Protein AF-0000000084339294 (afdb_homodimer)

InterPro domains:
  IPR000683 Gfo/Idh/MocA-like oxidoreductase, N-terminal [PF01408] (3-115)
  IPR036291 NAD(P)-binding domain superfamily [SSF51735] (3-147)
  IPR050463 Gfo/Idh/MocA family oxidoreductases and glycosidases [PTHR43818] (2-327)
  IPR055170 GFO/IDH/MocA-like oxidoreductase domain [PF22725] (128-257)

Solvent-accessible surface area (backbone atoms only — not comparable to full-atom values): 31960 Å² total; per-residue (Å²): 131,67,45,25,30,26,34,32,35,53,81,64,22,62,82,47,52,49,58,43,38,69,66,39,83,55,36,38,50,49,32,28,15,24,88,39,60,68,61,12,42,56,51,11,64,75,66,64,31,40,56,23,64,28,58,68,57,47,35,65,36,87,74,43,49,32,38,35,41,40,62,58,23,61,52,34,48,67,53,50,44,48,23,32,74,57,71,23,26,40,38,29,38,60,40,52,32,54,41,61,70,51,33,52,52,44,48,60,57,31,70,95,45,58,45,31,28,55,63,31,44,59,51,26,59,27,44,44,51,49,41,52,38,53,75,71,47,50,27,53,57,55,40,40,37,44,35,41,36,26,30,31,51,48,65,34,55,74,45,34,72,78,50,48,66,44,25,39,37,85,34,37,26,26,25,47,44,56,59,34,33,56,53,51,39,50,49,29,73,64,59,38,65,72,43,62,48,10,19,34,78,33,59,78,59,54,55,32,58,92,72,40,69,26,70,18,36,31,33,34,28,35,17,20,36,33,75,78,60,16,42,30,37,42,40,28,24,34,62,23,68,78,35,75,13,27,40,40,38,39,31,16,75,34,11,35,42,38,38,37,17,76,33,61,54,66,47,28,58,42,45,36,32,34,29,44,67,90,45,92,57,73,39,81,48,91,57,86,73,89,56,62,50,49,41,19,47,43,49,49,50,52,33,46,63,71,70,34,73,92,55,48,27,44,67,53,35,43,56,36,40,52,52,51,50,35,41,77,70,55,67,131,66,44,23,31,24,33,32,36,54,80,65,23,62,82,48,52,49,58,43,39,69,67,39,83,55,37,38,50,50,32,29,14,24,89,39,59,68,62,12,42,55,53,10,63,74,66,65,32,41,56,24,62,28,59,66,56,47,35,65,36,87,73,42,48,32,38,37,40,40,61,60,22,63,52,33,47,68,53,52,44,49,23,33,74,57,71,23,26,39,39,31,38,59,40,52,32,56,41,62,69,50,34,52,52,44,48,61,57,31,68,95,44,59,47,31,27,55,63,30,45,58,51,26,60,25,44,44,50,50,41,53,39,52,75,71,46,51,28,53,57,54,41,38,35,42,35,42,36,26,30,31,51,47,63,34,56,71,45,32,73,77,49,48,67,44,26,40,36,84,33,38,26,26,24,46,43,56,58,34,34,58,52,50,40,51,49,29,72,62,58,38,65,73,43,63,47,11,18,32,78,35,60,78,58,53,54,32,56,92,73,40,68,26,70,18,37,32,34,35,25,35,17,20,38,34,74,80,59,17,42,30,39,41,40,29,23,34,61,24,69,79,36,75,13,27,41,40,39,38,31,16,78,33,13,36,42,38,38,37,18,76,32,61,53,67,49,27,58,43,44,34,32,35,29,44,66,88,44,93,57,74,39,81,48,91,56,86,74,87,61,59,50,49,42,20,48,44,49,49,50,51,34,46,62,72,70,36,73,90,56,49,26,44,66,54,35,43,54,36,41,52,52,50,50,35,42,75,68,55,69

Foldseek 3Di:
DAAEEEEEDCLVCVPAPLVLQLPDPSYHDAAYEDCDDVVQVVSCVVRVYHGDHDLLVVLLDPRHAEYEYDDFQQCQLVNLLSNLVSVHAYEYEFLNHLALVSLVVSVVSCVPHHFFYPLLLCQFLQNVVLLVCLVVCQQPQWAAKEKEFEAQQQQDPVNCVSPVCQQECSSSHAQCRRQVLSVQLSCCSRFNAWAWDFKDWAQPPQATPPGRGGDHTFWMKTWTATPSRHTYIYITGNNRNPTQGMWMWIHHPFKIKIWGFRHRSLFTHIWIWMDTPPGDDIDTDDRDDDAGRNNSVSSQVVCVSVPRPPGHGSVSSSSSSVVVVCHVVGD/DAAEEEEEDCLVCVPAPLVLQLPDPSYHDAAYEDCDQVVQVVSCVVRVYHGDHDLLVVLQDPRHAEYEYDDFQQCQLVNLLSNLVSVHAYEYEFLNHLALVSLVVSVVSCVPHHFFYPLLLCQFLQNVVLLVCLVVCQQPQWAAKEKEFEAQQQQDPVNCVSPVCQQECSSSHAQCRRQVLSVQLSCCSRFNAWAWDFKDWADPDQATPPGRGGDHTFWMKTWTATPSRHTYIYITGNNRNPTQGMWMWIHHPFKIKIWGFRHRSLFTHIWIWMDTPPGDDIDTDDRDDDAGRNRSVSSQVVCVSVPRPPGHGSVSSSSSSVVVVCHVVGD

Radius of gyration: 28.44 Å; Cα contacts (8 Å, |Δi|>4): 1675; chains: 2; bounding box: 51×89×61 Å

Structure (mmCIF, N/CA/C/O backbone):
data_AF-0000000084339294-model_v1
#
loop_
_entity.id
_entity.type
_entity.pdbx_description
1 polymer 'Predicted dehydrogenase'
#
loop_
_atom_site.group_PDB
_atom_site.id
_atom_site.type_symbol
_atom_site.label_atom_id
_atom_site.label_alt_id
_atom_site.label_comp_id
_atom_site.label_asym_id
_atom_site.label_entity_id
_atom_site.label_seq_id
_atom_site.pdbx_PDB_ins_code
_atom_site.Cartn_x
_atom_site.Cartn_y
_atom_site.Cartn_z
_atom_site.occupancy
_atom_site.B_iso_or_equiv
_atom_site.auth_seq_id
_atom_site.auth_comp_id
_atom_site.auth_asym_id
_atom_site.auth_atom_id
_atom_site.pdbx_PDB_model_num
ATOM 1 N N . MET A 1 1 ? 15.57 -34.438 -27.75 1 71.81 1 MET A N 1
ATOM 2 C CA . MET A 1 1 ? 14.445 -35.281 -27.359 1 71.81 1 MET A CA 1
ATOM 3 C C . MET A 1 1 ? 13.258 -34.438 -26.891 1 71.81 1 MET A C 1
ATOM 5 O O . MET A 1 1 ? 13.438 -33.406 -26.281 1 71.81 1 MET A O 1
ATOM 9 N N . THR A 1 2 ? 12.062 -34.781 -27.391 1 92.38 2 THR A N 1
ATOM 10 C CA . THR A 1 2 ? 10.828 -34.094 -27.062 1 92.38 2 THR A CA 1
ATOM 11 C C . THR A 1 2 ? 10.328 -34.469 -25.672 1 92.38 2 THR A C 1
ATOM 13 O O . THR A 1 2 ? 10.273 -35.656 -25.344 1 92.38 2 THR A O 1
ATOM 16 N N . LEU A 1 3 ? 10.148 -33.594 -24.766 1 97.56 3 LEU A N 1
ATOM 17 C CA . LEU A 1 3 ? 9.633 -33.844 -23.422 1 97.56 3 LEU A CA 1
ATOM 18 C C . LEU A 1 3 ? 8.156 -34.219 -23.469 1 97.56 3 LEU A C 1
ATOM 20 O O . LEU A 1 3 ? 7.328 -33.5 -24 1 97.56 3 LEU A O 1
ATOM 24 N N . ARG A 1 4 ? 7.848 -35.438 -23.062 1 98.44 4 ARG A N 1
ATOM 25 C CA . ARG A 1 4 ? 6.477 -35.938 -23.078 1 98.44 4 ARG A CA 1
ATOM 26 C C . ARG A 1 4 ? 5.758 -35.594 -21.781 1 98.44 4 ARG A C 1
ATOM 28 O O . ARG A 1 4 ? 6.18 -36.031 -20.703 1 98.44 4 ARG A O 1
ATOM 35 N N . ILE A 1 5 ? 4.617 -34.906 -21.922 1 98.62 5 ILE A N 1
ATOM 36 C CA . ILE A 1 5 ? 3.959 -34.312 -20.766 1 98.62 5 ILE A CA 1
ATOM 37 C C . ILE A 1 5 ? 2.609 -34.969 -20.531 1 98.62 5 ILE A C 1
ATOM 39 O O . ILE A 1 5 ? 1.858 -35.219 -21.469 1 98.62 5 ILE A O 1
ATOM 43 N N . GLY A 1 6 ? 2.359 -35.375 -19.312 1 98.81 6 GLY A N 1
ATOM 44 C CA . GLY A 1 6 ? 1.026 -35.688 -18.828 1 98.81 6 GLY A CA 1
ATOM 45 C C . GLY A 1 6 ? 0.448 -34.656 -17.906 1 98.81 6 GLY A C 1
ATOM 46 O O . GLY A 1 6 ? 1.153 -34.125 -17.031 1 98.81 6 GLY A O 1
ATOM 47 N N . VAL A 1 7 ? -0.86 -34.312 -18.016 1 98.88 7 VAL A N 1
ATOM 48 C CA . VAL A 1 7 ? -1.479 -33.25 -17.219 1 98.88 7 VAL A CA 1
ATOM 49 C C . VAL A 1 7 ? -2.576 -33.844 -16.344 1 98.88 7 VAL A C 1
ATOM 51 O O . VAL A 1 7 ? -3.439 -34.594 -16.828 1 98.88 7 VAL A O 1
ATOM 54 N N . ILE A 1 8 ? -2.412 -33.562 -15.031 1 98.75 8 ILE A N 1
ATOM 55 C CA . ILE A 1 8 ? -3.473 -33.938 -14.094 1 98.75 8 ILE A CA 1
ATOM 56 C C . ILE A 1 8 ? -4.344 -32.719 -13.812 1 98.75 8 ILE A C 1
ATOM 58 O O . ILE A 1 8 ? -3.857 -31.703 -13.289 1 98.75 8 ILE A O 1
ATOM 62 N N . GLY A 1 9 ? -5.656 -32.844 -14.055 1 96.94 9 GLY A N 1
ATOM 63 C CA . GLY A 1 9 ? -6.57 -31.734 -13.906 1 96.94 9 GLY A CA 1
ATOM 64 C C . GLY A 1 9 ? -6.84 -31 -15.211 1 96.94 9 GLY A C 1
ATOM 65 O O . GLY A 1 9 ? -5.906 -30.672 -15.945 1 96.94 9 GLY A O 1
ATOM 66 N N . ALA A 1 10 ? -8.141 -30.688 -15.484 1 93.31 10 ALA A N 1
ATOM 67 C CA . ALA A 1 10 ? -8.469 -30.141 -16.797 1 93.31 10 ALA A CA 1
ATOM 68 C C . ALA A 1 10 ? -9.125 -28.766 -16.672 1 93.31 10 ALA A C 1
ATOM 70 O O . ALA A 1 10 ? -9.047 -27.953 -17.578 1 93.31 10 ALA A O 1
ATOM 71 N N . ASN A 1 11 ? -9.75 -28.453 -15.555 1 90.5 11 ASN A N 1
ATOM 72 C CA . ASN A 1 11 ? -10.547 -27.234 -15.453 1 90.5 11 ASN A CA 1
ATOM 73 C C . ASN A 1 11 ? -9.711 -25.984 -15.742 1 90.5 11 ASN A C 1
ATOM 75 O O . ASN A 1 11 ? -9.938 -25.297 -16.734 1 90.5 11 ASN A O 1
ATOM 79 N N . TYR A 1 12 ? -8.734 -25.75 -14.969 1 91.56 12 TYR A N 1
ATOM 80 C CA . TYR A 1 12 ? -7.852 -24.594 -15.148 1 91.56 12 TYR A CA 1
ATOM 81 C C . TYR A 1 12 ? -6.934 -24.797 -16.344 1 91.56 12 TYR A C 1
ATOM 83 O O . TYR A 1 12 ? -6.707 -23.875 -17.125 1 91.56 12 TYR A O 1
ATOM 91 N N . ALA A 1 13 ? -6.523 -25.969 -16.641 1 95.38 13 ALA A N 1
ATOM 92 C CA . ALA A 1 13 ? -5.469 -26.297 -17.594 1 95.38 13 ALA A CA 1
ATOM 93 C C . ALA A 1 13 ? -5.953 -26.125 -19.031 1 95.38 13 ALA A C 1
ATOM 95 O O . ALA A 1 13 ? -5.176 -25.766 -19.922 1 95.38 13 ALA A O 1
ATOM 96 N N . VAL A 1 14 ? -7.203 -26.312 -19.25 1 95.12 14 VAL A N 1
ATOM 97 C CA . VAL A 1 14 ? -7.754 -26.281 -20.609 1 95.12 14 VAL A CA 1
ATOM 98 C C . VAL A 1 14 ? -7.566 -24.875 -21.203 1 95.12 14 VAL A C 1
ATOM 100 O O . VAL A 1 14 ? -7.332 -24.734 -22.406 1 95.12 14 VAL A O 1
ATOM 103 N N . GLY A 1 15 ? -7.59 -23.875 -20.344 1 92.75 15 GLY A N 1
ATOM 104 C CA . GLY A 1 15 ? -7.461 -22.516 -20.828 1 92.75 15 GLY A CA 1
ATOM 105 C C . GLY A 1 15 ? -6.066 -21.953 -20.656 1 92.75 15 GLY A C 1
ATOM 106 O O . GLY A 1 15 ? -5.777 -20.844 -21.109 1 92.75 15 GLY A O 1
ATOM 107 N N . THR A 1 16 ? -5.168 -22.734 -20 1 95 16 THR A N 1
ATOM 108 C CA . THR A 1 16 ? -3.875 -22.156 -19.625 1 95 16 THR A CA 1
ATOM 109 C C . THR A 1 16 ? -2.738 -23.078 -20.078 1 95 16 THR A C 1
ATOM 111 O O . THR A 1 16 ? -2.129 -22.844 -21.125 1 95 16 THR A O 1
ATOM 114 N N . HIS A 1 17 ? -2.648 -24.281 -19.609 1 97.94 17 HIS A N 1
ATOM 115 C CA . HIS A 1 17 ? -1.505 -25.156 -19.812 1 97.94 17 HIS A CA 1
ATOM 116 C C . HIS A 1 17 ? -1.61 -25.891 -21.141 1 97.94 17 HIS A C 1
ATOM 118 O O . HIS A 1 17 ? -0.653 -25.922 -21.922 1 97.94 17 HIS A O 1
ATOM 124 N N . LEU A 1 18 ? -2.766 -26.422 -21.469 1 97.88 18 LEU A N 1
ATOM 125 C CA . LEU A 1 18 ? -2.922 -27.359 -22.578 1 97.88 18 LEU A CA 1
ATOM 126 C C . LEU A 1 18 ? -2.693 -26.656 -23.922 1 97.88 18 LEU A C 1
ATOM 128 O O . LEU A 1 18 ? -2.029 -27.203 -24.797 1 97.88 18 LEU A O 1
ATOM 132 N N . PRO A 1 19 ? -3.162 -25.422 -24.078 1 96.56 19 PRO A N 1
ATOM 133 C CA . PRO A 1 19 ? -2.842 -24.719 -25.328 1 96.56 19 PRO A CA 1
ATOM 134 C C . PRO A 1 19 ? -1.339 -24.547 -25.531 1 96.56 19 PRO A C 1
ATOM 136 O O . PRO A 1 19 ? -0.863 -24.609 -26.672 1 96.56 19 PRO A O 1
ATOM 139 N N . VAL A 1 20 ? -0.651 -24.312 -24.5 1 97.12 20 VAL A N 1
ATOM 140 C CA . VAL A 1 20 ? 0.794 -24.125 -24.578 1 97.12 20 VAL A CA 1
ATOM 141 C C . VAL A 1 20 ? 1.463 -25.453 -24.984 1 97.12 20 VAL A C 1
ATOM 143 O O . VAL A 1 20 ? 2.307 -25.469 -25.891 1 97.12 20 VAL A O 1
ATOM 146 N N . TYR A 1 21 ? 1.079 -26.562 -24.375 1 97.62 21 TYR A N 1
ATOM 147 C CA . TYR A 1 21 ? 1.65 -27.859 -24.703 1 97.62 21 TYR A CA 1
ATOM 148 C C . TYR A 1 21 ? 1.35 -28.25 -26.141 1 97.62 21 TYR A C 1
ATOM 150 O O . TYR A 1 21 ? 2.168 -28.906 -26.797 1 97.62 21 TYR A O 1
ATOM 158 N N . ALA A 1 22 ? 0.235 -27.812 -26.594 1 95.19 22 ALA A N 1
ATOM 159 C CA . ALA A 1 22 ? -0.17 -28.125 -27.969 1 95.19 22 ALA A CA 1
ATOM 160 C C . ALA A 1 22 ? 0.637 -27.312 -28.969 1 95.19 22 ALA A C 1
ATOM 162 O O . ALA A 1 22 ? 0.845 -27.734 -30.109 1 95.19 22 ALA A O 1
ATOM 163 N N . ALA A 1 23 ? 1.138 -26.219 -28.562 1 94.25 23 ALA A N 1
ATOM 164 C CA . ALA A 1 23 ? 1.734 -25.266 -29.5 1 94.25 23 ALA A CA 1
ATOM 165 C C . ALA A 1 23 ? 3.254 -25.406 -29.531 1 94.25 23 ALA A C 1
ATOM 167 O O . ALA A 1 23 ? 3.891 -25.109 -30.547 1 94.25 23 ALA A O 1
ATOM 168 N N . LEU A 1 24 ? 3.85 -25.859 -28.516 1 96 24 LEU A N 1
ATOM 169 C CA . LEU A 1 24 ? 5.305 -25.859 -28.391 1 96 24 LEU A CA 1
ATOM 170 C C . LEU A 1 24 ? 5.895 -27.109 -29.047 1 96 24 LEU A C 1
ATOM 172 O O . LEU A 1 24 ? 5.492 -28.234 -28.719 1 96 24 LEU A O 1
ATOM 176 N N . PRO A 1 25 ? 6.867 -26.953 -29.875 1 94.5 25 PRO A N 1
ATOM 177 C CA . PRO A 1 25 ? 7.438 -28.094 -30.594 1 94.5 25 PRO A CA 1
ATOM 178 C C . PRO A 1 25 ? 8.359 -28.938 -29.719 1 94.5 25 PRO A C 1
ATOM 180 O O . PRO A 1 25 ? 8.617 -30.109 -30.031 1 94.5 25 PRO A O 1
ATOM 183 N N . ASP A 1 26 ? 8.836 -28.344 -28.625 1 94.12 26 ASP A N 1
ATOM 184 C CA . ASP A 1 26 ? 9.836 -29.031 -27.812 1 94.12 26 ASP A CA 1
ATOM 185 C C . ASP A 1 26 ? 9.18 -29.906 -26.75 1 94.12 26 ASP A C 1
ATOM 187 O O . ASP A 1 26 ? 9.875 -30.562 -25.969 1 94.12 26 ASP A O 1
ATOM 191 N N . VAL A 1 27 ? 7.848 -29.906 -26.781 1 97.62 27 VAL A N 1
ATOM 192 C CA . VAL A 1 27 ? 7.117 -30.75 -25.844 1 97.62 27 VAL A CA 1
ATOM 193 C C . VAL A 1 27 ? 5.988 -31.484 -26.578 1 97.62 27 VAL A C 1
ATOM 195 O O . VAL A 1 27 ? 5.617 -31.094 -27.688 1 97.62 27 VAL A O 1
ATOM 198 N N . GLU A 1 28 ? 5.543 -32.531 -26 1 97.75 28 GLU A N 1
ATOM 199 C CA . GLU A 1 28 ? 4.41 -33.281 -26.516 1 97.75 28 GLU A CA 1
ATOM 200 C C . GLU A 1 28 ? 3.42 -33.625 -25.391 1 97.75 28 GLU A C 1
ATOM 202 O O . GLU A 1 28 ? 3.787 -34.25 -24.406 1 97.75 28 GLU A O 1
ATOM 207 N N . LEU A 1 29 ? 2.221 -33.156 -25.531 1 98 29 LEU A N 1
ATOM 208 C CA . LEU A 1 29 ? 1.157 -33.594 -24.625 1 98 29 LEU A CA 1
ATOM 209 C C . LEU A 1 29 ? 0.744 -35.031 -24.922 1 98 29 LEU A C 1
ATOM 211 O O . LEU A 1 29 ? 0.176 -35.312 -25.984 1 98 29 LEU A O 1
ATOM 215 N N . VAL A 1 30 ? 0.922 -35.938 -24.031 1 97.69 30 VAL A N 1
ATOM 216 C CA . VAL A 1 30 ? 0.689 -37.344 -24.375 1 97.69 30 VAL A CA 1
ATOM 217 C C . VAL A 1 30 ? -0.537 -37.875 -23.625 1 97.69 30 VAL A C 1
ATOM 219 O O . VAL A 1 30 ? -1.194 -38.812 -24.078 1 97.69 30 VAL A O 1
ATOM 222 N N . ALA A 1 31 ? -0.803 -37.219 -22.453 1 98.44 31 ALA A N 1
ATOM 223 C CA . ALA A 1 31 ? -1.891 -37.781 -21.656 1 98.44 31 ALA A CA 1
ATOM 224 C C . ALA A 1 31 ? -2.543 -36.688 -20.797 1 98.44 31 ALA A C 1
ATOM 226 O O . ALA A 1 31 ? -1.9 -35.688 -20.438 1 98.44 31 ALA A O 1
ATOM 227 N N . VAL A 1 32 ? -3.807 -36.875 -20.484 1 98.56 32 VAL A N 1
ATOM 228 C CA . VAL A 1 32 ? -4.555 -36.062 -19.547 1 98.56 32 VAL A CA 1
ATOM 229 C C . VAL A 1 32 ? -5.355 -36.938 -18.594 1 98.56 32 VAL A C 1
ATOM 231 O O . VAL A 1 32 ? -5.918 -37.969 -19 1 98.56 32 VAL A O 1
ATOM 234 N N . ALA A 1 33 ? -5.332 -36.594 -17.344 1 98.62 33 ALA A N 1
ATOM 235 C CA . ALA A 1 33 ? -6.102 -37.344 -16.344 1 98.62 33 ALA A CA 1
ATOM 236 C C . ALA A 1 33 ? -7.094 -36.438 -15.625 1 98.62 33 ALA A C 1
ATOM 238 O O . ALA A 1 33 ? -6.754 -35.312 -15.234 1 98.62 33 ALA A O 1
ATOM 239 N N . THR A 1 34 ? -8.336 -36.844 -15.469 1 97.56 34 THR A N 1
ATOM 240 C CA . THR A 1 34 ? -9.352 -36.281 -14.586 1 97.56 34 THR A CA 1
ATOM 241 C C . THR A 1 34 ? -10.023 -37.375 -13.773 1 97.56 34 THR A C 1
ATOM 243 O O . THR A 1 34 ? -9.711 -38.562 -13.93 1 97.56 34 THR A O 1
ATOM 246 N N . ALA A 1 35 ? -10.859 -36.938 -12.852 1 95.56 35 ALA A N 1
ATOM 247 C CA . ALA A 1 35 ? -11.555 -37.906 -12 1 95.56 35 ALA A CA 1
ATOM 248 C C . ALA A 1 35 ? -12.664 -38.625 -12.773 1 95.56 35 ALA A C 1
ATOM 250 O O . ALA A 1 35 ? -13.133 -39.656 -12.359 1 95.56 35 ALA A O 1
ATOM 251 N N . HIS A 1 36 ? -13.062 -38.031 -13.93 1 95.88 36 HIS A N 1
ATOM 252 C CA . HIS A 1 36 ? -14.211 -38.562 -14.656 1 95.88 36 HIS A CA 1
ATOM 253 C C . HIS A 1 36 ? -13.844 -38.906 -16.094 1 95.88 36 HIS A C 1
ATOM 255 O O . HIS A 1 36 ? -13.203 -38.094 -16.781 1 95.88 36 HIS A O 1
ATOM 261 N N . GLU A 1 37 ? -14.344 -40 -16.5 1 96.38 37 GLU A N 1
ATOM 262 C CA . GLU A 1 37 ? -14.023 -40.5 -17.828 1 96.38 37 GLU A CA 1
ATOM 263 C C . GLU A 1 37 ? -14.469 -39.531 -18.906 1 96.38 37 GLU A C 1
ATOM 265 O O . GLU A 1 37 ? -13.711 -39.219 -19.844 1 96.38 37 GLU A O 1
ATOM 270 N N . ASP A 1 38 ? -15.664 -39.062 -18.797 1 97.06 38 ASP A N 1
ATOM 271 C CA . ASP A 1 38 ? -16.219 -38.188 -19.828 1 97.06 38 ASP A CA 1
ATOM 272 C C . ASP A 1 38 ? -15.375 -36.938 -20 1 97.06 38 ASP A C 1
ATOM 274 O O . ASP A 1 38 ? -15.078 -36.531 -21.125 1 97.06 38 ASP A O 1
ATOM 278 N N . THR A 1 39 ? -15.016 -36.344 -18.859 1 96.12 39 THR A N 1
ATOM 279 C CA . THR A 1 39 ? -14.211 -35.125 -18.922 1 96.12 39 THR A CA 1
ATOM 280 C C . THR A 1 39 ? -12.82 -35.438 -19.469 1 96.12 39 THR A C 1
ATOM 282 O O . THR A 1 39 ? -12.312 -34.656 -20.297 1 96.12 39 THR A O 1
ATOM 285 N N . ALA A 1 40 ? -12.203 -36.531 -19.047 1 97.38 40 ALA A N 1
ATOM 286 C CA . ALA A 1 40 ? -10.875 -36.906 -19.531 1 97.38 40 ALA A CA 1
ATOM 287 C C . ALA A 1 40 ? -10.891 -37.125 -21.047 1 97.38 40 ALA A C 1
ATOM 289 O O . ALA A 1 40 ? -10.016 -36.625 -21.766 1 97.38 40 ALA A O 1
ATOM 290 N N . ARG A 1 41 ? -11.898 -37.781 -21.531 1 97.94 41 ARG A N 1
ATOM 291 C CA . ARG A 1 41 ? -12.023 -38.094 -22.953 1 97.94 41 ARG A CA 1
ATOM 292 C C . ARG A 1 41 ? -12.227 -36.812 -23.766 1 97.94 41 ARG A C 1
ATOM 294 O O . ARG A 1 41 ? -11.602 -36.656 -24.812 1 97.94 41 ARG A O 1
ATOM 301 N N . ALA A 1 42 ? -13.117 -36.031 -23.312 1 97.88 42 ALA A N 1
ATOM 302 C CA . ALA A 1 42 ? -13.422 -34.781 -24.031 1 97.88 42 ALA A CA 1
ATOM 303 C C . ALA A 1 42 ? -12.172 -33.938 -24.172 1 97.88 42 ALA A C 1
ATOM 305 O O . ALA A 1 42 ? -11.891 -33.406 -25.266 1 97.88 42 ALA A O 1
ATOM 306 N N . VAL A 1 43 ? -11.438 -33.781 -23.094 1 97.81 43 VAL A N 1
ATOM 307 C CA . VAL A 1 43 ? -10.242 -32.938 -23.094 1 97.81 43 VAL A CA 1
ATOM 308 C C . VAL A 1 43 ? -9.156 -33.594 -23.953 1 97.81 43 VAL A C 1
ATOM 310 O O . VAL A 1 43 ? -8.5 -32.938 -24.75 1 97.81 43 VAL A O 1
ATOM 313 N N . ALA A 1 44 ? -8.984 -34.875 -23.828 1 97.75 44 ALA A N 1
ATOM 314 C CA . ALA A 1 44 ? -7.988 -35.625 -24.594 1 97.75 44 ALA A CA 1
ATOM 315 C C . ALA A 1 44 ? -8.25 -35.5 -26.094 1 97.75 44 ALA A C 1
ATOM 317 O O . ALA A 1 44 ? -7.32 -35.344 -26.891 1 97.75 44 ALA A O 1
ATOM 318 N N . GLU A 1 45 ? -9.492 -35.625 -26.453 1 97.75 45 GLU A N 1
ATOM 319 C CA . GLU A 1 45 ? -9.867 -35.531 -27.859 1 97.75 45 GLU A CA 1
ATOM 320 C C . GLU A 1 45 ? -9.547 -34.125 -28.406 1 97.75 45 GLU A C 1
ATOM 322 O O . GLU A 1 45 ? -9.016 -34 -29.5 1 97.75 45 GLU A O 1
ATOM 327 N N . ARG A 1 46 ? -9.836 -33.188 -27.641 1 97.62 46 ARG A N 1
ATOM 328 C CA . ARG A 1 46 ? -9.648 -31.812 -28.062 1 97.62 46 ARG A CA 1
ATOM 329 C C . ARG A 1 46 ? -8.172 -31.5 -28.281 1 97.62 46 ARG A C 1
ATOM 331 O O . ARG A 1 46 ? -7.824 -30.734 -29.188 1 97.62 46 ARG A O 1
ATOM 338 N N . PHE A 1 47 ? -7.273 -32.125 -27.531 1 97.75 47 PHE A N 1
ATOM 339 C CA . PHE A 1 47 ? -5.879 -31.703 -27.562 1 97.75 47 PHE A CA 1
ATOM 340 C C . PHE A 1 47 ? -4.988 -32.812 -28.094 1 97.75 47 PHE A C 1
ATOM 342 O O . PHE A 1 47 ? -3.764 -32.688 -28.125 1 97.75 47 PHE A O 1
ATOM 349 N N . GLY A 1 48 ? -5.57 -33.938 -28.516 1 96.25 48 GLY A N 1
ATOM 350 C CA . GLY A 1 48 ? -4.82 -35.031 -29.109 1 96.25 48 GLY A CA 1
ATOM 351 C C . GLY A 1 48 ? -3.963 -35.781 -28.109 1 96.25 48 GLY A C 1
ATOM 352 O O . GLY A 1 48 ? -2.771 -36 -28.344 1 96.25 48 GLY A O 1
ATOM 353 N N . ALA A 1 49 ? -4.473 -36.156 -26.969 1 97.81 49 ALA A N 1
ATOM 354 C CA . ALA A 1 49 ? -3.762 -36.875 -25.922 1 97.81 49 ALA A CA 1
ATOM 355 C C . ALA A 1 49 ? -4.516 -38.156 -25.5 1 97.81 49 ALA A C 1
ATOM 357 O O . ALA A 1 49 ? -5.613 -38.406 -26 1 97.81 49 ALA A O 1
ATOM 358 N N . ARG A 1 50 ? -3.945 -38.906 -24.75 1 98.12 50 ARG A N 1
ATOM 359 C CA . ARG A 1 50 ? -4.586 -40.094 -24.188 1 98.12 50 ARG A CA 1
ATOM 360 C C . ARG A 1 50 ? -5.316 -39.781 -22.891 1 98.12 50 ARG A C 1
ATOM 362 O O . ARG A 1 50 ? -4.742 -39.156 -21.984 1 98.12 50 ARG A O 1
ATOM 369 N N . PRO A 1 51 ? -6.598 -40.219 -22.812 1 98.25 51 PRO A N 1
ATOM 370 C CA . PRO A 1 51 ? -7.332 -39.969 -21.562 1 98.25 51 PRO A CA 1
ATOM 371 C C . PRO A 1 51 ? -7.008 -41.031 -20.5 1 98.25 51 PRO A C 1
ATOM 373 O O . PRO A 1 51 ? -6.832 -42.219 -20.812 1 98.25 51 PRO A O 1
ATOM 376 N N . HIS A 1 52 ? -6.797 -40.625 -19.297 1 98.38 52 HIS A N 1
ATOM 377 C CA . HIS A 1 52 ? -6.715 -41.469 -18.125 1 98.38 52 HIS A CA 1
ATOM 378 C C . HIS A 1 52 ? -7.777 -41.094 -17.094 1 98.38 52 HIS A C 1
ATOM 380 O O . HIS A 1 52 ? -8.102 -39.906 -16.938 1 98.38 52 HIS A O 1
ATOM 386 N N . VAL A 1 53 ? -8.328 -42.062 -16.469 1 97.88 53 VAL A N 1
ATOM 387 C CA . VAL A 1 53 ? -9.203 -41.844 -15.328 1 97.88 53 VAL A CA 1
ATOM 388 C C . VAL A 1 53 ? -8.422 -42 -14.031 1 97.88 53 VAL A C 1
ATOM 390 O O . VAL A 1 53 ? -8 -43.125 -13.703 1 97.88 53 VAL A O 1
ATOM 393 N N . GLY A 1 54 ? -8.305 -40.906 -13.367 1 97.5 54 GLY A N 1
ATOM 394 C CA . GLY A 1 54 ? -7.488 -40.938 -12.164 1 97.5 54 GLY A CA 1
ATOM 395 C C . GLY A 1 54 ? -6.023 -40.625 -12.43 1 97.5 54 GLY A C 1
ATOM 396 O O . GLY A 1 54 ? -5.48 -41.031 -13.461 1 97.5 54 GLY A O 1
ATOM 397 N N . PHE A 1 55 ? -5.418 -40 -11.477 1 98.44 55 PHE A N 1
ATOM 398 C CA . PHE A 1 55 ? -4.055 -39.5 -11.672 1 98.44 55 PHE A CA 1
ATOM 399 C C . PHE A 1 55 ? -3.059 -40.656 -11.586 1 98.44 55 PHE A C 1
ATOM 401 O O . PHE A 1 55 ? -1.991 -40.625 -12.203 1 98.44 55 PHE A O 1
ATOM 408 N N . GLU A 1 56 ? -3.354 -41.75 -10.859 1 98.38 56 GLU A N 1
ATOM 409 C CA . GLU A 1 56 ? -2.441 -42.906 -10.703 1 98.38 56 GLU A CA 1
ATOM 410 C C . GLU A 1 56 ? -2.139 -43.562 -12.047 1 98.38 56 GLU A C 1
ATOM 412 O O . GLU A 1 56 ? -0.995 -43.906 -12.32 1 98.38 56 GLU A O 1
ATOM 417 N N . ALA A 1 57 ? -3.217 -43.688 -12.812 1 98.19 57 ALA A N 1
ATOM 418 C CA . ALA A 1 57 ? -3.059 -44.312 -14.133 1 98.19 57 ALA A CA 1
ATOM 419 C C . ALA A 1 57 ? -2.123 -43.5 -15.008 1 98.19 57 ALA A C 1
ATOM 421 O O . ALA A 1 57 ? -1.294 -44.031 -15.734 1 98.19 57 ALA A O 1
ATOM 422 N N . LEU A 1 58 ? -2.287 -42.188 -14.969 1 98.62 58 LEU A N 1
ATOM 423 C CA . LEU A 1 58 ? -1.417 -41.312 -15.742 1 98.62 58 LEU A CA 1
ATOM 424 C C . LEU A 1 58 ? 0.021 -41.406 -15.242 1 98.62 58 LEU A C 1
ATOM 426 O O . LEU A 1 58 ? 0.96 -41.438 -16.047 1 98.62 58 LEU A O 1
ATOM 430 N N . CYS A 1 59 ? 0.237 -41.469 -13.922 1 98.62 59 CYS A N 1
ATOM 431 C CA . CYS A 1 59 ? 1.571 -41.531 -13.336 1 98.62 59 CYS A CA 1
ATOM 432 C C . CYS A 1 59 ? 2.283 -42.812 -13.766 1 98.62 59 CYS A C 1
ATOM 434 O O . CYS A 1 59 ? 3.508 -42.812 -13.898 1 98.62 59 CYS A O 1
ATOM 436 N N . ALA A 1 60 ? 1.546 -43.844 -14.039 1 98.12 60 ALA A N 1
ATOM 437 C CA . ALA A 1 60 ? 2.109 -45.156 -14.398 1 98.12 60 ALA A CA 1
ATOM 438 C C . ALA A 1 60 ? 2.371 -45.219 -15.898 1 98.12 60 ALA A C 1
ATOM 440 O O . ALA A 1 60 ? 2.977 -46.188 -16.375 1 98.12 60 ALA A O 1
ATOM 441 N N . ASP A 1 61 ? 1.91 -44.312 -16.656 1 98.38 61 ASP A N 1
ATOM 442 C CA . ASP A 1 61 ? 2.057 -44.312 -18.109 1 98.38 61 ASP A CA 1
ATOM 443 C C . ASP A 1 61 ? 3.525 -44.188 -18.516 1 98.38 61 ASP A C 1
ATOM 445 O O . ASP A 1 61 ? 4.168 -43.188 -18.25 1 98.38 61 ASP A O 1
ATOM 449 N N . PRO A 1 62 ? 4.055 -45.188 -19.203 1 97.81 62 PRO A N 1
ATOM 450 C CA . PRO A 1 62 ? 5.484 -45.188 -19.516 1 97.81 62 PRO A CA 1
ATOM 451 C C . PRO A 1 62 ? 5.855 -44.125 -20.531 1 97.81 62 PRO A C 1
ATOM 453 O O . PRO A 1 62 ? 7.035 -43.812 -20.719 1 97.81 62 PRO A O 1
ATOM 456 N N . ASP A 1 63 ? 4.867 -43.531 -21.188 1 97.94 63 ASP A N 1
ATOM 457 C CA . ASP A 1 63 ? 5.145 -42.531 -22.234 1 97.94 63 ASP A CA 1
ATOM 458 C C . ASP A 1 63 ? 5.188 -41.125 -21.641 1 97.94 63 ASP A C 1
ATOM 460 O O . ASP A 1 63 ? 5.383 -40.125 -22.359 1 97.94 63 ASP A O 1
ATOM 464 N N . VAL A 1 64 ? 5.023 -41 -20.359 1 98.5 64 VAL A N 1
ATOM 465 C CA . VAL A 1 64 ? 5.039 -39.688 -19.703 1 98.5 64 VAL A CA 1
ATOM 466 C C . VAL A 1 64 ? 6.391 -39.469 -19.016 1 98.5 64 VAL A C 1
ATOM 468 O O . VAL A 1 64 ? 6.828 -40.312 -18.219 1 98.5 64 VAL A O 1
ATOM 471 N N . ASP A 1 65 ? 7.016 -38.375 -19.344 1 98.31 65 ASP A N 1
ATOM 472 C CA . ASP A 1 65 ? 8.273 -38 -18.719 1 98.31 65 ASP A CA 1
ATOM 473 C C . ASP A 1 65 ? 8.047 -37.031 -17.547 1 98.31 65 ASP A C 1
ATOM 475 O O . ASP A 1 65 ? 8.727 -37.125 -16.531 1 98.31 65 ASP A O 1
ATOM 479 N N . LEU A 1 66 ? 7.156 -36.094 -17.688 1 98.69 66 LEU A N 1
ATOM 480 C CA . LEU A 1 66 ? 6.84 -35.031 -16.734 1 98.69 66 LEU A CA 1
ATOM 481 C C . LEU A 1 66 ? 5.336 -34.969 -16.469 1 98.69 66 LEU A C 1
ATOM 483 O O . LEU A 1 66 ? 4.543 -35 -17.422 1 98.69 66 LEU A O 1
ATOM 487 N N . VAL A 1 67 ? 4.977 -34.938 -15.227 1 98.88 67 VAL A N 1
ATOM 488 C CA . VAL A 1 67 ? 3.576 -34.781 -14.852 1 98.88 67 VAL A CA 1
ATOM 489 C C . VAL A 1 67 ? 3.314 -33.344 -14.414 1 98.88 67 VAL A C 1
ATOM 491 O O . VAL A 1 67 ? 3.977 -32.844 -13.5 1 98.88 67 VAL A O 1
ATOM 494 N N . ASP A 1 68 ? 2.416 -32.656 -15.078 1 98.88 68 ASP A N 1
ATOM 495 C CA . ASP A 1 68 ? 1.901 -31.344 -14.703 1 98.88 68 ASP A CA 1
ATOM 496 C C . ASP A 1 68 ? 0.649 -31.469 -13.844 1 98.88 68 ASP A C 1
ATOM 498 O O . ASP A 1 68 ? -0.406 -31.891 -14.328 1 98.88 68 ASP A O 1
ATOM 502 N N . VAL A 1 69 ? 0.822 -31.109 -12.57 1 98.81 69 VAL A N 1
ATOM 503 C CA . VAL A 1 69 ? -0.293 -31.156 -11.633 1 98.81 69 VAL A CA 1
ATOM 504 C C . VAL A 1 69 ? -0.995 -29.797 -11.594 1 98.81 69 VAL A C 1
ATOM 506 O O . VAL A 1 69 ? -0.519 -28.859 -10.945 1 98.81 69 VAL A O 1
ATOM 509 N N . ALA A 1 70 ? -2.176 -29.688 -12.219 1 97.62 70 ALA A N 1
ATOM 510 C CA . ALA A 1 70 ? -2.922 -28.453 -12.359 1 97.62 70 ALA A CA 1
ATOM 511 C C . ALA A 1 70 ? -4.289 -28.547 -11.688 1 97.62 70 ALA A C 1
ATOM 513 O O . ALA A 1 70 ? -5.316 -28.281 -12.32 1 97.62 70 ALA A O 1
ATOM 514 N N . THR A 1 71 ? -4.324 -28.906 -10.414 1 96.75 71 THR A N 1
ATOM 515 C CA . THR A 1 71 ? -5.523 -29.047 -9.594 1 96.75 71 THR A CA 1
ATOM 516 C C . THR A 1 71 ? -5.477 -28.094 -8.398 1 96.75 71 THR A C 1
ATOM 518 O O . THR A 1 71 ? -4.617 -27.219 -8.336 1 96.75 71 THR A O 1
ATOM 521 N N . ARG A 1 72 ? -6.445 -28.156 -7.508 1 96.44 72 ARG A N 1
ATOM 522 C CA . ARG A 1 72 ? -6.438 -27.328 -6.305 1 96.44 72 ARG A CA 1
ATOM 523 C C . ARG A 1 72 ? -5.34 -27.781 -5.344 1 96.44 72 ARG A C 1
ATOM 525 O O . ARG A 1 72 ? -5.012 -28.969 -5.273 1 96.44 72 ARG A O 1
ATOM 532 N N . PRO A 1 73 ? -4.891 -26.891 -4.52 1 98 73 PRO A N 1
ATOM 533 C CA . PRO A 1 73 ? -3.729 -27.172 -3.674 1 98 73 PRO A CA 1
ATOM 534 C C . PRO A 1 73 ? -3.949 -28.344 -2.732 1 98 73 PRO A C 1
ATOM 536 O O . PRO A 1 73 ? -3.025 -29.125 -2.486 1 98 73 PRO A O 1
ATOM 539 N N . SER A 1 74 ? -5.094 -28.547 -2.25 1 97.88 74 SER A N 1
ATOM 540 C CA . SER A 1 74 ? -5.367 -29.609 -1.291 1 97.88 74 SER A CA 1
ATOM 541 C C . SER A 1 74 ? -5.094 -30.984 -1.898 1 97.88 74 SER A C 1
ATOM 543 O O . SER A 1 74 ? -4.973 -31.969 -1.176 1 97.88 74 SER A O 1
ATOM 545 N N . ARG A 1 75 ? -4.945 -31.031 -3.24 1 97.75 75 ARG A N 1
ATOM 546 C CA . ARG A 1 75 ? -4.758 -32.312 -3.928 1 97.75 75 ARG A CA 1
ATOM 547 C C . ARG A 1 75 ? -3.318 -32.469 -4.406 1 97.75 75 ARG A C 1
ATOM 549 O O . ARG A 1 75 ? -2.926 -33.531 -4.863 1 97.75 75 ARG A O 1
ATOM 556 N N . HIS A 1 76 ? -2.541 -31.469 -4.309 1 98.75 76 HIS A N 1
ATOM 557 C CA . HIS A 1 76 ? -1.226 -31.438 -4.938 1 98.75 76 HIS A CA 1
ATOM 558 C C . HIS A 1 76 ? -0.315 -32.531 -4.379 1 98.75 76 HIS A C 1
ATOM 560 O O . HIS A 1 76 ? 0.344 -33.25 -5.137 1 98.75 76 HIS A O 1
ATOM 566 N N . ARG A 1 77 ? -0.318 -32.656 -3.064 1 98.75 77 ARG A N 1
ATOM 567 C CA . ARG A 1 77 ? 0.673 -33.531 -2.459 1 98.75 77 ARG A CA 1
ATOM 568 C C . ARG A 1 77 ? 0.498 -34.969 -2.945 1 98.75 77 ARG A C 1
ATOM 570 O O . ARG A 1 77 ? 1.442 -35.594 -3.451 1 98.75 77 ARG A O 1
ATOM 577 N N . GLU A 1 78 ? -0.714 -35.469 -2.816 1 98.56 78 GLU A N 1
ATOM 578 C CA . GLU A 1 78 ? -0.987 -36.844 -3.219 1 98.56 78 GLU A CA 1
ATOM 579 C C . GLU A 1 78 ? -0.6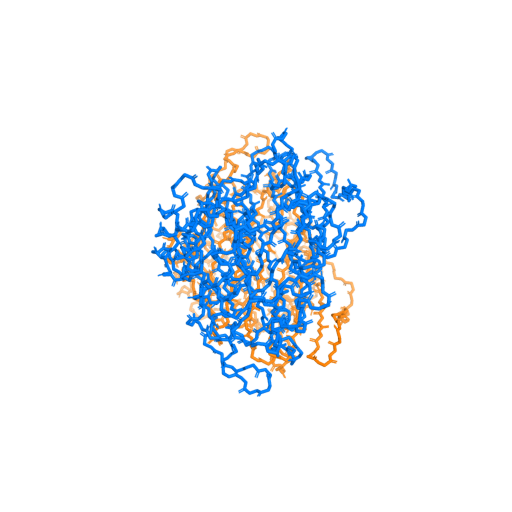07 -37.062 -4.676 1 98.56 78 GLU A C 1
ATOM 581 O O . GLU A 1 78 ? 0.032 -38.062 -5.004 1 98.56 78 GLU A O 1
ATOM 586 N N . MET A 1 79 ? -0.878 -36.156 -5.527 1 98.81 79 MET A N 1
ATOM 587 C CA . MET A 1 79 ? -0.665 -36.312 -6.969 1 98.81 79 MET A CA 1
ATOM 588 C C . MET A 1 79 ? 0.814 -36.156 -7.312 1 98.81 79 MET A C 1
ATOM 590 O O . MET A 1 79 ? 1.344 -36.938 -8.109 1 98.81 79 MET A O 1
ATOM 594 N N . ALA A 1 80 ? 1.424 -35.188 -6.723 1 98.81 80 ALA A N 1
ATOM 595 C CA . ALA A 1 80 ? 2.85 -34.969 -6.965 1 98.81 80 ALA A CA 1
ATOM 596 C C . ALA A 1 80 ? 3.67 -36.156 -6.465 1 98.81 80 ALA A C 1
ATOM 598 O O . ALA A 1 80 ? 4.562 -36.656 -7.16 1 98.81 80 ALA A O 1
ATOM 599 N N . GLU A 1 81 ? 3.375 -36.656 -5.277 1 98.69 81 GLU A N 1
ATOM 600 C CA . GLU A 1 81 ? 4.117 -37.781 -4.707 1 98.69 81 GLU A CA 1
ATOM 601 C C . GLU A 1 81 ? 3.918 -39.031 -5.531 1 98.69 81 GLU A C 1
ATOM 603 O O . GLU A 1 81 ? 4.852 -39.812 -5.699 1 98.69 81 GLU A O 1
ATOM 608 N N . ALA A 1 82 ? 2.727 -39.25 -6.008 1 98.62 82 ALA A N 1
ATOM 609 C CA . ALA A 1 82 ? 2.467 -40.406 -6.875 1 98.62 82 ALA A CA 1
ATOM 610 C C . ALA A 1 82 ? 3.32 -40.344 -8.141 1 98.62 82 ALA A C 1
ATOM 612 O O . ALA A 1 82 ? 3.908 -41.344 -8.547 1 98.62 82 ALA A O 1
ATOM 613 N N . ALA A 1 83 ? 3.377 -39.188 -8.758 1 98.75 83 ALA A N 1
ATOM 614 C CA . ALA A 1 83 ? 4.184 -39 -9.961 1 98.75 83 ALA A CA 1
ATOM 615 C C . ALA A 1 83 ? 5.664 -39.219 -9.68 1 98.75 83 ALA A C 1
ATOM 617 O O . ALA A 1 83 ? 6.336 -39.938 -10.422 1 98.75 83 ALA A O 1
ATOM 618 N N . LEU A 1 84 ? 6.129 -38.719 -8.602 1 98.56 84 LEU A N 1
ATOM 619 C CA . LEU A 1 84 ? 7.531 -38.844 -8.211 1 98.56 84 LEU A CA 1
ATOM 620 C C . LEU A 1 84 ? 7.875 -40.281 -7.914 1 98.56 84 LEU A C 1
ATOM 622 O O . LEU A 1 84 ? 8.93 -40.781 -8.328 1 98.56 84 LEU A O 1
ATOM 626 N N . ALA A 1 85 ? 7.016 -40.938 -7.227 1 97.81 85 ALA A N 1
ATOM 627 C CA . ALA A 1 85 ? 7.219 -42.344 -6.902 1 97.81 85 ALA A CA 1
ATOM 628 C C . ALA A 1 85 ? 7.301 -43.188 -8.164 1 97.81 85 ALA A C 1
ATOM 630 O O . ALA A 1 85 ? 7.988 -44.219 -8.195 1 97.81 85 ALA A O 1
ATOM 631 N N . ALA A 1 86 ? 6.621 -42.781 -9.219 1 98.12 86 ALA A N 1
ATOM 632 C CA . ALA A 1 86 ? 6.613 -43.469 -10.492 1 98.12 86 ALA A CA 1
ATOM 633 C C . ALA A 1 86 ? 7.82 -43.094 -11.344 1 98.12 86 ALA A C 1
ATOM 635 O O . ALA A 1 86 ? 7.938 -43.5 -12.5 1 98.12 86 ALA A O 1
ATOM 636 N N . GLY A 1 87 ? 8.688 -42.281 -10.781 1 97.75 87 GLY A N 1
ATOM 637 C CA . GLY A 1 87 ? 9.922 -41.906 -11.453 1 97.75 87 GLY A CA 1
ATOM 638 C C . GLY A 1 87 ? 9.75 -40.781 -12.438 1 97.75 87 GLY A C 1
ATOM 639 O O . GLY A 1 87 ? 10.555 -40.625 -13.359 1 97.75 87 GLY A O 1
ATOM 640 N N . LYS A 1 88 ? 8.68 -40 -12.312 1 98.44 88 LYS A N 1
ATOM 641 C CA . LYS A 1 88 ? 8.414 -38.906 -13.219 1 98.44 88 LYS A CA 1
ATOM 642 C C . LYS A 1 88 ? 8.914 -37.594 -12.633 1 98.44 88 LYS A C 1
ATOM 644 O O . LYS A 1 88 ? 8.938 -37.406 -11.414 1 98.44 88 LYS A O 1
ATOM 649 N N . ASP A 1 89 ? 9.398 -36.625 -13.477 1 98.62 89 ASP A N 1
ATOM 650 C CA . ASP A 1 89 ? 9.516 -35.219 -13.07 1 98.62 89 ASP A CA 1
ATOM 651 C C . ASP A 1 89 ? 8.133 -34.594 -12.859 1 98.62 89 ASP A C 1
ATOM 653 O O . ASP A 1 89 ? 7.129 -35.125 -13.344 1 98.62 89 ASP A O 1
ATOM 657 N N . VAL A 1 90 ? 8.102 -33.5 -12.102 1 98.88 90 VAL A N 1
ATOM 658 C CA . VAL A 1 90 ? 6.785 -32.938 -11.805 1 98.88 90 VAL A CA 1
ATOM 659 C C . VAL A 1 90 ? 6.836 -31.422 -11.914 1 98.88 90 VAL A C 1
ATOM 661 O O . VAL A 1 90 ? 7.84 -30.797 -11.555 1 98.88 90 VAL A O 1
ATOM 664 N N . LEU A 1 91 ? 5.82 -30.766 -12.469 1 98.88 91 LEU A N 1
ATOM 665 C CA . LEU A 1 91 ? 5.445 -29.359 -12.391 1 98.88 91 LEU A CA 1
ATOM 666 C C . LEU A 1 91 ? 4.117 -29.188 -11.664 1 98.88 91 LEU A C 1
ATOM 668 O O . LEU A 1 91 ? 3.107 -29.781 -12.07 1 98.88 91 LEU A O 1
ATOM 672 N N . VAL A 1 92 ? 4.125 -28.422 -10.602 1 98.88 92 VAL A N 1
ATOM 673 C CA . VAL A 1 92 ? 2.916 -28.266 -9.797 1 98.88 92 VAL A CA 1
ATOM 674 C C . VAL A 1 92 ? 2.447 -26.812 -9.852 1 98.88 92 VAL A C 1
ATOM 676 O O . VAL A 1 92 ? 3.254 -25.891 -9.719 1 98.88 92 VAL A O 1
ATOM 679 N N . GLU A 1 93 ? 1.232 -26.656 -10.062 1 97.94 93 GLU A N 1
ATOM 680 C CA . GLU A 1 93 ? 0.636 -25.312 -10.031 1 97.94 93 GLU A CA 1
ATOM 681 C C . GLU A 1 93 ? 0.862 -24.656 -8.68 1 97.94 93 GLU A C 1
ATOM 683 O O . GLU A 1 93 ? 0.915 -25.328 -7.645 1 97.94 93 GLU A O 1
ATOM 688 N N . ALA A 1 94 ? 0.988 -23.312 -8.688 1 97.56 94 ALA A N 1
ATOM 689 C CA . ALA A 1 94 ? 1.063 -22.547 -7.453 1 97.56 94 ALA A CA 1
ATOM 690 C C . ALA A 1 94 ? -0.329 -22.281 -6.883 1 97.56 94 ALA A C 1
ATOM 692 O O . ALA A 1 94 ? -1.281 -22.062 -7.637 1 97.56 94 ALA A O 1
ATOM 693 N N . PRO A 1 95 ? -0.515 -22.281 -5.578 1 97.94 95 PRO A N 1
ATOM 694 C CA . PRO A 1 95 ? 0.509 -22.531 -4.562 1 97.94 95 PRO A CA 1
ATOM 695 C C . PRO A 1 95 ? 0.886 -24 -4.457 1 97.94 95 PRO A C 1
ATOM 697 O O . PRO A 1 95 ? 0.075 -24.875 -4.777 1 97.94 95 PRO A O 1
ATOM 700 N N . LEU A 1 96 ? 2.07 -24.25 -3.975 1 98.62 96 LEU A N 1
ATOM 701 C CA . LEU A 1 96 ? 2.654 -25.594 -4.016 1 98.62 96 LEU A CA 1
ATOM 702 C C . LEU A 1 96 ? 1.801 -26.578 -3.232 1 98.62 96 LEU A C 1
ATOM 704 O O . LEU A 1 96 ? 1.6 -27.719 -3.67 1 98.62 96 LEU A O 1
ATOM 708 N N . ALA A 1 97 ? 1.344 -26.203 -2.09 1 98.56 97 ALA A N 1
ATOM 709 C CA . ALA A 1 97 ? 0.573 -27.047 -1.177 1 98.56 97 ALA A CA 1
ATOM 710 C C . ALA A 1 97 ? -0.283 -26.188 -0.242 1 98.56 97 ALA A C 1
ATOM 712 O O . ALA A 1 97 ? -0.125 -24.969 -0.184 1 98.56 97 ALA A O 1
ATOM 713 N N . PRO A 1 98 ? -1.229 -26.797 0.399 1 97.44 98 PRO A N 1
ATOM 714 C CA . PRO A 1 98 ? -2.062 -26.016 1.315 1 97.44 98 PRO A CA 1
ATOM 715 C C . PRO A 1 98 ? -1.342 -25.672 2.613 1 97.44 98 PRO A C 1
ATOM 717 O O . PRO A 1 98 ? -1.764 -24.75 3.332 1 97.44 98 PRO A O 1
ATOM 720 N N . SER A 1 99 ? -0.29 -26.406 2.939 1 97 99 SER A N 1
ATOM 721 C CA . SER A 1 99 ? 0.455 -26.156 4.172 1 97 99 SER A CA 1
ATOM 722 C C . SER A 1 99 ? 1.956 -26.312 3.947 1 97 99 SER A C 1
ATOM 724 O O . SER A 1 99 ? 2.383 -26.938 2.98 1 97 99 SER A O 1
ATOM 726 N N . LEU A 1 100 ? 2.666 -25.688 4.863 1 97.19 100 LEU A N 1
ATOM 727 C CA . LEU A 1 100 ? 4.121 -25.812 4.816 1 97.19 100 LEU A CA 1
ATOM 728 C C . LEU A 1 100 ? 4.551 -27.266 5 1 97.19 100 LEU A C 1
ATOM 730 O O . LEU A 1 100 ? 5.453 -27.734 4.309 1 97.19 100 LEU A O 1
ATOM 734 N N . GLY A 1 101 ? 3.904 -27.922 5.922 1 98 101 GLY A N 1
ATOM 735 C CA . GLY A 1 101 ? 4.207 -29.328 6.137 1 98 101 GLY A CA 1
ATOM 736 C C . GLY A 1 101 ? 4.043 -30.172 4.887 1 98 101 GLY A C 1
ATOM 737 O O . GLY A 1 101 ? 4.91 -31 4.566 1 98 101 GLY A O 1
ATOM 738 N N . ASP A 1 102 ? 2.945 -29.969 4.188 1 98.5 102 ASP A N 1
ATOM 739 C CA . ASP A 1 102 ? 2.711 -30.688 2.936 1 98.5 102 ASP A CA 1
ATOM 740 C C . ASP A 1 102 ? 3.789 -30.359 1.905 1 98.5 102 ASP A C 1
ATOM 742 O O . ASP A 1 102 ? 4.293 -31.25 1.224 1 98.5 102 ASP A O 1
ATOM 746 N N . ALA A 1 103 ? 4.113 -29.141 1.81 1 98.69 103 ALA A N 1
ATOM 747 C CA . ALA A 1 103 ? 5.113 -28.703 0.834 1 98.69 103 ALA A CA 1
ATOM 748 C C . ALA A 1 103 ? 6.469 -29.344 1.117 1 98.69 103 ALA A C 1
ATOM 750 O O . ALA A 1 103 ? 7.156 -29.797 0.197 1 98.69 103 ALA A O 1
ATOM 751 N N . GLU A 1 104 ? 6.84 -29.344 2.346 1 98.44 104 GLU A N 1
ATOM 752 C CA . GLU A 1 104 ? 8.117 -29.938 2.742 1 98.44 104 GLU A CA 1
ATOM 753 C C . GLU A 1 104 ? 8.141 -31.438 2.471 1 98.44 104 GLU A C 1
ATOM 755 O O . GLU A 1 104 ? 9.156 -31.984 2.031 1 98.44 104 GLU A O 1
ATOM 760 N N . ALA A 1 105 ? 7.066 -32.094 2.748 1 98.44 105 ALA A N 1
ATOM 761 C CA . ALA A 1 105 ? 6.953 -33.531 2.434 1 98.44 105 ALA A CA 1
ATOM 762 C C . ALA A 1 105 ? 7.113 -33.75 0.936 1 98.44 105 ALA A C 1
ATOM 764 O O . ALA A 1 105 ? 7.801 -34.688 0.523 1 98.44 105 ALA A O 1
ATOM 765 N N . MET A 1 106 ? 6.496 -32.969 0.142 1 98.69 106 MET A N 1
ATOM 766 C CA . MET A 1 106 ? 6.602 -33.062 -1.312 1 98.69 106 MET A CA 1
ATOM 767 C C . MET A 1 106 ? 8.047 -32.906 -1.765 1 98.69 106 MET A C 1
ATOM 769 O O . MET A 1 106 ? 8.523 -33.625 -2.619 1 98.69 106 MET A O 1
ATOM 773 N N . ALA A 1 107 ? 8.688 -31.875 -1.2 1 98.5 107 ALA A N 1
ATOM 774 C CA . ALA A 1 107 ? 10.078 -31.625 -1.556 1 98.5 107 ALA A CA 1
ATOM 775 C C . ALA A 1 107 ? 10.953 -32.812 -1.209 1 98.5 107 ALA A C 1
ATOM 777 O O . ALA A 1 107 ? 11.844 -33.188 -1.977 1 98.5 107 ALA A O 1
ATOM 778 N N . LYS A 1 108 ? 10.727 -33.438 -0.079 1 97.81 108 LYS A N 1
ATOM 779 C CA . LYS A 1 108 ? 11.461 -34.625 0.332 1 97.81 108 LYS A CA 1
ATOM 780 C C . LYS A 1 108 ? 11.242 -35.781 -0.645 1 97.81 108 LYS A C 1
ATOM 782 O O . LYS A 1 108 ? 12.18 -36.5 -0.983 1 97.81 108 LYS A O 1
ATOM 787 N N . ALA A 1 109 ? 10.07 -35.875 -1.094 1 98 109 ALA A N 1
ATOM 788 C CA . ALA A 1 109 ? 9.719 -36.969 -2.023 1 98 109 ALA A CA 1
ATOM 789 C C . ALA A 1 109 ? 10.406 -36.75 -3.373 1 98 109 ALA A C 1
ATOM 791 O O . ALA A 1 109 ? 10.57 -37.719 -4.141 1 98 109 ALA A O 1
ATOM 792 N N . ALA A 1 110 ? 10.719 -35.531 -3.74 1 97 110 ALA A N 1
ATOM 793 C CA . ALA A 1 110 ? 11.266 -35.188 -5.051 1 97 110 ALA A CA 1
ATOM 794 C C . ALA A 1 110 ? 12.75 -35.562 -5.133 1 97 110 ALA A C 1
ATOM 796 O O . ALA A 1 110 ? 13.391 -35.344 -6.16 1 97 110 ALA A O 1
ATOM 797 N N . ALA A 1 111 ? 13.328 -36.188 -4.102 1 88.44 111 ALA A N 1
ATOM 798 C CA . ALA A 1 111 ? 14.75 -36.531 -4.094 1 88.44 111 ALA A CA 1
ATOM 799 C C . ALA A 1 111 ? 15.133 -37.312 -5.352 1 88.44 111 ALA A C 1
ATOM 801 O O . ALA A 1 111 ? 14.57 -38.375 -5.629 1 88.44 111 ALA A O 1
ATOM 802 N N . GLY A 1 112 ? 15.992 -36.75 -6.207 1 92.25 112 GLY A N 1
ATOM 803 C CA . GLY A 1 112 ? 16.531 -37.375 -7.402 1 92.25 112 GLY A CA 1
ATOM 804 C C . GLY A 1 112 ? 15.719 -37.062 -8.648 1 92.25 112 GLY A C 1
ATOM 805 O O . GLY A 1 112 ? 16.016 -37.594 -9.727 1 92.25 112 GLY A O 1
ATOM 806 N N . ARG A 1 113 ? 14.625 -36.344 -8.555 1 96.5 113 ARG A N 1
ATOM 807 C CA . ARG A 1 113 ? 13.812 -35.938 -9.695 1 96.5 113 ARG A CA 1
ATOM 808 C C . ARG A 1 113 ? 13.719 -34.406 -9.789 1 96.5 113 ARG A C 1
ATOM 810 O O . ARG A 1 113 ? 13.969 -33.719 -8.812 1 96.5 113 ARG A O 1
ATOM 817 N N . ASN A 1 114 ? 13.406 -33.938 -11.008 1 98.06 114 ASN A N 1
ATOM 818 C CA . ASN A 1 114 ? 13.078 -32.531 -11.148 1 98.06 114 ASN A CA 1
ATOM 819 C C . ASN A 1 114 ? 11.68 -32.219 -10.617 1 98.06 114 ASN A C 1
ATOM 821 O O . ASN A 1 114 ? 10.727 -32.969 -10.914 1 98.06 114 ASN A O 1
ATOM 825 N N . ALA A 1 115 ? 11.625 -31.266 -9.781 1 98.69 115 ALA A N 1
ATOM 826 C CA . ALA A 1 115 ? 10.367 -30.844 -9.164 1 98.69 115 ALA A CA 1
ATOM 827 C C . ALA A 1 115 ? 10.234 -29.312 -9.172 1 98.69 115 ALA A C 1
ATOM 829 O O . ALA A 1 115 ? 10.969 -28.625 -8.469 1 98.69 115 ALA A O 1
ATOM 830 N N . TRP A 1 116 ? 9.25 -28.828 -9.969 1 98.81 116 TRP A N 1
ATOM 831 C CA . TRP A 1 116 ? 9.102 -27.391 -10.203 1 98.81 116 TRP A CA 1
ATOM 832 C C . TRP A 1 116 ? 7.715 -26.922 -9.766 1 98.81 116 TRP A C 1
ATOM 834 O O . TRP A 1 116 ? 6.785 -27.719 -9.648 1 98.81 116 TRP A O 1
ATOM 844 N N . VAL A 1 117 ? 7.617 -25.688 -9.375 1 98.81 117 VAL A N 1
ATOM 845 C CA . VAL A 1 117 ? 6.344 -25.031 -9.094 1 98.81 117 VAL A CA 1
ATOM 846 C C . VAL A 1 117 ? 6.082 -23.938 -10.133 1 98.81 117 VAL A C 1
ATOM 848 O O . VAL A 1 117 ? 7 -23.219 -10.523 1 98.81 117 VAL A O 1
ATOM 851 N N . ASP A 1 118 ? 4.859 -23.844 -10.609 1 98.44 118 ASP A N 1
ATOM 852 C CA . ASP A 1 118 ? 4.484 -22.922 -11.68 1 98.44 118 ASP A CA 1
ATOM 853 C C . ASP A 1 118 ? 4.352 -21.5 -11.148 1 98.44 118 ASP A C 1
ATOM 855 O O . ASP A 1 118 ? 3.24 -21.016 -10.922 1 98.44 118 ASP A O 1
ATOM 859 N N . MET A 1 119 ? 5.406 -20.812 -11.016 1 98.06 119 MET A N 1
ATOM 860 C CA . MET A 1 119 ? 5.492 -19.375 -10.758 1 98.06 119 MET A CA 1
ATOM 861 C C . MET A 1 119 ? 5.805 -18.609 -12.039 1 98.06 119 MET A C 1
ATOM 863 O O . MET A 1 119 ? 6.816 -17.906 -12.109 1 98.06 119 MET A O 1
ATOM 867 N N . GLN A 1 120 ? 4.883 -18.688 -12.938 1 97.38 120 GLN A N 1
ATOM 868 C CA . GLN A 1 120 ? 5.082 -18.25 -14.312 1 97.38 120 GLN A CA 1
ATOM 869 C C . GLN A 1 120 ? 5.234 -16.734 -14.391 1 97.38 120 GLN A C 1
ATOM 871 O O . GLN A 1 120 ? 5.75 -16.203 -15.375 1 97.38 120 GLN A O 1
ATOM 876 N N . SER A 1 121 ? 4.855 -16.016 -13.32 1 97.75 121 SER A N 1
ATOM 877 C CA . SER A 1 121 ? 4.883 -14.555 -13.32 1 97.75 121 SER A CA 1
ATOM 878 C C . SER A 1 121 ? 6.297 -14.031 -13.539 1 97.75 121 SER A C 1
ATOM 880 O O . SER A 1 121 ? 6.48 -12.922 -14.047 1 97.75 121 SER A O 1
ATOM 882 N N . ARG A 1 122 ? 7.32 -14.82 -13.172 1 97.75 122 ARG A N 1
ATOM 883 C CA . ARG A 1 122 ? 8.719 -14.414 -13.312 1 97.75 122 ARG A CA 1
ATOM 884 C C . ARG A 1 122 ? 9.078 -14.227 -14.781 1 97.75 122 ARG A C 1
ATOM 886 O O . ARG A 1 122 ? 10.047 -13.531 -15.102 1 97.75 122 ARG A O 1
ATOM 893 N N . PHE A 1 123 ? 8.289 -14.805 -15.648 1 96.44 123 PHE A N 1
ATOM 894 C CA . PHE A 1 123 ? 8.82 -15.023 -16.984 1 96.44 123 PHE A CA 1
ATOM 895 C C . PHE A 1 123 ? 8.266 -14 -17.969 1 96.44 123 PHE A C 1
ATOM 897 O O . PHE A 1 123 ? 8.609 -14.023 -19.156 1 96.44 123 PHE A O 1
ATOM 904 N N . TRP A 1 124 ? 7.34 -13.133 -17.516 1 96.12 124 TRP A N 1
ATOM 905 C CA . TRP A 1 124 ? 6.977 -12.016 -18.375 1 96.12 124 TRP A CA 1
ATOM 906 C C . TRP A 1 124 ? 8.203 -11.18 -18.734 1 96.12 124 TRP A C 1
ATOM 908 O O . TRP A 1 124 ? 9.055 -10.922 -17.891 1 96.12 124 TRP A O 1
ATOM 918 N N . PRO A 1 125 ? 8.281 -10.703 -20 1 95.38 125 PRO A N 1
ATOM 919 C CA . PRO A 1 125 ? 9.43 -9.875 -20.391 1 95.38 125 PRO A CA 1
ATOM 920 C C . PRO A 1 125 ? 9.625 -8.672 -19.469 1 95.38 125 PRO A C 1
ATOM 922 O O . PRO A 1 125 ? 10.758 -8.328 -19.141 1 95.38 125 PRO A O 1
ATOM 925 N N . GLY A 1 126 ? 8.555 -8.062 -19.078 1 96 126 GLY A N 1
ATOM 926 C CA . GLY A 1 126 ? 8.641 -6.926 -18.172 1 96 126 GLY A CA 1
ATOM 927 C C . GLY A 1 126 ? 9.297 -7.266 -16.859 1 96 126 GLY A C 1
ATOM 928 O O . GLY A 1 126 ? 10.094 -6.484 -16.328 1 96 126 GLY A O 1
ATOM 929 N N . MET A 1 127 ? 9.039 -8.43 -16.297 1 97.06 127 MET A N 1
ATOM 930 C CA . MET A 1 127 ? 9.617 -8.836 -15.031 1 97.06 127 MET A CA 1
ATOM 931 C C . MET A 1 127 ? 11.078 -9.258 -15.203 1 97.06 127 MET A C 1
ATOM 933 O O . MET A 1 127 ? 11.906 -9.023 -14.32 1 97.06 127 MET A O 1
ATOM 937 N N . GLN A 1 128 ? 11.336 -9.953 -16.328 1 95.81 128 GLN A N 1
ATOM 938 C CA . GLN A 1 128 ? 12.719 -10.305 -16.641 1 95.81 128 GLN A CA 1
ATOM 939 C C . GLN A 1 128 ? 13.586 -9.055 -16.75 1 95.81 128 GLN A C 1
ATOM 941 O O . GLN A 1 128 ? 14.695 -9.016 -16.219 1 95.81 128 GLN A O 1
ATOM 946 N N . GLU A 1 129 ? 13.055 -8.062 -17.469 1 96.38 129 GLU A N 1
ATOM 947 C CA . GLU A 1 129 ? 13.781 -6.801 -17.562 1 96.38 129 GLU A CA 1
ATOM 948 C C . GLU A 1 129 ? 13.93 -6.141 -16.203 1 96.38 129 GLU A C 1
ATOM 950 O O . GLU A 1 129 ? 15 -5.613 -15.867 1 96.38 129 GLU A O 1
ATOM 955 N N . PHE A 1 130 ? 12.891 -6.121 -15.438 1 98.19 130 PHE A N 1
ATOM 956 C CA . PHE A 1 130 ? 12.945 -5.605 -14.07 1 98.19 130 PHE A CA 1
ATOM 957 C C . PHE A 1 130 ? 14.102 -6.238 -13.305 1 98.19 130 PHE A C 1
ATOM 959 O O . PHE A 1 130 ? 14.922 -5.531 -12.711 1 98.19 130 PHE A O 1
ATOM 966 N N . ARG A 1 131 ? 14.211 -7.508 -13.273 1 98.06 131 ARG A N 1
ATOM 967 C CA . ARG A 1 131 ? 15.258 -8.227 -12.562 1 98.06 131 ARG A CA 1
ATOM 968 C C . ARG A 1 131 ? 16.641 -7.848 -13.094 1 98.06 131 ARG A C 1
ATOM 970 O O . ARG A 1 131 ? 17.578 -7.641 -12.312 1 98.06 131 ARG A O 1
ATOM 977 N N . ALA A 1 132 ? 16.766 -7.824 -14.422 1 97.62 132 ALA A N 1
ATOM 978 C CA . ALA A 1 132 ? 18.031 -7.445 -15.016 1 97.62 132 ALA A CA 1
ATOM 979 C C . ALA A 1 132 ? 18.484 -6.074 -14.523 1 97.62 132 ALA A C 1
ATOM 981 O O . ALA A 1 132 ? 19.672 -5.875 -14.227 1 97.62 132 ALA A O 1
ATOM 982 N N . LEU A 1 133 ? 17.594 -5.16 -14.445 1 97.94 133 LEU A N 1
ATOM 983 C CA . LEU A 1 133 ? 17.906 -3.809 -13.984 1 97.94 133 LEU A CA 1
ATOM 984 C C . LEU A 1 133 ? 18.297 -3.807 -12.516 1 97.94 133 LEU A C 1
ATOM 986 O O . LEU A 1 133 ? 19.234 -3.111 -12.117 1 97.94 133 LEU A O 1
ATOM 990 N N . VAL A 1 134 ? 17.609 -4.547 -11.68 1 98.44 134 VAL A N 1
ATOM 991 C CA . VAL A 1 134 ? 17.953 -4.676 -10.266 1 98.44 134 VAL A CA 1
ATOM 992 C C . VAL A 1 134 ? 19.375 -5.238 -10.133 1 98.44 134 VAL A C 1
ATOM 994 O O . VAL A 1 134 ? 20.188 -4.703 -9.383 1 98.44 134 VAL A O 1
ATOM 997 N N . GLU A 1 135 ? 19.656 -6.273 -10.883 1 97.94 135 GLU A N 1
ATOM 998 C CA . GLU A 1 135 ? 20.953 -6.953 -10.805 1 97.94 135 GLU A CA 1
ATOM 999 C C . GLU A 1 135 ? 22.078 -6.051 -11.305 1 97.94 135 GLU A C 1
ATOM 1001 O O . GLU A 1 135 ? 23.219 -6.164 -10.852 1 97.94 135 GLU A O 1
ATOM 1006 N N . SER A 1 136 ? 21.75 -5.145 -12.211 1 97.44 136 SER A N 1
ATOM 1007 C CA . SER A 1 136 ? 22.75 -4.242 -12.766 1 97.44 136 SER A CA 1
ATOM 1008 C C . SER A 1 136 ? 23.016 -3.064 -11.836 1 97.44 136 SER A C 1
ATOM 1010 O O . SER A 1 136 ? 23.859 -2.221 -12.117 1 97.44 136 SER A O 1
ATOM 1012 N N . GLY A 1 137 ? 22.25 -2.967 -10.766 1 97.19 137 GLY A N 1
ATOM 1013 C CA . GLY A 1 137 ? 22.438 -1.888 -9.812 1 97.19 137 GLY A CA 1
ATOM 1014 C C . GLY A 1 137 ? 21.641 -0.643 -10.148 1 97.19 137 GLY A C 1
ATOM 1015 O O . GLY A 1 137 ? 21.922 0.443 -9.641 1 97.19 137 GLY A O 1
ATOM 1016 N N . TRP A 1 138 ? 20.672 -0.771 -11.031 1 95.75 138 TRP A N 1
ATOM 1017 C CA . TRP A 1 138 ? 19.859 0.338 -11.508 1 95.75 138 TRP A CA 1
ATOM 1018 C C . TRP A 1 138 ? 19.203 1.073 -10.344 1 95.75 138 TRP A C 1
ATOM 1020 O O . TRP A 1 138 ? 19.047 2.297 -10.383 1 95.75 138 TRP A O 1
ATOM 1030 N N . LEU A 1 139 ? 18.875 0.439 -9.266 1 97.75 139 LEU A N 1
ATOM 1031 C CA . LEU A 1 139 ? 18.125 1.01 -8.148 1 97.75 139 LEU A CA 1
ATOM 1032 C C . LEU A 1 139 ? 19.062 1.502 -7.055 1 97.75 139 LEU A C 1
ATOM 1034 O O . LEU A 1 139 ? 18.656 2.246 -6.164 1 97.75 139 LEU A O 1
ATOM 1038 N N . GLY A 1 140 ? 20.359 1.171 -7.125 1 97.31 140 GLY A N 1
ATOM 1039 C CA . GLY A 1 140 ? 21.188 1.396 -5.953 1 97.31 140 GLY A CA 1
ATOM 1040 C C . GLY A 1 140 ? 20.719 0.627 -4.734 1 97.31 140 GLY A C 1
ATOM 1041 O O . GLY A 1 140 ? 20.422 -0.565 -4.82 1 97.31 140 GLY A O 1
ATOM 1042 N N . THR A 1 141 ? 20.781 1.301 -3.602 1 96.81 141 THR A N 1
ATOM 1043 C CA . THR A 1 141 ? 20.234 0.685 -2.395 1 96.81 141 THR 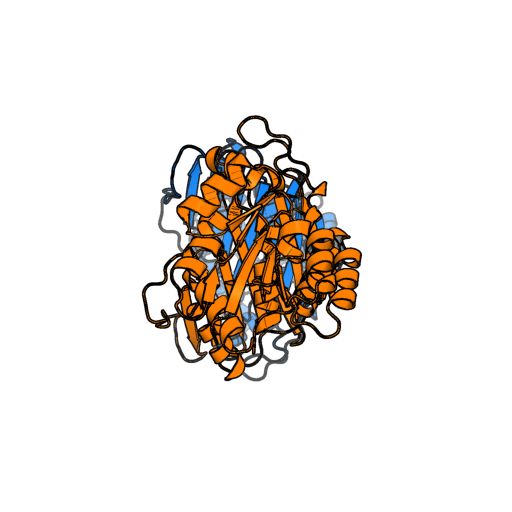A CA 1
ATOM 1044 C C . THR A 1 141 ? 18.719 0.722 -2.406 1 96.81 141 THR A C 1
ATOM 1046 O O . THR A 1 141 ? 18.109 1.798 -2.43 1 96.81 141 THR A O 1
ATOM 1049 N N . VAL A 1 142 ? 18.094 -0.452 -2.367 1 98.25 142 VAL A N 1
ATOM 1050 C CA . VAL A 1 142 ? 16.641 -0.524 -2.344 1 98.25 142 VAL A CA 1
ATOM 1051 C C . VAL A 1 142 ? 16.109 -0.028 -0.997 1 98.25 142 VAL A C 1
ATOM 1053 O O . VAL A 1 142 ? 16.578 -0.468 0.056 1 98.25 142 VAL A O 1
ATOM 1056 N N . GLU A 1 143 ? 15.125 0.852 -1.049 1 98.44 143 GLU A N 1
ATOM 1057 C CA . GLU A 1 143 ? 14.695 1.523 0.172 1 98.44 143 GLU A CA 1
ATOM 1058 C C . GLU A 1 143 ? 13.234 1.201 0.489 1 98.44 143 GLU A C 1
ATOM 1060 O O . GLU A 1 143 ? 12.891 0.902 1.636 1 98.44 143 GLU A O 1
ATOM 1065 N N . ASN A 1 144 ? 12.375 1.285 -0.466 1 98.81 144 ASN A N 1
ATOM 1066 C CA . ASN A 1 144 ? 10.953 1.002 -0.314 1 98.81 144 ASN A CA 1
ATOM 1067 C C . ASN A 1 144 ? 10.438 0.107 -1.438 1 98.81 144 ASN A C 1
ATOM 1069 O O . ASN A 1 144 ? 10.773 0.31 -2.605 1 98.81 144 ASN A O 1
ATOM 1073 N N . VAL A 1 145 ? 9.664 -0.893 -1.095 1 98.94 145 VAL A N 1
ATOM 1074 C CA . VAL A 1 145 ? 8.977 -1.759 -2.047 1 98.94 145 VAL A CA 1
ATOM 1075 C C . VAL A 1 145 ? 7.5 -1.874 -1.668 1 98.94 145 VAL A C 1
ATOM 1077 O O . VAL A 1 145 ? 7.168 -2.254 -0.542 1 98.94 145 VAL A O 1
ATOM 1080 N N . VAL A 1 146 ? 6.59 -1.505 -2.537 1 98.75 146 VAL A N 1
ATOM 1081 C CA . VAL A 1 146 ? 5.156 -1.581 -2.285 1 98.75 146 VAL A CA 1
ATOM 1082 C C . VAL A 1 146 ? 4.469 -2.328 -3.428 1 98.75 146 VAL A C 1
ATOM 1084 O O . VAL A 1 146 ? 4.789 -2.113 -4.598 1 98.75 146 VAL A O 1
ATOM 1087 N N . ALA A 1 147 ? 3.629 -3.246 -3.08 1 98.88 147 ALA A N 1
ATOM 1088 C CA . ALA A 1 147 ? 2.867 -3.973 -4.094 1 98.88 147 ALA A CA 1
ATOM 1089 C C . ALA A 1 147 ? 1.388 -4.039 -3.723 1 98.88 147 ALA A C 1
ATOM 1091 O O . ALA A 1 147 ? 1.042 -4.223 -2.553 1 98.88 147 ALA A O 1
ATOM 1092 N N . THR A 1 148 ? 0.526 -3.838 -4.676 1 98.81 148 THR A N 1
ATOM 1093 C CA . THR A 1 148 ? -0.912 -4.047 -4.543 1 98.81 148 THR A CA 1
ATOM 1094 C C . THR A 1 148 ? -1.426 -4.977 -5.637 1 98.81 148 THR A C 1
ATOM 1096 O O . THR A 1 148 ? -0.923 -4.953 -6.766 1 98.81 148 THR A O 1
ATOM 1099 N N . ALA A 1 149 ? -2.309 -5.809 -5.312 1 98.75 149 ALA A N 1
ATOM 1100 C CA . ALA A 1 149 ? -3.012 -6.703 -6.227 1 98.75 149 ALA A CA 1
ATOM 1101 C C . ALA A 1 149 ? -4.504 -6.754 -5.91 1 98.75 149 ALA A C 1
ATOM 1103 O O . ALA A 1 149 ? -4.934 -7.508 -5.035 1 98.75 149 ALA A O 1
ATOM 1104 N N . PHE A 1 150 ? -5.273 -5.965 -6.594 1 98.44 150 PHE A N 1
ATOM 1105 C CA . PHE A 1 150 ? -6.711 -5.863 -6.367 1 98.44 150 PHE A CA 1
ATOM 1106 C C . PHE A 1 150 ? -7.484 -6.328 -7.598 1 98.44 150 PHE A C 1
ATOM 1108 O O . PHE A 1 150 ? -7.328 -5.766 -8.68 1 98.44 150 PHE A O 1
ATOM 1115 N N . TYR A 1 151 ? -8.266 -7.371 -7.418 1 97.06 151 TYR A N 1
ATOM 1116 C CA . TYR A 1 151 ? -9.008 -7.977 -8.516 1 97.06 151 TYR A CA 1
ATOM 1117 C C . TYR A 1 151 ? -10.492 -8.07 -8.188 1 97.06 151 TYR A C 1
ATOM 1119 O O . TYR A 1 151 ? -10.867 -8.305 -7.031 1 97.06 151 TYR A O 1
ATOM 1127 N N . PRO A 1 152 ? -11.344 -7.922 -9.172 1 95.38 152 PRO A N 1
ATOM 1128 C CA . PRO A 1 152 ? -12.789 -8.078 -8.961 1 95.38 152 PRO A CA 1
ATOM 1129 C C . PRO A 1 152 ? -13.258 -9.516 -9.156 1 95.38 152 PRO A C 1
ATOM 1131 O O . PRO A 1 152 ? -14.453 -9.758 -9.375 1 95.38 152 PRO A O 1
ATOM 1134 N N . THR A 1 153 ? -12.352 -10.438 -9.125 1 94.06 153 THR A N 1
ATOM 1135 C CA . THR A 1 153 ? -12.562 -11.805 -9.578 1 94.06 153 THR A CA 1
ATOM 1136 C C . THR A 1 153 ? -13.844 -12.383 -8.984 1 94.06 153 THR A C 1
ATOM 1138 O O . THR A 1 153 ? -14.75 -12.781 -9.719 1 94.06 153 THR A O 1
ATOM 1141 N N . PHE A 1 154 ? -14.008 -12.328 -7.672 1 95.5 154 PHE A N 1
ATOM 1142 C CA . PHE A 1 154 ? -15.109 -13.062 -7.055 1 95.5 154 PHE A CA 1
ATOM 1143 C C . PHE A 1 154 ? -16.25 -12.117 -6.68 1 95.5 154 PHE A C 1
ATOM 1145 O O . PHE A 1 154 ? -17.016 -12.398 -5.766 1 95.5 154 PHE A O 1
ATOM 1152 N N . THR A 1 155 ? -16.25 -10.945 -7.348 1 92.94 155 THR A N 1
ATOM 1153 C CA . THR A 1 155 ? -17.406 -10.047 -7.312 1 92.94 155 THR A CA 1
ATOM 1154 C C . THR A 1 155 ? -18.312 -10.281 -8.531 1 92.94 155 THR A C 1
ATOM 1156 O O . THR A 1 155 ? -19.406 -9.719 -8.609 1 92.94 155 THR A O 1
ATOM 1159 N N . ARG A 1 156 ? -17.797 -11.164 -9.414 1 88.75 156 ARG A N 1
ATOM 1160 C CA . ARG A 1 156 ? -18.5 -11.461 -10.656 1 88.75 156 ARG A CA 1
ATOM 1161 C C . ARG A 1 156 ? -18.953 -12.914 -10.695 1 88.75 156 ARG A C 1
ATOM 1163 O O . ARG A 1 156 ? -18.141 -13.828 -10.508 1 88.75 156 ARG A O 1
ATOM 1170 N N . PRO A 1 157 ? -20.141 -13.148 -11.109 1 88.69 157 PRO A N 1
ATOM 1171 C CA . PRO A 1 157 ? -20.672 -14.516 -11.094 1 88.69 157 PRO A CA 1
ATOM 1172 C C . PRO A 1 157 ? -19.891 -15.453 -12.008 1 88.69 157 PRO A C 1
ATOM 1174 O O . PRO A 1 157 ? -19.688 -16.625 -11.664 1 88.69 157 PRO A O 1
ATOM 1177 N N . GLU A 1 158 ? -19.422 -14.984 -13.125 1 86.56 158 GLU A N 1
ATOM 1178 C CA . GLU A 1 158 ? -18.75 -15.828 -14.102 1 86.56 158 GLU A CA 1
ATOM 1179 C C . GLU A 1 158 ? -17.453 -16.406 -13.523 1 86.56 158 GLU A C 1
ATOM 1181 O O . GLU A 1 158 ? -17.109 -17.562 -13.805 1 86.56 158 GLU A O 1
ATOM 1186 N N . ALA A 1 159 ? -16.797 -15.672 -12.75 1 85.25 159 ALA A N 1
ATOM 1187 C CA . ALA A 1 159 ? -15.531 -16.125 -12.18 1 85.25 159 ALA A CA 1
ATOM 1188 C C . ALA A 1 159 ? -15.766 -17.109 -11.039 1 85.25 159 ALA A C 1
ATOM 1190 O O . ALA A 1 159 ? -14.977 -18.031 -10.836 1 85.25 159 ALA A O 1
ATOM 1191 N N . VAL A 1 160 ? -16.828 -17 -10.328 1 88.19 160 VAL A N 1
ATOM 1192 C CA . VAL A 1 160 ? -17.156 -17.906 -9.234 1 88.19 160 VAL A CA 1
ATOM 1193 C C . VAL A 1 160 ? -17.391 -19.312 -9.789 1 88.19 160 VAL A C 1
ATOM 1195 O O . VAL A 1 160 ? -16.875 -20.297 -9.242 1 88.19 160 VAL A O 1
ATOM 1198 N N . ALA A 1 161 ? -17.969 -19.438 -10.906 1 82.69 161 ALA A N 1
ATOM 1199 C CA . ALA A 1 161 ? -18.266 -20.719 -11.531 1 82.69 161 ALA A CA 1
ATOM 1200 C C . ALA A 1 161 ? -16.984 -21.438 -11.938 1 82.69 161 ALA A C 1
ATOM 1202 O O . ALA A 1 161 ? -16.859 -22.656 -11.75 1 82.69 161 ALA A O 1
ATOM 1203 N N . GLY A 1 162 ? -16 -20.781 -12.383 1 82.88 162 GLY A N 1
ATOM 1204 C CA . GLY A 1 162 ? -14.781 -21.375 -12.914 1 82.88 162 GLY A CA 1
ATOM 1205 C C . GLY A 1 162 ? -13.719 -21.594 -11.852 1 82.88 162 GLY A C 1
ATOM 1206 O O . GLY A 1 162 ? -12.828 -22.422 -12.016 1 82.88 162 GLY A O 1
ATOM 1207 N N . SER A 1 163 ? -13.883 -20.875 -10.742 1 90.25 163 SER A N 1
ATOM 1208 C CA . SER A 1 163 ? -12.859 -20.906 -9.703 1 90.25 163 SER A CA 1
ATOM 1209 C C . SER A 1 163 ? -13.477 -21.047 -8.312 1 90.25 163 SER A C 1
ATOM 1211 O O . SER A 1 163 ? -12.969 -20.484 -7.344 1 90.25 163 SER A O 1
ATOM 1213 N N . GLY A 1 164 ? -14.555 -21.781 -8.281 1 90.88 164 GLY A N 1
ATOM 1214 C CA . GLY A 1 164 ? -15.328 -21.922 -7.055 1 90.88 164 GLY A CA 1
ATOM 1215 C C . GLY A 1 164 ? -14.555 -22.609 -5.941 1 90.88 164 GLY A C 1
ATOM 1216 O O . GLY A 1 164 ? -14.844 -22.391 -4.762 1 90.88 164 GLY A O 1
ATOM 1217 N N . TRP A 1 165 ? -13.555 -23.422 -6.305 1 93.31 165 TRP A N 1
ATOM 1218 C CA . TRP A 1 165 ? -12.75 -24.109 -5.301 1 93.31 165 TRP A CA 1
ATOM 1219 C C . TRP A 1 165 ? -12.055 -23.109 -4.383 1 93.31 165 TRP A C 1
ATOM 1221 O O . TRP A 1 165 ? -11.695 -23.438 -3.25 1 93.31 165 TRP A O 1
ATOM 1231 N N . CYS A 1 166 ? -11.891 -21.891 -4.762 1 96.75 166 CYS A N 1
ATOM 1232 C CA . CYS A 1 166 ? -11.211 -20.859 -3.99 1 96.75 166 CYS A CA 1
ATOM 1233 C C . CYS A 1 166 ? -12.055 -20.422 -2.795 1 96.75 166 CYS A C 1
ATOM 1235 O O . CYS A 1 166 ? -11.539 -19.812 -1.862 1 96.75 166 CYS A O 1
ATOM 1237 N N . ALA A 1 167 ? -13.352 -20.703 -2.844 1 97.25 167 ALA A N 1
ATOM 1238 C CA . ALA A 1 167 ? -14.25 -20.234 -1.791 1 97.25 167 ALA A CA 1
ATOM 1239 C C . ALA A 1 167 ? -13.984 -20.969 -0.478 1 97.25 167 ALA A C 1
ATOM 1241 O O . ALA A 1 167 ? -14.195 -20.406 0.603 1 97.25 167 ALA A O 1
ATOM 1242 N N . ASP A 1 168 ? -13.531 -22.156 -0.58 1 97.38 168 ASP A N 1
ATOM 1243 C CA . ASP A 1 168 ? -13.32 -23.016 0.588 1 97.38 168 ASP A CA 1
ATOM 1244 C C . ASP A 1 168 ? -11.859 -22.984 1.033 1 97.38 168 ASP A C 1
ATOM 1246 O O . ASP A 1 168 ? -10.984 -23.516 0.352 1 97.38 168 ASP A O 1
ATOM 1250 N N . ALA A 1 169 ? -11.617 -22.484 2.213 1 97.31 169 ALA A N 1
ATOM 1251 C CA . ALA A 1 169 ? -10.266 -22.375 2.76 1 97.31 169 ALA A CA 1
ATOM 1252 C C . ALA A 1 169 ? -9.602 -23.734 2.857 1 97.31 169 ALA A C 1
ATOM 1254 O O . ALA A 1 169 ? -8.375 -23.844 2.752 1 97.31 169 ALA A O 1
ATOM 1255 N N . ALA A 1 170 ? -10.336 -24.766 3.002 1 96.75 170 ALA A N 1
ATOM 1256 C CA . ALA A 1 170 ? -9.812 -26.109 3.15 1 96.75 170 ALA A CA 1
ATOM 1257 C C . ALA A 1 170 ? -9.102 -26.578 1.88 1 96.75 170 ALA A C 1
ATOM 1259 O O . ALA A 1 170 ? -8.328 -27.531 1.903 1 96.75 170 ALA A O 1
ATOM 1260 N N . ASN A 1 171 ? -9.312 -25.875 0.81 1 97.12 171 ASN A N 1
ATOM 1261 C CA . ASN A 1 171 ? -8.648 -26.188 -0.453 1 97.12 171 ASN A CA 1
ATOM 1262 C C . ASN A 1 171 ? -7.27 -25.531 -0.53 1 97.12 171 ASN A C 1
ATOM 1264 O O . ASN A 1 171 ? -6.555 -25.688 -1.52 1 97.12 171 ASN A O 1
ATOM 1268 N N . GLY A 1 172 ? -6.84 -24.828 0.494 1 96.94 172 GLY A N 1
ATOM 1269 C CA . GLY A 1 172 ? -5.57 -24.109 0.496 1 96.94 172 GLY A CA 1
ATOM 1270 C C . GLY A 1 172 ? -5.625 -22.781 -0.242 1 96.94 172 GLY A C 1
ATOM 1271 O O . GLY A 1 172 ? -4.617 -22.328 -0.789 1 96.94 172 GLY A O 1
ATOM 1272 N N . ALA A 1 173 ? -6.859 -22.25 -0.224 1 96.88 173 ALA A N 1
ATOM 1273 C CA . ALA A 1 173 ? -7.059 -21.047 -1.029 1 96.88 173 ALA A CA 1
ATOM 1274 C C . ALA A 1 173 ? -7.207 -19.812 -0.144 1 96.88 173 ALA A C 1
ATOM 1276 O O . ALA A 1 173 ? -7.801 -19.875 0.935 1 96.88 173 ALA A O 1
ATOM 1277 N N . SER A 1 174 ? -6.758 -18.734 -0.507 1 97.69 174 SER A N 1
ATOM 1278 C CA . SER A 1 174 ? -6.965 -17.375 -0.045 1 97.69 174 SER A CA 1
ATOM 1279 C C . SER A 1 174 ? -6.43 -16.359 -1.056 1 97.69 174 SER A C 1
ATOM 1281 O O . SER A 1 174 ? -5.715 -16.734 -1.99 1 97.69 174 SER A O 1
ATOM 1283 N N . SER A 1 175 ? -6.816 -15.109 -0.875 1 97.69 175 SER A N 1
ATOM 1284 C CA . SER A 1 175 ? -6.289 -14.078 -1.763 1 97.69 175 SER A CA 1
ATOM 1285 C C . SER A 1 175 ? -4.766 -14.031 -1.718 1 97.69 175 SER A C 1
ATOM 1287 O O . SER A 1 175 ? -4.117 -13.758 -2.729 1 97.69 175 SER A O 1
ATOM 1289 N N . LEU A 1 176 ? -4.211 -14.297 -0.586 1 98.25 176 LEU A N 1
ATOM 1290 C CA . LEU A 1 176 ? -2.758 -14.336 -0.443 1 98.25 176 LEU A CA 1
ATOM 1291 C C . LEU A 1 176 ? -2.184 -15.586 -1.11 1 98.25 176 LEU A C 1
ATOM 1293 O O . LEU A 1 176 ? -1.235 -15.492 -1.895 1 98.25 176 LEU A O 1
ATOM 1297 N N . ARG A 1 177 ? -2.717 -16.719 -0.937 1 97.88 177 ARG A N 1
ATOM 1298 C CA . ARG A 1 177 ? -2.127 -17.984 -1.353 1 97.88 177 ARG A CA 1
ATOM 1299 C C . ARG A 1 177 ? -2.223 -18.172 -2.863 1 97.88 177 ARG A C 1
ATOM 1301 O O . ARG A 1 177 ? -1.321 -18.734 -3.484 1 97.88 177 ARG A O 1
ATOM 1308 N N . VAL A 1 178 ? -3.291 -17.656 -3.439 1 96.5 178 VAL A N 1
ATOM 1309 C CA . VAL A 1 178 ? -3.516 -17.906 -4.859 1 96.5 178 VAL A CA 1
ATOM 1310 C C . VAL A 1 178 ? -2.885 -16.781 -5.688 1 96.5 178 VAL A C 1
ATOM 1312 O O . VAL A 1 178 ? -2.039 -17.047 -6.547 1 96.5 178 VAL A O 1
ATOM 1315 N N . HIS A 1 179 ? -3.219 -15.57 -5.406 1 95.88 179 HIS A N 1
ATOM 1316 C CA . HIS A 1 179 ? -2.693 -14.445 -6.18 1 95.88 179 HIS A CA 1
ATOM 1317 C C . HIS A 1 179 ? -1.503 -13.805 -5.477 1 95.88 179 HIS A C 1
ATOM 1319 O O . HIS A 1 179 ? -0.49 -13.5 -6.109 1 95.88 179 HIS A O 1
ATOM 1325 N N . GLY A 1 180 ? -1.612 -13.68 -4.207 1 97.75 180 GLY A N 1
ATOM 1326 C CA . GLY A 1 180 ? -0.637 -12.93 -3.432 1 97.75 180 GLY A CA 1
ATOM 1327 C C . GLY A 1 180 ? 0.716 -13.609 -3.354 1 97.75 180 GLY A C 1
ATOM 1328 O O . GLY A 1 180 ? 1.746 -12.945 -3.227 1 97.75 180 GLY A O 1
ATOM 1329 N N . LEU A 1 181 ? 0.77 -14.914 -3.402 1 98.06 181 LEU A N 1
ATOM 1330 C CA . LEU A 1 181 ? 2.049 -15.609 -3.309 1 98.06 181 LEU A CA 1
ATOM 1331 C C . LEU A 1 181 ? 2.881 -15.391 -4.566 1 98.06 181 LEU A C 1
ATOM 1333 O O . LEU A 1 181 ? 4.113 -15.461 -4.52 1 98.06 181 LEU A O 1
ATOM 1337 N N . HIS A 1 182 ? 2.184 -15.18 -5.742 1 98.56 182 HIS A N 1
ATOM 1338 C CA . HIS A 1 182 ? 2.938 -14.758 -6.914 1 98.56 182 HIS A CA 1
ATOM 1339 C C . HIS A 1 182 ? 3.621 -13.414 -6.676 1 98.56 182 HIS A C 1
ATOM 1341 O O . HIS A 1 182 ? 4.762 -13.211 -7.094 1 98.56 182 HIS A O 1
ATOM 1347 N N . THR A 1 183 ? 2.938 -12.531 -5.969 1 98.75 183 THR A N 1
ATOM 1348 C CA . THR A 1 183 ? 3.512 -11.234 -5.625 1 98.75 183 THR A CA 1
ATOM 1349 C C . THR A 1 183 ? 4.691 -11.406 -4.668 1 98.75 183 THR A C 1
ATOM 1351 O O . THR A 1 183 ? 5.766 -10.844 -4.895 1 98.75 183 THR A O 1
ATOM 1354 N N . ALA A 1 184 ? 4.48 -12.188 -3.643 1 98.62 184 ALA A N 1
ATOM 1355 C CA . ALA A 1 184 ? 5.555 -12.453 -2.689 1 98.62 184 ALA A CA 1
ATOM 1356 C C . ALA A 1 184 ? 6.758 -13.094 -3.379 1 98.62 184 ALA A C 1
ATOM 1358 O O . ALA A 1 184 ? 7.902 -12.75 -3.078 1 98.62 184 ALA A O 1
ATOM 1359 N N . ASP A 1 185 ? 6.496 -14 -4.262 1 98.81 185 ASP A N 1
ATOM 1360 C CA . ASP A 1 185 ? 7.559 -14.672 -5.004 1 98.81 185 ASP A CA 1
ATOM 1361 C C . ASP A 1 185 ? 8.352 -13.672 -5.848 1 98.81 185 ASP A C 1
ATOM 1363 O O . ASP A 1 185 ? 9.578 -13.719 -5.879 1 98.81 185 ASP A O 1
ATOM 1367 N N . LEU A 1 186 ? 7.629 -12.797 -6.586 1 98.94 186 LEU A N 1
ATOM 1368 C CA . LEU A 1 186 ? 8.297 -11.789 -7.398 1 98.94 186 LEU A CA 1
ATOM 1369 C C . LEU A 1 186 ? 9.188 -10.898 -6.539 1 98.94 186 LEU A C 1
ATOM 1371 O O . LEU A 1 186 ? 10.328 -10.617 -6.906 1 98.94 186 LEU A O 1
ATOM 1375 N N . ILE A 1 187 ? 8.711 -10.484 -5.383 1 98.94 187 ILE A N 1
ATOM 1376 C CA . ILE A 1 187 ? 9.484 -9.617 -4.5 1 98.94 187 ILE A CA 1
ATOM 1377 C C . ILE A 1 187 ? 10.719 -10.367 -3.994 1 98.94 187 ILE A C 1
ATOM 1379 O O . ILE A 1 187 ? 11.828 -9.82 -3.996 1 98.94 187 ILE A O 1
ATOM 1383 N N . ARG A 1 188 ? 10.539 -11.617 -3.586 1 98.69 188 ARG A N 1
ATOM 1384 C CA . ARG A 1 188 ? 11.648 -12.445 -3.129 1 98.69 188 ARG A CA 1
ATOM 1385 C C . ARG A 1 188 ? 12.68 -12.641 -4.234 1 98.69 188 ARG A C 1
ATOM 1387 O O . ARG A 1 188 ? 13.883 -12.57 -3.99 1 98.69 188 ARG A O 1
ATOM 1394 N N . TRP A 1 189 ? 12.156 -12.922 -5.414 1 98.69 189 TRP A N 1
ATOM 1395 C CA . TRP A 1 189 ? 12.992 -13.188 -6.582 1 98.69 189 TRP A CA 1
ATOM 1396 C C . TRP A 1 189 ? 13.805 -11.953 -6.957 1 98.69 189 TRP A C 1
ATOM 1398 O O . TRP A 1 189 ? 14.953 -12.07 -7.398 1 98.69 189 TRP A O 1
ATOM 1408 N N . LEU A 1 190 ? 13.281 -10.805 -6.754 1 98.81 190 LEU A N 1
ATOM 1409 C CA . LEU A 1 190 ? 13.922 -9.547 -7.129 1 98.81 190 LEU A CA 1
ATOM 1410 C C . LEU A 1 190 ? 14.867 -9.07 -6.031 1 98.81 190 LEU A C 1
ATOM 1412 O O . LEU A 1 190 ? 15.93 -8.516 -6.32 1 98.81 190 LEU A O 1
ATOM 1416 N N . PHE A 1 191 ? 14.445 -9.273 -4.738 1 98.69 191 PHE A N 1
ATOM 1417 C CA . PHE A 1 191 ? 15.102 -8.484 -3.703 1 98.69 191 PHE A CA 1
ATOM 1418 C C . PHE A 1 191 ? 15.555 -9.375 -2.549 1 98.69 191 PHE A C 1
ATOM 1420 O O . PHE A 1 191 ? 16.188 -8.898 -1.604 1 98.69 191 PHE A O 1
ATOM 1427 N N . GLY A 1 192 ? 15.234 -10.656 -2.539 1 98.12 192 GLY A N 1
ATOM 1428 C CA . GLY A 1 192 ? 15.602 -11.578 -1.472 1 98.12 192 GLY A CA 1
ATOM 1429 C C . GLY A 1 192 ? 14.445 -11.898 -0.541 1 98.12 192 GLY A C 1
ATOM 1430 O O . GLY A 1 192 ? 13.328 -11.422 -0.741 1 98.12 192 GLY A O 1
ATOM 1431 N N . ASP A 1 193 ? 14.703 -12.703 0.466 1 97.69 193 ASP A N 1
ATOM 1432 C CA . ASP A 1 193 ? 13.672 -13.25 1.339 1 97.69 193 ASP A CA 1
ATOM 1433 C C . ASP A 1 193 ? 13.016 -12.156 2.178 1 97.69 193 ASP A C 1
ATOM 1435 O O . ASP A 1 193 ? 13.703 -11.25 2.67 1 97.69 193 ASP A O 1
ATOM 1439 N N . LEU A 1 194 ? 11.734 -12.273 2.34 1 96.06 194 LEU A N 1
ATOM 1440 C CA . LEU A 1 194 ? 10.93 -11.352 3.133 1 96.06 194 LEU A CA 1
ATOM 1441 C C . LEU A 1 194 ? 10.898 -11.773 4.598 1 96.06 194 LEU A C 1
ATOM 1443 O O . LEU A 1 194 ? 10.758 -12.961 4.902 1 96.06 194 LEU A O 1
ATOM 1447 N N . GLU A 1 195 ? 11.086 -10.844 5.477 1 97.38 195 GLU A N 1
ATOM 1448 C CA . GLU A 1 195 ? 10.789 -11.039 6.895 1 97.38 195 GLU A CA 1
ATOM 1449 C C . GLU A 1 195 ? 9.508 -10.312 7.293 1 97.38 195 GLU A C 1
ATOM 1451 O O . GLU A 1 195 ? 9.508 -9.094 7.492 1 97.38 195 GLU A O 1
ATOM 1456 N N . VAL A 1 196 ? 8.43 -11.07 7.473 1 98 196 VAL A N 1
ATOM 1457 C CA . VAL A 1 196 ? 7.125 -10.484 7.781 1 98 196 VAL A CA 1
ATOM 1458 C C . VAL A 1 196 ? 7.152 -9.867 9.18 1 98 196 VAL A C 1
ATOM 1460 O O . VAL A 1 196 ? 7.617 -10.5 10.133 1 98 196 VAL A O 1
ATOM 1463 N N . THR A 1 197 ? 6.641 -8.641 9.273 1 96.75 197 THR A N 1
ATOM 1464 C CA . THR A 1 197 ? 6.684 -7.922 10.539 1 96.75 197 THR A CA 1
ATOM 1465 C C . THR A 1 197 ? 5.273 -7.68 11.07 1 96.75 197 THR A C 1
ATOM 1467 O O . THR A 1 197 ? 5.102 -7.258 12.219 1 96.75 197 THR A O 1
ATOM 1470 N N . GLY A 1 198 ? 4.25 -7.941 10.328 1 96 198 GLY A N 1
ATOM 1471 C CA . GLY A 1 198 ? 2.855 -7.797 10.711 1 96 198 GLY A CA 1
ATOM 1472 C C . GLY A 1 198 ? 1.893 -8.008 9.555 1 96 198 GLY A C 1
ATOM 1473 O O . GLY A 1 198 ? 2.287 -7.93 8.391 1 96 198 GLY A O 1
ATOM 1474 N N . ALA A 1 199 ? 0.598 -8.234 9.93 1 97.75 199 ALA A N 1
ATOM 1475 C CA . ALA A 1 199 ? -0.365 -8.531 8.867 1 97.75 199 ALA A CA 1
ATOM 1476 C C . ALA A 1 199 ? -1.797 -8.336 9.367 1 97.75 199 ALA A C 1
ATOM 1478 O O . ALA A 1 199 ? -2.043 -8.281 10.57 1 97.75 199 ALA A O 1
ATOM 1479 N N . THR A 1 200 ? -2.662 -8.109 8.445 1 97.81 200 THR A N 1
ATOM 1480 C CA . THR A 1 200 ? -4.109 -8.18 8.617 1 97.81 200 THR A CA 1
ATOM 1481 C C . THR A 1 200 ? -4.738 -9.102 7.586 1 97.81 200 THR A C 1
ATOM 1483 O O . THR A 1 200 ? -4.484 -8.969 6.387 1 97.81 200 THR A O 1
ATOM 1486 N N . VAL A 1 201 ? -5.457 -10.094 8.039 1 98.12 201 VAL A N 1
ATOM 1487 C CA . VAL A 1 201 ? -6.137 -11.07 7.199 1 98.12 201 VAL A CA 1
ATOM 1488 C C . VAL A 1 201 ? -7.637 -11.039 7.48 1 98.12 201 VAL A C 1
ATOM 1490 O O . VAL A 1 201 ? -8.055 -10.984 8.641 1 98.12 201 VAL A O 1
ATOM 1493 N N . ALA A 1 202 ? -8.461 -11.039 6.391 1 98.12 202 ALA A N 1
ATOM 1494 C CA . ALA A 1 202 ? -9.898 -10.961 6.637 1 98.12 202 ALA A CA 1
ATOM 1495 C C . ALA A 1 202 ? -10.688 -11.68 5.543 1 98.12 202 ALA A C 1
ATOM 1497 O O . ALA A 1 202 ? -10.195 -11.836 4.418 1 98.12 202 ALA A O 1
ATOM 1498 N N . THR A 1 203 ? -11.836 -12.227 5.887 1 98.19 203 THR A N 1
ATOM 1499 C CA . THR A 1 203 ? -12.898 -12.609 4.965 1 98.19 203 THR A CA 1
ATOM 1500 C C . THR A 1 203 ? -14 -11.555 4.941 1 98.19 203 THR A C 1
ATOM 1502 O O . THR A 1 203 ? -14.859 -11.523 5.828 1 98.19 203 THR A O 1
ATOM 1505 N N . ARG A 1 204 ? -13.977 -10.727 3.928 1 97.94 204 ARG A N 1
ATOM 1506 C CA . ARG A 1 204 ? -14.875 -9.578 3.873 1 97.94 204 ARG A CA 1
ATOM 1507 C C . ARG A 1 204 ? -16.203 -9.961 3.229 1 97.94 204 ARG A C 1
ATOM 1509 O O . ARG A 1 204 ? -17.25 -9.367 3.535 1 97.94 204 ARG A O 1
ATOM 1516 N N . ARG A 1 205 ? -16.125 -10.922 2.33 1 97.06 205 ARG A N 1
ATOM 1517 C CA . ARG A 1 205 ? -17.328 -11.43 1.672 1 97.06 205 ARG A CA 1
ATOM 1518 C C . ARG A 1 205 ? -17.531 -12.914 1.968 1 97.06 205 ARG A C 1
ATOM 1520 O O . ARG A 1 205 ? -17.094 -13.766 1.192 1 97.06 205 ARG A O 1
ATOM 1527 N N . PRO A 1 206 ? -18.266 -13.188 2.965 1 96.62 206 PRO A N 1
ATOM 1528 C CA . PRO A 1 206 ? -18.453 -14.594 3.348 1 96.62 206 PRO A CA 1
ATOM 1529 C C . PRO A 1 206 ? -19.422 -15.32 2.422 1 96.62 206 PRO A C 1
ATOM 1531 O O . PRO A 1 206 ? -19.672 -16.516 2.596 1 96.62 206 PRO A O 1
ATOM 1534 N N . GLU A 1 207 ? -19.969 -14.594 1.484 1 96.62 207 GLU A N 1
ATOM 1535 C CA . GLU A 1 207 ? -20.812 -15.156 0.436 1 96.62 207 GLU A CA 1
ATOM 1536 C C . GLU A 1 207 ? -20.531 -14.508 -0.914 1 96.62 207 GLU A C 1
ATOM 1538 O O . GLU A 1 207 ? -20.516 -13.281 -1.027 1 96.62 207 GLU A O 1
ATOM 1543 N N . TRP A 1 208 ? -20.297 -15.352 -1.908 1 96.31 208 TRP A N 1
ATOM 1544 C CA . TRP A 1 208 ? -20 -14.859 -3.252 1 96.31 208 TRP A CA 1
ATOM 1545 C C . TRP A 1 208 ? -21.266 -14.867 -4.113 1 96.31 208 TRP A C 1
ATOM 1547 O O . TRP A 1 208 ? -22.297 -15.406 -3.705 1 96.31 208 TRP A O 1
ATOM 1557 N N . PRO A 1 209 ? -21.188 -14.109 -5.23 1 92.94 209 PRO A N 1
ATOM 1558 C CA . PRO A 1 209 ? -22.344 -14.141 -6.129 1 92.94 209 PRO A CA 1
ATOM 1559 C C . PRO A 1 209 ? -22.844 -15.562 -6.402 1 92.94 209 PRO A C 1
ATOM 1561 O O . PRO A 1 209 ? -22.031 -16.484 -6.543 1 92.94 209 PRO A O 1
ATOM 1564 N N . GLY A 1 210 ? -24.188 -15.688 -6.445 1 92.44 210 GLY A N 1
ATOM 1565 C CA . GLY A 1 210 ? -24.797 -17 -6.641 1 92.44 210 GLY A CA 1
ATOM 1566 C C . GLY A 1 210 ? -25.016 -17.75 -5.34 1 92.44 210 GLY A C 1
ATOM 1567 O O . GLY A 1 210 ? -25.469 -18.891 -5.352 1 92.44 210 GLY A O 1
ATOM 1568 N N . GLY A 1 211 ? -24.672 -17.078 -4.285 1 93.44 211 GLY A N 1
ATOM 1569 C CA . GLY A 1 211 ? -24.938 -17.672 -2.98 1 93.44 211 GLY A CA 1
ATOM 1570 C C . GLY A 1 211 ? -23.906 -18.703 -2.568 1 93.44 211 GLY A C 1
ATOM 1571 O O . GLY A 1 211 ? -24.234 -19.641 -1.834 1 93.44 211 GLY A O 1
ATOM 1572 N N . VAL A 1 212 ? -22.734 -18.594 -3.027 1 95.38 212 VAL A N 1
ATOM 1573 C CA . VAL A 1 212 ? -21.672 -19.547 -2.711 1 95.38 212 VAL A CA 1
ATOM 1574 C C . VAL A 1 212 ? -20.984 -19.141 -1.404 1 95.38 212 VAL A C 1
ATOM 1576 O O . VAL A 1 212 ? -20.344 -18.094 -1.334 1 95.38 212 VAL A O 1
ATOM 1579 N N . PRO A 1 213 ? -21.172 -19.969 -0.413 1 96.75 213 PRO A N 1
ATOM 1580 C CA . PRO A 1 213 ? -20.469 -19.656 0.828 1 96.75 213 PRO A CA 1
ATOM 1581 C C . PRO A 1 213 ? -18.953 -19.609 0.649 1 96.75 213 PRO A C 1
ATOM 1583 O O . PRO A 1 213 ? -18.391 -20.438 -0.084 1 96.75 213 PRO A O 1
ATOM 1586 N N . ALA A 1 214 ? -18.312 -18.641 1.248 1 97.94 214 ALA A N 1
ATOM 1587 C CA . ALA A 1 214 ? -16.875 -18.469 1.116 1 97.94 214 ALA A CA 1
ATOM 1588 C C . ALA A 1 214 ? -16.203 -18.375 2.484 1 97.94 214 ALA A C 1
ATOM 1590 O O . ALA A 1 214 ? -16.516 -17.469 3.27 1 97.94 214 ALA A O 1
ATOM 1591 N N . THR A 1 215 ? -15.273 -19.297 2.766 1 98.06 215 THR A N 1
ATOM 1592 C CA . THR A 1 215 ? -14.555 -19.312 4.035 1 98.06 215 THR A CA 1
ATOM 1593 C C . THR A 1 215 ? -13.117 -18.828 3.85 1 98.06 215 THR A C 1
ATOM 1595 O O . THR A 1 215 ? -12.43 -18.531 4.828 1 98.06 215 THR A O 1
ATOM 1598 N N . SER A 1 216 ? -12.617 -18.781 2.621 1 97.88 216 SER A N 1
ATOM 1599 C CA . SER A 1 216 ? -11.25 -18.344 2.34 1 97.88 216 SER A CA 1
ATOM 1600 C C . SER A 1 216 ? -11.07 -16.859 2.6 1 97.88 216 SER A C 1
ATOM 1602 O O . SER A 1 216 ? -11.969 -16.062 2.312 1 97.88 216 SER A O 1
ATOM 1604 N N . ALA A 1 217 ? -9.922 -16.516 3.164 1 98.19 217 ALA A N 1
ATOM 1605 C CA . ALA A 1 217 ? -9.617 -15.094 3.307 1 98.19 217 ALA A CA 1
ATOM 1606 C C . ALA A 1 217 ? -9.531 -14.414 1.944 1 98.19 217 ALA A C 1
ATOM 1608 O O . ALA A 1 217 ? -8.82 -14.891 1.052 1 98.19 217 ALA A O 1
ATOM 1609 N N . ASP A 1 218 ? -10.234 -13.312 1.807 1 98.44 218 ASP A N 1
ATOM 1610 C CA . ASP A 1 218 ? -10.312 -12.688 0.489 1 98.44 218 ASP A CA 1
ATOM 1611 C C . ASP A 1 218 ? -9.531 -11.375 0.458 1 98.44 218 ASP A C 1
ATOM 1613 O O . ASP A 1 218 ? -9.367 -10.773 -0.604 1 98.44 218 ASP A O 1
ATOM 1617 N N . SER A 1 219 ? -9.055 -10.906 1.6 1 98.56 219 SER A N 1
ATOM 1618 C CA . SER A 1 219 ? -8.312 -9.664 1.724 1 98.56 219 SER A CA 1
ATOM 1619 C C . SER A 1 219 ? -7.18 -9.789 2.736 1 98.56 219 SER A C 1
ATOM 1621 O O . SER A 1 219 ? -7.398 -10.219 3.871 1 98.56 219 SER A O 1
ATOM 1623 N N . VAL A 1 220 ? -5.977 -9.398 2.305 1 98.69 220 VAL A N 1
ATOM 1624 C CA . VAL A 1 220 ? -4.797 -9.562 3.148 1 98.69 220 VAL A CA 1
ATOM 1625 C C . VAL A 1 220 ? -3.84 -8.391 2.926 1 98.69 220 VAL A C 1
ATOM 1627 O O . VAL A 1 220 ? -3.621 -7.965 1.788 1 98.69 220 VAL A O 1
ATOM 1630 N N . ALA A 1 221 ? -3.357 -7.836 3.988 1 98.69 221 ALA A N 1
ATOM 1631 C CA . ALA A 1 221 ? -2.25 -6.883 3.943 1 98.69 221 ALA A CA 1
ATOM 1632 C C . ALA A 1 221 ? -1.144 -7.285 4.914 1 98.69 221 ALA A C 1
ATOM 1634 O O . ALA A 1 221 ? -1.419 -7.742 6.023 1 98.69 221 ALA A O 1
ATOM 1635 N N . PHE A 1 222 ? 0.108 -7.082 4.477 1 98.69 222 PHE A N 1
ATOM 1636 C CA . PHE A 1 222 ? 1.195 -7.344 5.41 1 98.69 222 PHE A CA 1
ATOM 1637 C C . PHE A 1 222 ? 2.375 -6.418 5.145 1 98.69 222 PHE A C 1
ATOM 1639 O O . PHE A 1 222 ? 2.484 -5.84 4.062 1 98.69 222 PHE A O 1
ATOM 1646 N N . THR A 1 223 ? 3.213 -6.211 6.148 1 98.12 223 THR A N 1
ATOM 1647 C CA . THR A 1 223 ? 4.492 -5.516 6.047 1 98.12 223 THR A CA 1
ATOM 1648 C C . THR A 1 223 ? 5.648 -6.488 6.27 1 98.12 223 THR A C 1
ATOM 1650 O O . THR A 1 223 ? 5.477 -7.539 6.891 1 98.12 223 THR A O 1
ATOM 1653 N N . ALA A 1 224 ? 6.742 -6.098 5.703 1 98.44 224 ALA A N 1
ATOM 1654 C CA . ALA A 1 224 ? 7.926 -6.945 5.824 1 98.44 224 ALA A CA 1
ATOM 1655 C C . ALA A 1 224 ? 9.203 -6.121 5.695 1 98.44 224 ALA A C 1
ATOM 1657 O O . ALA A 1 224 ? 9.164 -4.953 5.301 1 98.44 224 ALA A O 1
ATOM 1658 N N . ARG A 1 225 ? 10.273 -6.711 6.098 1 98.31 225 ARG A N 1
ATOM 1659 C CA . ARG A 1 225 ? 11.617 -6.203 5.852 1 98.31 225 ARG A CA 1
ATOM 1660 C C . ARG A 1 225 ? 12.352 -7.066 4.828 1 98.31 225 ARG A C 1
ATOM 1662 O O . ARG A 1 225 ? 12.227 -8.297 4.848 1 98.31 225 ARG A O 1
ATOM 1669 N N . LEU A 1 226 ? 13.031 -6.422 3.967 1 98.38 226 LEU A N 1
ATOM 1670 C CA . LEU A 1 226 ? 13.875 -7.117 3.002 1 98.38 226 LEU A CA 1
ATOM 1671 C C . LEU A 1 226 ? 15.32 -7.176 3.49 1 98.38 226 LEU A C 1
ATOM 1673 O O . LEU A 1 226 ? 15.695 -6.461 4.422 1 98.38 226 LEU A O 1
ATOM 1677 N N . PRO A 1 227 ? 16.141 -8.047 2.898 1 97.56 227 PRO A N 1
ATOM 1678 C CA . PRO A 1 227 ? 17.531 -8.164 3.357 1 97.56 227 PRO A CA 1
ATOM 1679 C C . PRO A 1 227 ? 18.297 -6.848 3.285 1 97.56 227 PRO A C 1
ATOM 1681 O O . PRO A 1 227 ? 19.156 -6.578 4.125 1 97.56 227 PRO A O 1
ATOM 1684 N N . SER A 1 228 ? 18.016 -5.996 2.35 1 96.38 228 SER A N 1
ATOM 1685 C CA . SER A 1 228 ? 18.656 -4.695 2.199 1 96.38 228 SER A CA 1
ATOM 1686 C C . SER A 1 228 ? 18.281 -3.756 3.342 1 96.38 228 SER A C 1
ATOM 1688 O O . SER A 1 228 ? 18.906 -2.711 3.523 1 96.38 228 SER A O 1
ATOM 1690 N N . GLY A 1 229 ? 17.281 -4.086 4.094 1 97.38 229 GLY A N 1
ATOM 1691 C CA . GLY A 1 229 ? 16.719 -3.197 5.09 1 97.38 229 GLY A CA 1
ATOM 1692 C C . GLY A 1 229 ? 15.5 -2.432 4.586 1 97.38 229 GLY A C 1
ATOM 1693 O O . GLY A 1 229 ? 14.859 -1.705 5.348 1 97.38 229 GLY A O 1
ATOM 1694 N N . ALA A 1 230 ? 15.156 -2.635 3.367 1 98.44 230 ALA A N 1
ATOM 1695 C CA . ALA A 1 230 ? 14.047 -1.917 2.742 1 98.44 230 ALA A CA 1
ATOM 1696 C C . ALA A 1 230 ? 12.727 -2.236 3.436 1 98.44 230 ALA A C 1
ATOM 1698 O O . ALA A 1 230 ? 12.523 -3.355 3.91 1 98.44 230 ALA A O 1
ATOM 1699 N N . VAL A 1 231 ? 11.875 -1.225 3.539 1 98.69 231 VAL A N 1
ATOM 1700 C CA . VAL A 1 231 ? 10.5 -1.4 4.008 1 98.69 231 VAL A CA 1
ATOM 1701 C C . VAL A 1 231 ? 9.633 -1.92 2.865 1 98.69 231 VAL A C 1
ATOM 1703 O O . VAL A 1 231 ? 9.656 -1.374 1.76 1 98.69 231 VAL A O 1
ATOM 1706 N N . CYS A 1 232 ? 8.914 -2.98 3.148 1 98.81 232 CYS A N 1
ATOM 1707 C CA . CYS A 1 232 ? 8.07 -3.609 2.139 1 98.81 232 CYS A CA 1
ATOM 1708 C C . CYS A 1 232 ? 6.629 -3.717 2.625 1 98.81 232 CYS A C 1
ATOM 1710 O O . CYS A 1 232 ? 6.383 -4.02 3.795 1 98.81 232 CYS A O 1
ATOM 1712 N N . SER A 1 233 ? 5.656 -3.414 1.766 1 98.81 233 SER A N 1
ATOM 1713 C CA . SER A 1 233 ? 4.246 -3.652 2.066 1 98.81 233 SER A CA 1
ATOM 1714 C C . SER A 1 233 ? 3.529 -4.289 0.881 1 98.81 233 SER A C 1
ATOM 1716 O O . SER A 1 233 ? 3.822 -3.973 -0.273 1 98.81 233 SER A O 1
ATOM 1718 N N . VAL A 1 234 ? 2.637 -5.195 1.183 1 98.88 234 VAL A N 1
ATOM 1719 C CA . VAL A 1 234 ? 1.817 -5.879 0.188 1 98.88 234 VAL A CA 1
ATOM 1720 C C . VAL A 1 234 ? 0.353 -5.859 0.622 1 98.88 234 VAL A C 1
ATOM 1722 O O . VAL A 1 234 ? 0.044 -6.086 1.795 1 98.88 234 VAL A O 1
ATOM 1725 N N . HIS A 1 235 ? -0.571 -5.527 -0.292 1 98.88 235 HIS A N 1
ATOM 1726 C CA . HIS A 1 235 ? -2.012 -5.559 -0.06 1 98.88 235 HIS A CA 1
ATOM 1727 C C . HIS A 1 235 ? -2.742 -6.23 -1.217 1 98.88 235 HIS A C 1
ATOM 1729 O O . HIS A 1 235 ? -2.666 -5.77 -2.357 1 98.88 235 HIS A O 1
ATOM 1735 N N . THR A 1 236 ? -3.426 -7.32 -0.925 1 98.75 236 THR A N 1
ATOM 1736 C CA . THR A 1 236 ? -4.102 -8.078 -1.971 1 98.75 236 THR A CA 1
ATOM 1737 C C . THR A 1 236 ? -5.574 -8.289 -1.62 1 98.75 236 THR A C 1
ATOM 1739 O O . THR A 1 236 ? -5.926 -8.43 -0.447 1 98.75 236 THR A O 1
ATOM 1742 N N . SER A 1 237 ? -6.414 -8.312 -2.637 1 98.75 237 SER A N 1
ATOM 1743 C CA . SER A 1 237 ? -7.812 -8.711 -2.514 1 98.75 237 SER A CA 1
ATOM 1744 C C . SER A 1 237 ? -8.352 -9.25 -3.836 1 98.75 237 SER A C 1
ATOM 1746 O O . SER A 1 237 ? -7.973 -8.766 -4.906 1 98.75 237 SER A O 1
ATOM 1748 N N . TRP A 1 238 ? -9.203 -10.273 -3.744 1 98.06 238 TRP A N 1
ATOM 1749 C CA . TRP A 1 238 ? -9.836 -10.742 -4.969 1 98.06 238 TRP A CA 1
ATOM 1750 C C . TRP A 1 238 ? -11.328 -10.406 -4.973 1 98.06 238 TRP A C 1
ATOM 1752 O O . TRP A 1 238 ? -12.078 -10.898 -5.816 1 98.06 238 TRP A O 1
ATOM 1762 N N . VAL A 1 239 ? -11.758 -9.523 -3.982 1 97.12 239 VAL A N 1
ATOM 1763 C CA . VAL A 1 239 ? -13.141 -9.055 -3.943 1 97.12 239 VAL A CA 1
ATOM 1764 C C . VAL A 1 239 ? -13.172 -7.535 -4.105 1 97.12 239 VAL A C 1
ATOM 1766 O O . VAL A 1 239 ? -14.086 -6.871 -3.605 1 97.12 239 VAL A O 1
ATOM 1769 N N . ALA A 1 240 ? -12.25 -6.957 -4.805 1 96.69 240 ALA A N 1
ATOM 1770 C CA . ALA A 1 240 ? -12.195 -5.527 -5.082 1 96.69 240 ALA A CA 1
ATOM 1771 C C . ALA A 1 240 ? -12.922 -5.188 -6.379 1 96.69 240 ALA A C 1
ATOM 1773 O O . ALA A 1 240 ? -12.375 -5.348 -7.469 1 96.69 240 ALA A O 1
ATOM 1774 N N . ARG A 1 241 ? -14.195 -4.727 -6.418 1 89.5 241 ARG A N 1
ATOM 1775 C CA . ARG A 1 241 ? -15.102 -4.559 -7.543 1 89.5 241 ARG A CA 1
ATOM 1776 C C . ARG A 1 241 ? -14.445 -3.771 -8.672 1 89.5 241 ARG A C 1
ATOM 1778 O O . ARG A 1 241 ? -14.562 -4.137 -9.844 1 89.5 241 ARG A O 1
ATOM 1785 N N . HIS A 1 242 ? -13.656 -2.742 -8.508 1 94.62 242 HIS A N 1
ATOM 1786 C CA . HIS A 1 242 ? -12.953 -1.926 -9.492 1 94.62 242 HIS A CA 1
ATOM 1787 C C . HIS A 1 242 ? -11.445 -2.016 -9.312 1 94.62 242 HIS A C 1
ATOM 1789 O O . HIS A 1 242 ? -10.734 -1.028 -9.5 1 94.62 242 HIS A O 1
ATOM 1795 N N . GLY A 1 243 ? -11.078 -3.271 -8.93 1 95.44 243 GLY A N 1
ATOM 1796 C CA . GLY A 1 243 ? -9.641 -3.447 -8.789 1 95.44 243 GLY A CA 1
ATOM 1797 C C . GLY A 1 243 ? -8.883 -3.162 -10.078 1 95.44 243 GLY A C 1
ATOM 1798 O O . GLY A 1 243 ? -9.32 -3.537 -11.164 1 95.44 243 GLY A O 1
ATOM 1799 N N . ASP A 1 244 ? -7.742 -2.5 -9.977 1 93.31 244 ASP A N 1
ATOM 1800 C CA . ASP A 1 244 ? -7.023 -2.006 -11.148 1 93.31 244 ASP A CA 1
ATOM 1801 C C . ASP A 1 244 ? -5.84 -2.91 -11.484 1 93.31 244 ASP A C 1
ATOM 1803 O O . ASP A 1 244 ? -4.883 -2.475 -12.133 1 93.31 244 ASP A O 1
ATOM 1807 N N . GLY A 1 245 ? -5.883 -4.117 -11.031 1 97.69 245 GLY A N 1
ATOM 1808 C CA . GLY A 1 245 ? -4.84 -5.066 -11.391 1 97.69 245 GLY A CA 1
ATOM 1809 C C . GLY A 1 245 ? -3.705 -5.121 -10.383 1 97.69 245 GLY A C 1
ATOM 1810 O O . GLY A 1 245 ? -3.939 -5.129 -9.18 1 97.69 245 GLY A O 1
ATOM 1811 N N . TRP A 1 246 ? -2.504 -5.316 -10.938 1 98.56 246 TRP A N 1
ATOM 1812 C CA . TRP A 1 246 ? -1.296 -5.543 -10.148 1 98.56 246 TRP A CA 1
ATOM 1813 C C . TRP A 1 246 ? -0.291 -4.414 -10.352 1 98.56 246 TRP A C 1
ATOM 1815 O O . TRP A 1 246 ? -0.114 -3.93 -11.477 1 98.56 246 TRP A O 1
ATOM 1825 N N . ARG A 1 247 ? 0.33 -3.98 -9.242 1 98.69 247 ARG A N 1
ATOM 1826 C CA . ARG A 1 247 ? 1.33 -2.92 -9.289 1 98.69 247 ARG A CA 1
ATOM 1827 C C . ARG A 1 247 ? 2.439 -3.172 -8.273 1 98.69 247 ARG A C 1
ATOM 1829 O O . ARG A 1 247 ? 2.17 -3.557 -7.133 1 98.69 247 ARG A O 1
ATOM 1836 N N . LEU A 1 248 ? 3.678 -3.084 -8.68 1 98.81 248 LEU A N 1
ATOM 1837 C CA . LEU A 1 248 ? 4.863 -3.156 -7.828 1 98.81 248 LEU A CA 1
ATOM 1838 C C . LEU A 1 248 ? 5.773 -1.956 -8.07 1 98.81 248 LEU A C 1
ATOM 1840 O O . LEU A 1 248 ? 6.168 -1.686 -9.203 1 98.81 248 LEU A O 1
ATOM 1844 N N . VAL A 1 249 ? 6.09 -1.213 -7.035 1 98.81 249 VAL A N 1
ATOM 1845 C CA . VAL A 1 249 ? 6.988 -0.065 -7.102 1 98.81 249 VAL A CA 1
ATOM 1846 C C . VAL A 1 249 ? 8.203 -0.306 -6.211 1 98.81 249 VAL A C 1
ATOM 1848 O O . VAL A 1 249 ? 8.062 -0.703 -5.051 1 98.81 249 VAL A O 1
ATOM 1851 N N . ALA A 1 250 ? 9.336 -0.118 -6.727 1 98.81 250 ALA A N 1
ATOM 1852 C CA . ALA A 1 250 ? 10.586 -0.165 -5.965 1 98.81 250 ALA A CA 1
ATOM 1853 C C . ALA A 1 250 ? 11.328 1.163 -6.051 1 98.81 250 ALA A C 1
ATOM 1855 O O . ALA A 1 250 ? 11.688 1.612 -7.145 1 98.81 250 ALA A O 1
ATOM 1856 N N . HIS A 1 251 ? 11.5 1.809 -4.938 1 98.38 251 HIS A N 1
ATOM 1857 C CA . HIS A 1 251 ? 12.32 3.006 -4.828 1 98.38 251 HIS A CA 1
ATOM 1858 C C . HIS A 1 251 ? 13.703 2.674 -4.277 1 98.38 251 HIS A C 1
ATOM 1860 O O . HIS A 1 251 ? 13.828 2.01 -3.246 1 98.38 251 HIS A O 1
ATOM 1866 N N . GLY A 1 252 ? 14.688 3.129 -4.926 1 97.75 252 GLY A N 1
ATOM 1867 C CA . GLY A 1 252 ? 16.062 3.008 -4.465 1 97.75 252 GLY A CA 1
ATOM 1868 C C . GLY A 1 252 ? 16.812 4.328 -4.457 1 97.75 252 GLY A C 1
ATOM 1869 O O . GLY A 1 252 ? 16.281 5.348 -4.902 1 97.75 252 GLY A O 1
ATOM 1870 N N . SER A 1 253 ? 18.031 4.344 -3.914 1 96 253 SER A N 1
ATOM 1871 C CA . SER A 1 253 ? 18.859 5.543 -3.801 1 96 253 SER A CA 1
ATOM 1872 C C . SER A 1 253 ? 19.188 6.121 -5.176 1 96 253 SER A C 1
ATOM 1874 O O . SER A 1 253 ? 19.375 7.328 -5.312 1 96 253 SER A O 1
ATOM 1876 N N . ASP A 1 254 ? 19.172 5.219 -6.238 1 96.5 254 ASP A N 1
ATOM 1877 C CA . ASP A 1 254 ? 19.703 5.668 -7.523 1 96.5 254 ASP A CA 1
ATOM 1878 C C . ASP A 1 254 ? 18.641 5.609 -8.609 1 96.5 254 ASP A C 1
ATOM 1880 O O . ASP A 1 254 ? 18.891 5.973 -9.758 1 96.5 254 ASP A O 1
ATOM 1884 N N . GLY A 1 255 ? 17.469 5.16 -8.25 1 97.06 255 GLY A N 1
ATOM 1885 C CA . GLY A 1 255 ? 16.438 5.074 -9.266 1 97.06 255 GLY A CA 1
ATOM 1886 C C . GLY A 1 255 ? 15.141 4.473 -8.75 1 97.06 255 GLY A C 1
ATOM 1887 O O . GLY A 1 255 ? 15.039 4.121 -7.57 1 97.06 255 GLY A O 1
ATOM 1888 N N . THR A 1 256 ? 14.133 4.48 -9.617 1 98.44 256 THR A N 1
ATOM 1889 C CA . THR A 1 256 ? 12.82 3.918 -9.344 1 98.44 256 THR A CA 1
ATOM 1890 C C . THR A 1 256 ? 12.359 3.029 -10.492 1 98.44 256 THR A C 1
ATOM 1892 O O . THR A 1 256 ? 12.594 3.35 -11.664 1 98.44 256 THR A O 1
ATOM 1895 N N . LEU A 1 257 ? 11.766 1.889 -10.141 1 98.62 257 LEU A N 1
ATOM 1896 C CA . LEU A 1 257 ? 11.125 1.008 -11.109 1 98.62 257 LEU A CA 1
ATOM 1897 C C . LEU A 1 257 ? 9.672 0.741 -10.727 1 98.62 257 LEU A C 1
ATOM 1899 O O . LEU A 1 257 ? 9.359 0.548 -9.547 1 98.62 257 LEU A O 1
ATOM 1903 N N . VAL A 1 258 ? 8.758 0.797 -11.703 1 98.56 258 VAL A N 1
ATOM 1904 C CA . VAL A 1 258 ? 7.336 0.519 -11.523 1 98.56 258 VAL A CA 1
ATOM 1905 C C . VAL A 1 258 ? 6.891 -0.544 -12.523 1 98.56 258 VAL A C 1
ATOM 1907 O O . VAL A 1 258 ? 7.02 -0.359 -13.734 1 98.56 258 VAL A O 1
ATOM 1910 N N . ALA A 1 259 ? 6.406 -1.632 -12.031 1 98.38 259 ALA A N 1
ATOM 1911 C CA . ALA A 1 259 ? 5.801 -2.678 -12.852 1 98.38 259 ALA A CA 1
ATOM 1912 C C . ALA A 1 259 ? 4.2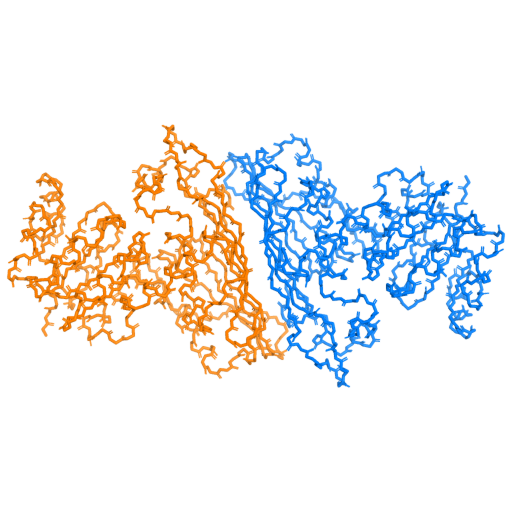89 -2.729 -12.648 1 98.38 259 ALA A C 1
ATOM 1914 O O . ALA A 1 259 ? 3.805 -2.648 -11.516 1 98.38 259 ALA A O 1
ATOM 1915 N N . THR A 1 260 ? 3.543 -2.828 -13.742 1 97.62 260 THR A N 1
ATOM 1916 C CA . THR A 1 260 ? 2.088 -2.895 -13.648 1 97.62 260 THR A CA 1
ATOM 1917 C C . THR A 1 260 ? 1.532 -3.961 -14.586 1 97.62 260 THR A C 1
ATOM 1919 O O . THR A 1 260 ? 2.148 -4.281 -15.602 1 97.62 260 THR A O 1
ATOM 1922 N N . ALA A 1 261 ? 0.445 -4.547 -14.211 1 96.94 261 ALA A N 1
ATOM 1923 C CA . ALA A 1 261 ? -0.354 -5.449 -15.039 1 96.94 261 ALA A CA 1
ATOM 1924 C C . ALA A 1 261 ? -1.846 -5.188 -14.852 1 96.94 261 ALA A C 1
ATOM 1926 O O . ALA A 1 261 ? -2.295 -4.883 -13.742 1 96.94 261 ALA A O 1
ATOM 1927 N N . ALA A 1 262 ? -2.637 -5.34 -15.914 1 95.25 262 ALA A N 1
ATOM 1928 C CA . ALA A 1 262 ? -4.066 -5.055 -15.883 1 95.25 262 ALA A CA 1
ATOM 1929 C C . ALA A 1 262 ? -4.816 -6.078 -15.039 1 95.25 262 ALA A C 1
ATOM 1931 O O . ALA A 1 262 ? -5.949 -5.836 -14.617 1 95.25 262 ALA A O 1
ATOM 1932 N N . GLY A 1 263 ? -4.285 -7.168 -14.805 1 95.69 263 GLY A N 1
ATOM 1933 C CA . GLY A 1 263 ? -4.789 -8.273 -14 1 95.69 263 GLY A CA 1
ATOM 1934 C C . GLY A 1 263 ? -3.688 -9.094 -13.359 1 95.69 263 GLY A C 1
ATOM 1935 O O . GLY A 1 263 ? -2.58 -8.594 -13.141 1 95.69 263 GLY A O 1
ATOM 1936 N N . HIS A 1 264 ? -4 -10.273 -12.992 1 96 264 HIS A N 1
ATOM 1937 C CA . HIS A 1 264 ? -3.043 -11.148 -12.336 1 96 264 HIS A CA 1
ATOM 1938 C C . HIS A 1 264 ? -1.844 -11.438 -13.234 1 96 264 HIS A C 1
ATOM 1940 O O . HIS A 1 264 ? -2.01 -11.789 -14.398 1 96 264 HIS A O 1
ATOM 1946 N N . THR A 1 265 ? -0.663 -11.414 -12.75 1 96.25 265 THR A N 1
ATOM 1947 C CA . THR A 1 265 ? 0.581 -11.484 -13.508 1 96.25 265 THR A CA 1
ATOM 1948 C C . THR A 1 265 ? 0.784 -12.883 -14.078 1 96.25 265 THR A C 1
ATOM 1950 O O . THR A 1 265 ? 1.647 -13.094 -14.938 1 96.25 265 THR A O 1
ATOM 1953 N N . GLY A 1 266 ? -0.016 -13.82 -13.648 1 94.44 266 GLY A N 1
ATOM 1954 C CA . GLY A 1 266 ? 0.031 -15.133 -14.289 1 94.44 266 GLY A CA 1
ATOM 1955 C C . GLY A 1 266 ? -0.579 -15.141 -15.672 1 94.44 266 GLY A C 1
ATOM 1956 O O . GLY A 1 266 ? -0.315 -16.047 -16.469 1 94.44 266 GLY A O 1
ATOM 1957 N N . HIS A 1 267 ? -1.383 -14.078 -15.969 1 93.75 267 HIS A N 1
ATOM 1958 C CA . HIS A 1 267 ? -2.158 -14.133 -17.203 1 93.75 267 HIS A CA 1
ATOM 1959 C C . HIS A 1 267 ? -2.068 -12.812 -17.969 1 93.75 267 HIS A C 1
ATOM 1961 O O . HIS A 1 267 ? -2.508 -12.727 -19.109 1 93.75 267 HIS A O 1
ATOM 1967 N N . PHE A 1 268 ? -1.582 -11.781 -17.359 1 94.75 268 PHE A N 1
ATOM 1968 C CA . PHE A 1 268 ? -1.519 -10.469 -18 1 94.75 268 PHE A CA 1
ATOM 1969 C C . PHE A 1 268 ? -0.075 -10 -18.125 1 94.75 268 PHE A C 1
ATOM 1971 O O . PHE A 1 268 ? 0.717 -10.156 -17.188 1 94.75 268 PHE A O 1
ATOM 1978 N N . PRO A 1 269 ? 0.197 -9.367 -19.25 1 94.38 269 PRO A N 1
ATOM 1979 C CA . PRO A 1 269 ? 1.56 -8.867 -19.438 1 94.38 269 PRO A CA 1
ATOM 1980 C C . PRO A 1 269 ? 1.937 -7.789 -18.422 1 94.38 269 PRO A C 1
ATOM 1982 O O . PRO A 1 269 ? 1.066 -7.059 -17.938 1 94.38 269 PRO A O 1
ATOM 1985 N N . VAL A 1 270 ? 3.221 -7.723 -18.141 1 96 270 VAL A N 1
ATOM 1986 C CA . VAL A 1 270 ? 3.736 -6.73 -17.203 1 96 270 VAL A CA 1
ATOM 1987 C C . VAL A 1 270 ? 4.402 -5.594 -17.969 1 96 270 VAL A C 1
ATOM 1989 O O . VAL A 1 270 ? 5.301 -5.824 -18.781 1 96 270 VAL A O 1
ATOM 1992 N N . ARG A 1 271 ? 3.924 -4.406 -17.703 1 95.81 271 ARG A N 1
ATOM 1993 C CA . ARG A 1 271 ? 4.555 -3.197 -18.219 1 95.81 271 ARG A CA 1
ATOM 1994 C C . ARG A 1 271 ? 5.559 -2.637 -17.219 1 95.81 271 ARG A C 1
ATOM 1996 O O . ARG A 1 271 ? 5.418 -2.834 -16.016 1 95.81 271 ARG A O 1
ATOM 2003 N N . LEU A 1 272 ? 6.574 -2.008 -17.781 1 97 272 LEU A N 1
ATOM 2004 C CA . LEU A 1 272 ? 7.648 -1.521 -16.922 1 97 272 LEU A CA 1
ATOM 2005 C C . LEU A 1 272 ? 7.926 -0.044 -17.172 1 97 272 LEU A C 1
ATOM 2007 O O . LEU A 1 272 ? 8.031 0.375 -18.328 1 97 272 LEU A O 1
ATOM 2011 N N . GLN A 1 273 ? 7.973 0.759 -16.156 1 98 273 GLN A N 1
ATOM 2012 C CA . GLN A 1 273 ? 8.453 2.139 -16.172 1 98 273 GLN A CA 1
ATOM 2013 C C . GLN A 1 273 ? 9.648 2.322 -15.25 1 98 273 GLN A C 1
ATOM 2015 O O . GLN A 1 273 ? 9.867 1.512 -14.344 1 98 273 GLN A O 1
ATOM 2020 N N . GLY A 1 274 ? 10.477 3.277 -15.5 1 98 274 GLY A N 1
ATOM 2021 C CA . GLY A 1 274 ? 11.625 3.537 -14.633 1 98 274 GLY A CA 1
ATOM 2022 C C . GLY A 1 274 ? 12.258 4.891 -14.883 1 98 274 GLY A C 1
ATOM 2023 O O . GLY A 1 274 ? 11.93 5.57 -15.859 1 98 274 GLY A O 1
ATOM 2024 N N . ALA A 1 275 ? 13.008 5.348 -13.938 1 98 275 ALA A N 1
ATOM 2025 C CA . ALA A 1 275 ? 13.836 6.547 -14.031 1 98 275 ALA A CA 1
ATOM 2026 C C . ALA A 1 275 ? 15.047 6.457 -13.102 1 98 275 ALA A C 1
ATOM 2028 O O . ALA A 1 275 ? 14.938 5.961 -11.977 1 98 275 ALA A O 1
ATOM 2029 N N . ARG A 1 276 ? 16.141 6.883 -13.586 1 97 276 ARG A N 1
ATOM 2030 C CA . ARG A 1 276 ? 17.328 7.059 -12.75 1 97 276 ARG A CA 1
ATOM 2031 C C . ARG A 1 276 ? 17.25 8.359 -11.961 1 97 276 ARG A C 1
ATOM 2033 O O . ARG A 1 276 ? 16.453 9.25 -12.289 1 97 276 ARG A O 1
ATOM 2040 N N . ALA A 1 277 ? 18.141 8.469 -10.969 1 92 277 ALA A N 1
ATOM 2041 C CA . ALA A 1 277 ? 18.094 9.602 -10.047 1 92 277 ALA A CA 1
ATOM 2042 C C . ALA A 1 277 ? 18.25 10.922 -10.789 1 92 277 ALA A C 1
ATOM 2044 O O . ALA A 1 277 ? 17.688 11.945 -10.375 1 92 277 ALA A O 1
ATOM 2045 N N . ASP A 1 278 ? 18.922 10.93 -11.867 1 91.88 278 ASP A N 1
ATOM 2046 C CA . ASP A 1 278 ? 19.219 12.156 -12.602 1 91.88 278 ASP A CA 1
ATOM 2047 C C . ASP A 1 278 ? 18.156 12.43 -13.664 1 91.88 278 ASP A C 1
ATOM 2049 O O . ASP A 1 278 ? 18.203 13.453 -14.344 1 91.88 278 ASP A O 1
ATOM 2053 N N . GLU A 1 279 ? 17.234 11.508 -13.781 1 94.19 279 GLU A N 1
ATOM 2054 C CA . GLU A 1 279 ? 16.125 11.695 -14.711 1 94.19 279 GLU A CA 1
ATOM 2055 C C . GLU A 1 279 ? 14.914 12.273 -14 1 94.19 279 GLU A C 1
ATOM 2057 O O . GLU A 1 279 ? 14.594 11.883 -12.875 1 94.19 279 GLU A O 1
ATOM 2062 N N . PRO A 1 280 ? 14.234 13.172 -14.57 1 89.94 280 PRO A N 1
ATOM 2063 C CA . PRO A 1 280 ? 13.211 13.945 -13.867 1 89.94 280 PRO A CA 1
ATOM 2064 C C . PRO A 1 280 ? 11.93 13.148 -13.625 1 89.94 280 PRO A C 1
ATOM 2066 O O . PRO A 1 280 ? 11.211 13.406 -12.656 1 89.94 280 PRO A O 1
ATOM 2069 N N . GLN A 1 281 ? 11.633 12.281 -14.57 1 93.56 281 GLN A N 1
ATOM 2070 C CA . GLN A 1 281 ? 10.367 11.578 -14.453 1 93.56 281 GLN A CA 1
ATOM 2071 C C . GLN A 1 281 ? 10.477 10.141 -14.953 1 93.56 281 GLN A C 1
ATOM 2073 O O . GLN A 1 281 ? 11.367 9.828 -15.75 1 93.56 281 GLN A O 1
ATOM 2078 N N . LEU A 1 282 ? 9.539 9.352 -14.492 1 96.38 282 LEU A N 1
ATOM 2079 C CA . LEU A 1 282 ? 9.43 7.984 -14.969 1 96.38 282 LEU A CA 1
ATOM 2080 C C . LEU A 1 282 ? 9.086 7.953 -16.453 1 96.38 282 LEU A C 1
ATOM 2082 O O . LEU A 1 282 ? 8.336 8.805 -16.953 1 96.38 282 LEU A O 1
ATOM 2086 N N . ARG A 1 283 ? 9.648 7.02 -17.156 1 96.44 283 ARG A N 1
ATOM 2087 C CA . ARG A 1 283 ? 9.32 6.766 -18.562 1 96.44 283 ARG A CA 1
ATOM 2088 C C . ARG A 1 283 ? 9.039 5.285 -18.797 1 96.44 283 ARG A C 1
ATOM 2090 O O . ARG A 1 283 ? 9.477 4.434 -18.031 1 96.44 283 ARG A O 1
ATOM 2097 N N . ASP A 1 284 ? 8.273 5.059 -19.844 1 95.75 284 ASP A N 1
ATOM 2098 C CA . ASP A 1 284 ? 8.055 3.672 -20.25 1 95.75 284 ASP A CA 1
ATOM 2099 C C . ASP A 1 284 ? 9.367 3.027 -20.703 1 95.75 284 ASP A C 1
ATOM 2101 O O . ASP A 1 284 ? 10.109 3.613 -21.484 1 95.75 284 ASP A O 1
ATOM 2105 N N . LEU A 1 285 ? 9.617 1.911 -20.078 1 94.12 285 LEU A N 1
ATOM 2106 C CA . LEU A 1 285 ? 10.758 1.14 -20.547 1 94.12 285 LEU A CA 1
ATOM 2107 C C . LEU A 1 285 ? 10.32 0.123 -21.609 1 94.12 285 LEU A C 1
ATOM 2109 O O . LEU A 1 285 ? 9.297 -0.545 -21.438 1 94.12 285 LEU A O 1
ATOM 2113 N N . VAL A 1 286 ? 10.891 0.176 -22.734 1 84.06 286 VAL A N 1
ATOM 2114 C CA . VAL A 1 286 ? 10.516 -0.659 -23.875 1 84.06 286 VAL A CA 1
ATOM 2115 C C . VAL A 1 286 ? 10.844 -2.119 -23.578 1 84.06 286 VAL A C 1
ATOM 2117 O O . VAL A 1 286 ? 12 -2.451 -23.281 1 84.06 286 VAL A O 1
ATOM 2120 N N . VAL A 1 287 ? 9.805 -2.885 -23.328 1 83.06 287 VAL A N 1
ATOM 2121 C CA . VAL A 1 287 ? 9.93 -4.336 -23.219 1 83.06 287 VAL A CA 1
ATOM 2122 C C . VAL A 1 287 ? 9.266 -5 -24.422 1 83.06 287 VAL A C 1
ATOM 2124 O O . VAL A 1 287 ? 8.047 -4.914 -24.609 1 83.06 287 VAL A O 1
ATOM 2127 N N . PRO A 1 288 ? 9.977 -5.445 -25.328 1 66.75 288 PRO A N 1
ATOM 2128 C CA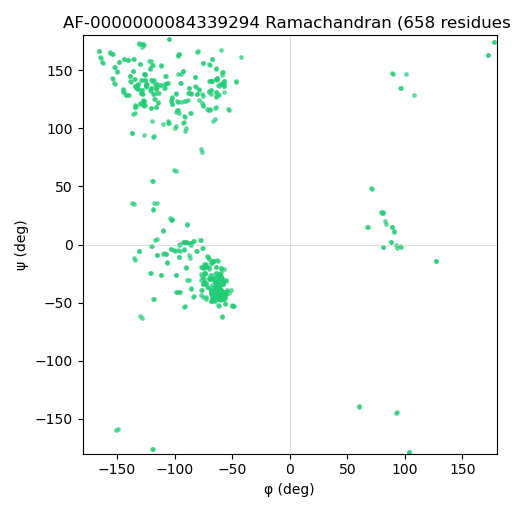 . PRO A 1 288 ? 9.422 -5.922 -26.609 1 66.75 288 PRO A CA 1
ATOM 2129 C C . PRO A 1 288 ? 8.43 -7.066 -26.422 1 66.75 288 PRO A C 1
ATOM 2131 O O . PRO A 1 288 ? 8.555 -7.852 -25.484 1 66.75 288 PRO A O 1
ATOM 2134 N N . GLY A 1 289 ? 7.344 -7.062 -27.359 1 63.97 289 GLY A N 1
ATOM 2135 C CA . GLY A 1 289 ? 6.59 -8.211 -27.828 1 63.97 289 GLY A CA 1
ATOM 2136 C C . GLY A 1 289 ? 5.184 -8.273 -27.266 1 63.97 289 GLY A C 1
ATOM 2137 O O . GLY A 1 289 ? 4.895 -7.66 -26.234 1 63.97 289 GLY A O 1
ATOM 2138 N N . GLU A 1 290 ? 4.27 -8.414 -28.078 1 64.81 290 GLU A N 1
ATOM 2139 C CA . GLU A 1 290 ? 2.953 -8.875 -27.641 1 64.81 290 GLU A CA 1
ATOM 2140 C C . GLU A 1 290 ? 3.045 -10.227 -26.938 1 64.81 290 GLU A C 1
ATOM 2142 O O . GLU A 1 290 ? 3.756 -11.125 -27.406 1 64.81 290 GLU A O 1
ATOM 2147 N N . GLU A 1 291 ? 2.355 -10.164 -25.75 1 79.38 291 GLU A N 1
ATOM 2148 C CA . GLU A 1 291 ? 2.523 -11.406 -25 1 79.38 291 GLU A CA 1
ATOM 2149 C C . GLU A 1 291 ? 1.173 -12 -24.609 1 79.38 291 GLU A C 1
ATOM 2151 O O . GLU A 1 291 ? 0.477 -11.461 -23.75 1 79.38 291 GLU A O 1
ATOM 2156 N N . PRO A 1 292 ? 0.706 -12.945 -25.516 1 83.69 292 PRO A N 1
ATOM 2157 C CA . PRO A 1 292 ? -0.537 -13.602 -25.109 1 83.69 292 PRO A CA 1
ATOM 2158 C C . PRO A 1 292 ? -0.544 -13.977 -23.625 1 83.69 292 PRO A C 1
ATOM 2160 O O . PRO A 1 292 ? 0.505 -13.969 -22.984 1 83.69 292 PRO A O 1
ATOM 2163 N N . ALA A 1 293 ? -1.714 -14.211 -23.125 1 87.94 293 ALA A N 1
ATOM 2164 C CA . ALA A 1 293 ? -1.925 -14.547 -21.719 1 87.94 293 ALA A CA 1
ATOM 2165 C C . ALA A 1 293 ? -1.119 -15.781 -21.328 1 87.94 293 ALA A C 1
ATOM 2167 O O . ALA A 1 293 ? -0.808 -15.977 -20.156 1 87.94 293 ALA A O 1
ATOM 2168 N N . THR A 1 294 ? -0.724 -16.594 -22.344 1 93.12 294 THR A N 1
ATOM 2169 C CA . THR A 1 294 ? -0.024 -17.844 -22.078 1 93.12 294 THR A CA 1
ATOM 2170 C C . THR A 1 294 ? 1.485 -17.656 -22.203 1 93.12 294 THR A C 1
ATOM 2172 O O . THR A 1 294 ? 2.252 -18.609 -22.016 1 93.12 294 THR A O 1
ATOM 2175 N N . PHE A 1 295 ? 1.896 -16.5 -22.516 1 93.5 295 PHE A N 1
ATOM 2176 C CA . PHE A 1 295 ? 3.301 -16.25 -22.812 1 93.5 295 PHE A CA 1
ATOM 2177 C C . PHE A 1 295 ? 4.188 -16.688 -21.656 1 93.5 295 PHE A C 1
ATOM 2179 O O . PHE A 1 295 ? 5.164 -17.406 -21.859 1 93.5 295 PHE A O 1
ATOM 2186 N N . ALA A 1 296 ? 3.838 -16.25 -20.5 1 95.56 296 ALA A N 1
ATOM 2187 C CA . ALA A 1 296 ? 4.684 -16.516 -19.344 1 95.56 296 ALA A CA 1
ATOM 2188 C C . ALA A 1 296 ? 4.793 -18.016 -19.078 1 95.56 296 ALA A C 1
ATOM 2190 O O . ALA A 1 296 ? 5.879 -18.531 -18.781 1 95.56 296 ALA A O 1
ATOM 2191 N N . PHE A 1 297 ? 3.713 -18.688 -19.203 1 97.06 297 PHE A N 1
ATOM 2192 C CA . PHE A 1 297 ? 3.738 -20.141 -19.016 1 97.06 297 PHE A CA 1
ATOM 2193 C C . PHE A 1 297 ? 4.523 -20.812 -20.125 1 97.06 297 PHE A C 1
ATOM 2195 O O . PHE A 1 297 ? 5.281 -21.766 -19.875 1 97.06 297 PHE A O 1
ATOM 2202 N N . ALA A 1 298 ? 4.359 -20.406 -21.344 1 96.62 298 ALA A N 1
ATOM 2203 C CA . ALA A 1 298 ? 5.102 -20.953 -22.469 1 96.62 298 ALA A CA 1
ATOM 2204 C C . ALA A 1 298 ? 6.605 -20.828 -22.25 1 96.62 298 ALA A C 1
ATOM 2206 O O . ALA A 1 298 ? 7.359 -21.766 -22.531 1 96.62 298 ALA A O 1
ATOM 2207 N N . GLU A 1 299 ? 6.957 -19.688 -21.75 1 95.75 299 GLU A N 1
ATOM 2208 C CA . GLU A 1 299 ? 8.375 -19.484 -21.484 1 95.75 299 GLU A CA 1
ATOM 2209 C C . GLU A 1 299 ? 8.875 -20.406 -20.375 1 95.75 299 GLU A C 1
ATOM 2211 O O . GLU A 1 299 ? 9.977 -20.953 -20.469 1 95.75 299 GLU A O 1
ATOM 2216 N N . LEU A 1 300 ? 8.094 -20.562 -19.344 1 97.5 300 LEU A N 1
ATOM 2217 C CA . LEU A 1 300 ? 8.422 -21.5 -18.266 1 97.5 300 LEU A CA 1
ATOM 2218 C C . LEU A 1 300 ? 8.625 -22.906 -18.828 1 97.5 300 LEU A C 1
ATOM 2220 O O . LEU A 1 300 ? 9.625 -23.562 -18.516 1 97.5 300 LEU A O 1
ATOM 2224 N N . VAL A 1 301 ? 7.77 -23.359 -19.703 1 97.69 301 VAL A N 1
ATOM 2225 C CA . VAL A 1 301 ? 7.805 -24.703 -20.281 1 97.69 301 VAL A CA 1
ATOM 2226 C C . VAL A 1 301 ? 9.031 -24.844 -21.172 1 97.69 301 VAL A C 1
ATOM 2228 O O . VAL A 1 301 ? 9.695 -25.891 -21.172 1 97.69 301 VAL A O 1
ATOM 2231 N N . ARG A 1 302 ? 9.328 -23.844 -21.953 1 96.88 302 ARG A N 1
ATOM 2232 C CA . ARG A 1 302 ? 10.516 -23.859 -22.797 1 96.88 302 ARG A CA 1
ATOM 2233 C C . ARG A 1 302 ? 11.781 -24.078 -21.969 1 96.88 302 ARG A C 1
ATOM 2235 O O . ARG A 1 302 ? 12.664 -24.844 -22.359 1 96.88 302 ARG A O 1
ATOM 2242 N N . ARG A 1 303 ? 11.805 -23.406 -20.875 1 97.19 303 ARG A N 1
ATOM 2243 C CA . ARG A 1 303 ? 12.969 -23.547 -20.016 1 97.19 303 ARG A CA 1
ATOM 2244 C C . ARG A 1 303 ? 13.039 -24.938 -19.422 1 97.19 303 ARG A C 1
ATOM 2246 O O . ARG A 1 303 ? 14.125 -25.5 -19.266 1 97.19 303 ARG A O 1
ATOM 2253 N N . ILE A 1 304 ? 11.93 -25.469 -19.031 1 98.12 304 ILE A N 1
ATOM 2254 C CA . ILE A 1 304 ? 11.891 -26.828 -18.516 1 98.12 304 ILE A CA 1
ATOM 2255 C C . ILE A 1 304 ? 12.406 -27.797 -19.594 1 98.12 304 ILE A C 1
ATOM 2257 O O . ILE A 1 304 ? 13.258 -28.641 -19.312 1 98.12 304 ILE A O 1
ATOM 2261 N N . ALA A 1 305 ? 11.953 -27.656 -20.828 1 97.38 305 ALA A N 1
ATOM 2262 C CA . ALA A 1 305 ? 12.344 -28.516 -21.953 1 97.38 305 ALA A CA 1
ATOM 2263 C C . ALA A 1 305 ? 13.836 -28.391 -22.234 1 97.38 305 ALA A C 1
ATOM 2265 O O . ALA A 1 305 ? 14.461 -29.344 -22.734 1 97.38 305 ALA A O 1
ATOM 2266 N N . ALA A 1 306 ? 14.352 -27.25 -21.891 1 96.56 306 ALA A N 1
ATOM 2267 C CA . ALA A 1 306 ? 15.766 -26.984 -22.156 1 96.56 306 ALA A CA 1
ATOM 2268 C C . ALA A 1 306 ? 16.641 -27.391 -20.984 1 96.56 306 ALA A C 1
ATOM 2270 O O . ALA A 1 306 ? 17.844 -27.125 -20.969 1 96.56 306 ALA A O 1
ATOM 2271 N N . GLY A 1 307 ? 16.062 -27.938 -19.969 1 95.5 307 GLY A N 1
ATOM 2272 C CA . GLY A 1 307 ? 16.875 -28.438 -18.875 1 95.5 307 GLY A CA 1
ATOM 2273 C C . GLY A 1 307 ? 16.453 -27.891 -17.516 1 95.5 307 GLY A C 1
ATOM 2274 O O . GLY A 1 307 ? 16.984 -28.312 -16.484 1 95.5 307 GLY A O 1
ATOM 2275 N N . GLY A 1 308 ? 15.672 -26.906 -17.531 1 97.19 308 GLY A N 1
ATOM 2276 C CA . GLY A 1 308 ? 15 -26.484 -16.297 1 97.19 308 GLY A CA 1
ATOM 2277 C C . GLY A 1 308 ? 15.797 -25.453 -15.508 1 97.19 308 GLY A C 1
ATOM 2278 O O . GLY A 1 308 ? 15.477 -25.188 -14.352 1 97.19 308 GLY A O 1
ATOM 2279 N N . GLU A 1 309 ? 16.859 -24.906 -16.109 1 95.75 309 GLU A N 1
ATOM 2280 C CA . GLU A 1 309 ? 17.625 -23.891 -15.414 1 95.75 309 GLU A CA 1
ATOM 2281 C C . GLU A 1 309 ? 16.781 -22.641 -15.148 1 95.75 309 GLU A C 1
ATOM 2283 O O . GLU A 1 309 ? 16.078 -22.156 -16.031 1 95.75 309 GLU A O 1
ATOM 2288 N N . GLY A 1 310 ? 16.797 -22.125 -13.898 1 96.31 310 GLY A N 1
ATOM 2289 C CA . GLY A 1 310 ? 16.109 -20.891 -13.539 1 96.31 310 GLY A CA 1
ATOM 2290 C C . GLY A 1 310 ? 14.625 -21.094 -13.297 1 96.31 310 GLY A C 1
ATOM 2291 O O . GLY A 1 310 ? 13.914 -20.141 -12.969 1 96.31 310 GLY A O 1
ATOM 2292 N N . VAL A 1 311 ? 14.156 -22.312 -13.484 1 98.56 311 VAL A N 1
ATOM 2293 C CA . VAL A 1 311 ? 12.742 -22.578 -13.234 1 98.56 311 VAL A CA 1
ATOM 2294 C C . VAL A 1 311 ? 12.5 -22.734 -11.734 1 98.56 311 VAL A C 1
ATOM 2296 O O . VAL A 1 311 ? 13.258 -23.438 -11.055 1 98.56 311 VAL A O 1
ATOM 2299 N N . PRO A 1 312 ? 11.422 -22.062 -11.195 1 98.75 312 PRO A N 1
ATOM 2300 C CA . PRO A 1 312 ? 11.148 -22.156 -9.758 1 98.75 312 PRO A CA 1
ATOM 2301 C C . PRO A 1 312 ? 10.969 -23.594 -9.297 1 98.75 312 PRO A C 1
ATOM 2303 O O . PRO A 1 312 ? 10.289 -24.391 -9.961 1 98.75 312 PRO A O 1
ATOM 2306 N N . THR A 1 313 ? 11.555 -23.922 -8.203 1 98.56 313 THR A N 1
ATOM 2307 C CA . THR A 1 313 ? 11.531 -25.281 -7.664 1 98.56 313 THR A CA 1
ATOM 2308 C C . THR A 1 313 ? 10.586 -25.375 -6.473 1 98.56 313 THR A C 1
ATOM 2310 O O . THR A 1 313 ? 9.992 -24.375 -6.062 1 98.56 313 THR A O 1
ATOM 2313 N N . PHE A 1 314 ? 10.445 -26.625 -5.953 1 98.75 314 PHE A N 1
ATOM 2314 C CA . PHE A 1 314 ? 9.648 -26.844 -4.75 1 98.75 314 PHE A CA 1
ATOM 2315 C C . PHE A 1 314 ? 10.188 -26.016 -3.59 1 98.75 314 PHE A C 1
ATOM 2317 O O . PHE A 1 314 ? 9.414 -25.547 -2.742 1 98.75 314 PHE A O 1
ATOM 2324 N N . GLU A 1 315 ? 11.508 -25.766 -3.588 1 98.12 315 GLU A N 1
ATOM 2325 C CA . GLU A 1 315 ? 12.078 -24.906 -2.553 1 98.12 315 GLU A CA 1
ATOM 2326 C C . GLU A 1 315 ? 11.555 -23.469 -2.66 1 98.12 315 GLU A C 1
ATOM 2328 O O . GLU A 1 315 ? 11.344 -22.812 -1.646 1 98.12 315 GLU A O 1
ATOM 2333 N N . ASP A 1 316 ? 11.414 -22.969 -3.877 1 98.38 316 ASP A N 1
ATOM 2334 C CA . ASP A 1 316 ? 10.805 -21.656 -4.066 1 98.38 316 ASP A CA 1
ATOM 2335 C C . ASP A 1 316 ? 9.367 -21.625 -3.545 1 98.38 316 ASP A C 1
ATOM 2337 O O . ASP A 1 316 ? 8.945 -20.656 -2.928 1 98.38 316 ASP A O 1
ATOM 2341 N N . GLY A 1 317 ? 8.633 -22.719 -3.879 1 98.62 317 GLY A N 1
ATOM 2342 C CA . GLY A 1 317 ? 7.285 -22.828 -3.357 1 98.62 317 GLY A CA 1
ATOM 2343 C C . GLY A 1 317 ? 7.227 -22.828 -1.841 1 98.62 317 GLY A C 1
ATOM 2344 O O . GLY A 1 317 ? 6.355 -22.172 -1.252 1 98.62 317 GLY A O 1
ATOM 2345 N N . ILE A 1 318 ? 8.133 -23.562 -1.238 1 98.69 318 ILE A N 1
ATOM 2346 C CA . ILE A 1 318 ? 8.219 -23.609 0.217 1 98.69 318 ILE A CA 1
ATOM 2347 C C . ILE A 1 318 ? 8.508 -22.219 0.774 1 98.69 318 ILE A C 1
ATOM 2349 O O . ILE A 1 318 ? 7.887 -21.797 1.756 1 98.69 318 ILE A O 1
ATOM 2353 N N . ALA A 1 319 ? 9.414 -21.5 0.168 1 98.44 319 ALA A N 1
ATOM 2354 C CA . ALA A 1 319 ? 9.766 -20.156 0.621 1 98.44 319 ALA A CA 1
ATOM 2355 C C . ALA A 1 319 ? 8.555 -19.234 0.618 1 98.44 319 ALA A C 1
ATOM 2357 O O . ALA A 1 319 ? 8.352 -18.453 1.553 1 98.44 319 ALA A O 1
ATOM 2358 N N . THR A 1 320 ? 7.75 -19.297 -0.387 1 98 320 THR A N 1
ATOM 2359 C CA . THR A 1 320 ? 6.578 -18.438 -0.454 1 98 320 THR A CA 1
ATOM 2360 C C . THR A 1 320 ? 5.527 -18.859 0.563 1 98 320 THR A C 1
ATOM 2362 O O . THR A 1 320 ? 4.824 -18.031 1.134 1 98 320 THR A O 1
ATOM 2365 N N . LEU A 1 321 ? 5.387 -20.188 0.774 1 98.19 321 LEU A N 1
ATOM 2366 C CA . LEU A 1 321 ? 4.426 -20.672 1.762 1 98.19 321 LEU A CA 1
ATOM 2367 C C . LEU A 1 321 ? 4.836 -20.25 3.17 1 98.19 321 LEU A C 1
ATOM 2369 O O . LEU A 1 321 ? 3.984 -20.031 4.031 1 98.19 321 LEU A O 1
ATOM 2373 N N . ARG A 1 322 ? 6.152 -20.141 3.414 1 98.06 322 ARG A N 1
ATOM 2374 C CA . ARG A 1 322 ? 6.617 -19.609 4.691 1 98.06 322 ARG A CA 1
ATOM 2375 C C . ARG A 1 322 ? 6.105 -18.188 4.91 1 98.06 322 ARG A C 1
ATOM 2377 O O . ARG A 1 322 ? 5.742 -17.812 6.031 1 98.06 322 ARG A O 1
ATOM 2384 N N . VAL A 1 323 ? 6.082 -17.391 3.873 1 97.94 323 VAL A N 1
ATOM 2385 C CA . VAL A 1 323 ? 5.535 -16.031 3.953 1 97.94 323 VAL A CA 1
ATOM 2386 C C . VAL A 1 323 ? 4.051 -16.094 4.305 1 97.94 323 VAL A C 1
ATOM 2388 O O . VAL A 1 323 ? 3.586 -15.383 5.195 1 97.94 323 VAL A O 1
ATOM 2391 N N . ALA A 1 324 ? 3.328 -16.984 3.592 1 97.56 324 ALA A N 1
ATOM 2392 C CA . ALA A 1 324 ? 1.895 -17.109 3.844 1 97.56 324 ALA A CA 1
ATOM 2393 C C . ALA A 1 324 ? 1.625 -17.516 5.293 1 97.56 324 ALA A C 1
ATOM 2395 O O . ALA A 1 324 ? 0.732 -16.953 5.938 1 97.56 324 ALA A O 1
ATOM 2396 N N . GLU A 1 325 ? 2.365 -18.469 5.766 1 96.69 325 GLU A N 1
ATOM 2397 C CA . GLU A 1 325 ? 2.18 -18.922 7.141 1 96.69 325 GLU A CA 1
ATOM 2398 C C . GLU A 1 325 ? 2.457 -17.797 8.141 1 96.69 325 GLU A C 1
ATOM 2400 O O . GLU A 1 325 ? 1.697 -17.609 9.086 1 96.69 325 GLU A O 1
ATOM 2405 N N . ALA A 1 326 ? 3.518 -17.078 7.922 1 97.12 326 ALA A N 1
ATOM 2406 C CA . ALA A 1 326 ? 3.855 -15.961 8.797 1 97.12 326 ALA A CA 1
ATOM 2407 C C . ALA A 1 326 ? 2.744 -14.922 8.805 1 97.12 326 ALA A C 1
ATOM 2409 O O . ALA A 1 326 ? 2.395 -14.391 9.867 1 97.12 326 ALA A O 1
ATOM 2410 N N . VAL A 1 327 ? 2.186 -14.617 7.715 1 97.62 327 VAL A N 1
ATOM 2411 C CA . VAL A 1 327 ? 1.142 -13.609 7.555 1 97.62 327 VAL A CA 1
ATOM 2412 C C . VAL A 1 327 ? -0.14 -14.078 8.234 1 97.62 327 VAL A C 1
ATOM 2414 O O . VAL A 1 327 ? -0.771 -13.328 8.977 1 97.62 327 VAL A O 1
ATOM 2417 N N . GLU A 1 328 ? -0.565 -15.328 7.977 1 94.94 328 GLU A N 1
ATOM 2418 C CA . GLU A 1 328 ? -1.845 -15.859 8.43 1 94.94 328 GLU A CA 1
ATOM 2419 C C . GLU A 1 328 ? -1.813 -16.172 9.922 1 94.94 328 GLU A C 1
ATOM 2421 O O . GLU A 1 328 ? -2.854 -16.188 10.578 1 94.94 328 GLU A O 1
ATOM 2426 N N . GLU A 1 329 ? -0.636 -16.422 10.469 1 85.81 329 GLU A N 1
ATOM 2427 C CA . GLU A 1 329 ? -0.5 -16.641 11.906 1 85.81 329 GLU A CA 1
ATOM 2428 C C . GLU A 1 329 ? -0.323 -15.328 12.656 1 85.81 329 GLU A C 1
ATOM 2430 O O . GLU A 1 329 ? -0.44 -15.289 13.883 1 85.81 329 GLU A O 1
ATOM 2435 N N . GLY A 1 330 ? -0.341 -14.148 11.945 1 73.75 330 GLY A N 1
ATOM 2436 C CA . GLY A 1 330 ? -0.26 -12.828 12.547 1 73.75 330 GLY A CA 1
ATOM 2437 C C . GLY A 1 330 ? 1.089 -12.547 13.188 1 73.75 330 GLY A C 1
ATOM 2438 O O . GLY A 1 330 ? 1.176 -11.812 14.164 1 73.75 330 GLY A O 1
ATOM 2439 N N . ARG A 1 331 ? 2.15 -13.344 12.906 1 58.5 331 ARG A N 1
ATOM 2440 C CA . ARG A 1 331 ? 3.475 -13.156 13.492 1 58.5 331 ARG A CA 1
ATOM 2441 C C . ARG A 1 331 ? 4.332 -12.234 12.633 1 58.5 331 ARG A C 1
ATOM 2443 O O . ARG A 1 331 ? 4.137 -12.148 11.422 1 58.5 331 ARG A O 1
ATOM 2450 N N . MET B 1 1 ? -17.344 39.938 14.719 1 72.31 1 MET B N 1
ATOM 2451 C CA . MET B 1 1 ? -16.047 40.344 15.266 1 72.31 1 MET B CA 1
ATOM 2452 C C . MET B 1 1 ? -14.906 39.625 14.555 1 72.31 1 MET B C 1
ATOM 2454 O O . MET B 1 1 ? -15.062 38.469 14.148 1 72.31 1 MET B O 1
ATOM 2458 N N . THR B 1 2 ? -13.859 40.375 14.203 1 92.5 2 THR B N 1
ATOM 2459 C CA . THR B 1 2 ? -12.711 39.812 13.492 1 92.5 2 THR B CA 1
ATOM 2460 C C . THR B 1 2 ? -11.789 39.062 14.445 1 92.5 2 THR B C 1
ATOM 2462 O O . THR B 1 2 ? -11.477 39.562 15.531 1 92.5 2 THR B O 1
ATOM 2465 N N . LEU B 1 3 ? -11.484 37.844 14.227 1 97.56 3 LEU B N 1
ATOM 2466 C CA . LEU B 1 3 ? -10.586 37.031 15.039 1 97.56 3 LEU B CA 1
ATOM 2467 C C . LEU B 1 3 ? -9.148 37.5 14.906 1 97.56 3 LEU B C 1
ATOM 2469 O O . LEU B 1 3 ? -8.609 37.562 13.797 1 97.56 3 LEU B O 1
ATOM 2473 N N . ARG B 1 4 ? -8.562 37.969 15.992 1 98.5 4 ARG B N 1
ATOM 2474 C CA . ARG B 1 4 ? -7.191 38.5 15.984 1 98.5 4 ARG B CA 1
ATOM 2475 C C . ARG B 1 4 ? -6.195 37.375 16.266 1 98.5 4 ARG B C 1
ATOM 2477 O O . ARG B 1 4 ? -6.238 36.75 17.328 1 98.5 4 ARG B O 1
ATOM 2484 N N . ILE B 1 5 ? -5.246 37.188 15.336 1 98.62 5 ILE B N 1
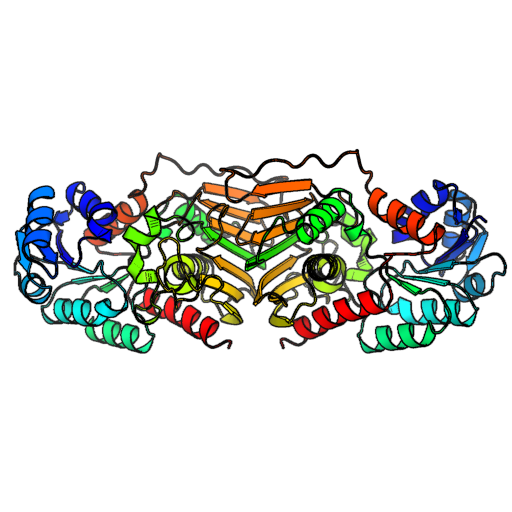ATOM 2485 C CA . ILE B 1 5 ? -4.379 36.031 15.344 1 98.62 5 ILE B CA 1
ATOM 2486 C C . ILE B 1 5 ? -2.939 36.438 15.633 1 98.62 5 ILE B C 1
ATOM 2488 O O . ILE B 1 5 ? -2.455 37.438 15.078 1 98.62 5 ILE B O 1
ATOM 2492 N N . GLY B 1 6 ? -2.312 35.781 16.547 1 98.81 6 GLY B N 1
ATOM 2493 C CA . GLY B 1 6 ? -0.868 35.781 16.703 1 98.81 6 GLY B CA 1
ATOM 2494 C C . GLY B 1 6 ? -0.199 34.5 16.266 1 98.81 6 GLY B C 1
ATOM 2495 O O . GLY B 1 6 ? -0.701 33.406 16.547 1 98.81 6 GLY B O 1
ATOM 2496 N N . VAL B 1 7 ? 0.965 34.562 15.578 1 98.81 7 VAL B N 1
ATOM 2497 C CA . VAL B 1 7 ? 1.634 33.375 15.047 1 98.81 7 VAL B CA 1
ATOM 2498 C C . VAL B 1 7 ? 3.002 33.219 15.711 1 98.81 7 VAL B C 1
ATOM 2500 O O . VAL B 1 7 ? 3.787 34.188 15.766 1 98.81 7 VAL B O 1
ATOM 2503 N N . ILE B 1 8 ? 3.18 32.031 16.281 1 98.75 8 ILE B N 1
ATOM 2504 C CA . ILE B 1 8 ? 4.496 31.656 16.797 1 98.75 8 ILE B CA 1
ATOM 2505 C C . ILE B 1 8 ? 5.238 30.812 15.773 1 98.75 8 ILE B C 1
ATOM 2507 O O . ILE B 1 8 ? 4.789 29.719 15.43 1 98.75 8 ILE B O 1
ATOM 2511 N N . GLY B 1 9 ? 6.434 31.281 15.375 1 96.81 9 GLY B N 1
ATOM 2512 C CA . GLY B 1 9 ? 7.195 30.594 14.344 1 96.81 9 GLY B CA 1
ATOM 2513 C C . GLY B 1 9 ? 6.996 31.203 12.961 1 96.81 9 GLY B C 1
ATOM 2514 O O . GLY B 1 9 ? 5.863 31.453 12.547 1 96.81 9 GLY B O 1
ATOM 2515 N N . ALA B 1 10 ? 8.125 31.391 12.211 1 93.06 10 ALA B N 1
ATOM 2516 C CA . ALA B 1 10 ? 8.016 32.094 10.945 1 93.06 10 ALA B CA 1
ATOM 2517 C C . ALA B 1 10 ? 8.484 31.234 9.781 1 93.06 10 ALA B C 1
ATOM 2519 O O . ALA B 1 10 ? 8.047 31.422 8.648 1 93.06 10 ALA B O 1
ATOM 2520 N N . ASN B 1 11 ? 9.336 30.25 10 1 89.81 11 ASN B N 1
ATOM 2521 C CA . ASN B 1 11 ? 9.953 29.516 8.906 1 89.81 11 ASN B CA 1
ATOM 2522 C C . ASN B 1 11 ? 8.898 28.859 8.016 1 89.81 11 ASN B C 1
ATOM 2524 O O . ASN B 1 11 ? 8.742 29.234 6.848 1 89.81 11 ASN B O 1
ATOM 2528 N N . TYR B 1 12 ? 8.141 27.984 8.523 1 90.75 12 TYR B N 1
ATOM 2529 C CA . TYR B 1 12 ? 7.094 27.297 7.785 1 90.75 12 TYR B CA 1
ATOM 2530 C C . TYR B 1 12 ? 5.914 28.219 7.512 1 90.75 12 TYR B C 1
ATOM 2532 O O . TYR B 1 12 ? 5.352 28.203 6.414 1 90.75 12 TYR B O 1
ATOM 2540 N N . ALA B 1 13 ? 5.613 29.125 8.375 1 95 13 ALA B N 1
ATOM 2541 C CA . ALA B 1 13 ? 4.387 29.906 8.375 1 95 13 ALA B CA 1
ATOM 2542 C C . ALA B 1 13 ? 4.426 30.984 7.285 1 95 13 ALA B C 1
ATOM 2544 O O . ALA B 1 13 ? 3.389 31.344 6.723 1 95 13 ALA B O 1
ATOM 2545 N N . VAL B 1 14 ? 5.574 31.453 6.949 1 94.81 14 VAL B N 1
ATOM 2546 C CA . VAL B 1 14 ? 5.715 32.562 5.996 1 94.81 14 VAL B CA 1
ATOM 2547 C C . VAL B 1 14 ? 5.184 32.125 4.633 1 94.81 14 VAL B C 1
ATOM 2549 O O . VAL B 1 14 ? 4.605 32.906 3.898 1 94.81 14 VAL B O 1
ATOM 2552 N N . GLY B 1 15 ? 5.305 30.844 4.328 1 92.5 15 GLY B N 1
ATOM 2553 C CA . GLY B 1 15 ? 4.863 30.344 3.035 1 92.5 15 GLY B CA 1
ATOM 2554 C C . GLY B 1 15 ? 3.506 29.672 3.086 1 92.5 15 GLY B C 1
ATOM 2555 O O . GLY B 1 15 ? 2.955 29.281 2.051 1 92.5 15 GLY B O 1
ATOM 2556 N N . THR B 1 16 ? 2.949 29.516 4.316 1 94.81 16 THR B N 1
ATOM 2557 C CA . THR B 1 16 ? 1.741 28.719 4.449 1 94.81 16 THR B CA 1
ATOM 2558 C C . THR B 1 16 ? 0.662 29.484 5.211 1 94.81 16 THR B C 1
ATOM 2560 O O . THR B 1 16 ? -0.227 30.078 4.605 1 94.81 16 THR B O 1
ATOM 2563 N N . HIS B 1 17 ? 0.863 29.828 6.438 1 97.88 17 HIS B N 1
ATOM 2564 C CA . HIS B 1 17 ? -0.162 30.375 7.32 1 97.88 17 HIS B CA 1
ATOM 2565 C C . HIS B 1 17 ? -0.33 31.875 7.105 1 97.88 17 HIS B C 1
ATOM 2567 O O . HIS B 1 17 ? -1.451 32.375 6.949 1 97.88 17 HIS B O 1
ATOM 2573 N N . LEU B 1 18 ? 0.755 32.625 6.988 1 97.88 18 LEU B N 1
ATOM 2574 C CA . LEU B 1 18 ? 0.724 34.062 7.039 1 97.88 18 LEU B CA 1
ATOM 2575 C C . LEU B 1 18 ? 0.039 34.656 5.801 1 97.88 18 LEU B C 1
ATOM 2577 O O . LEU B 1 18 ? -0.765 35.562 5.91 1 97.88 18 LEU B O 1
ATOM 2581 N N . PRO B 1 19 ? 0.274 34.062 4.621 1 96.62 19 PRO B N 1
ATOM 2582 C CA . PRO B 1 19 ? -0.472 34.562 3.457 1 96.62 19 PRO B CA 1
ATOM 2583 C C . PRO B 1 19 ? -1.983 34.406 3.621 1 96.62 19 PRO B C 1
ATOM 2585 O O . PRO B 1 19 ? -2.744 35.25 3.15 1 96.62 19 PRO B O 1
ATOM 2588 N N . VAL B 1 20 ? -2.391 33.375 4.223 1 97.25 20 VAL B N 1
ATOM 2589 C CA . VAL B 1 20 ? -3.811 33.125 4.434 1 97.25 20 VAL B CA 1
ATOM 2590 C C . VAL B 1 20 ? -4.379 34.156 5.406 1 97.25 20 VAL B C 1
ATOM 2592 O O . VAL B 1 20 ? -5.43 34.75 5.145 1 97.25 20 VAL B O 1
ATOM 2595 N N . TYR B 1 21 ? -3.697 34.406 6.508 1 97.69 21 TYR B N 1
ATOM 2596 C CA . TYR B 1 21 ? -4.148 35.375 7.492 1 97.69 21 TYR B CA 1
ATOM 2597 C C . TYR B 1 21 ? -4.211 36.781 6.891 1 97.69 21 TYR B C 1
ATOM 2599 O O . TYR B 1 21 ? -5.082 37.594 7.242 1 97.69 21 TYR B O 1
ATOM 2607 N N . ALA B 1 22 ? -3.338 37.031 5.977 1 95.31 22 ALA B N 1
ATOM 2608 C CA . ALA B 1 22 ? -3.291 38.344 5.316 1 95.31 22 ALA B CA 1
ATOM 2609 C C . ALA B 1 22 ? -4.449 38.5 4.336 1 95.31 22 ALA B C 1
ATOM 2611 O O . ALA B 1 22 ? -4.906 39.625 4.078 1 95.31 22 ALA B O 1
ATOM 2612 N N . ALA B 1 23 ? -4.961 37.438 3.867 1 94.5 23 ALA B N 1
ATOM 2613 C CA . ALA B 1 23 ? -5.914 37.469 2.762 1 94.5 23 ALA B CA 1
ATOM 2614 C C . ALA B 1 23 ? -7.348 37.375 3.271 1 94.5 23 ALA B C 1
ATOM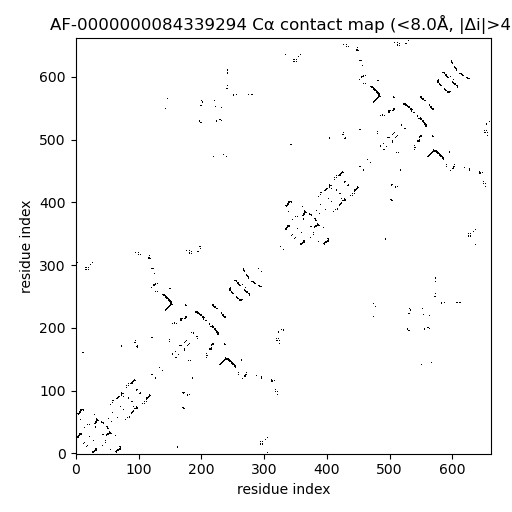 2616 O O . ALA B 1 23 ? -8.273 37.875 2.633 1 94.5 23 ALA B O 1
ATOM 2617 N N . LEU B 1 24 ? -7.57 36.812 4.363 1 96.12 24 LEU B N 1
ATOM 2618 C CA . LEU B 1 24 ? -8.922 36.531 4.832 1 96.12 24 LEU B CA 1
ATOM 2619 C C . LEU B 1 24 ? -9.5 37.719 5.594 1 96.12 24 LEU B C 1
ATOM 2621 O O . LEU B 1 24 ? -8.875 38.219 6.535 1 96.12 24 LEU B O 1
ATOM 2625 N N . PRO B 1 25 ? -10.672 38.125 5.262 1 94.5 25 PRO B N 1
ATOM 2626 C CA . PRO B 1 25 ? -11.258 39.312 5.895 1 94.5 25 PRO B CA 1
ATOM 2627 C C . PRO B 1 25 ? -11.773 39.031 7.305 1 94.5 25 PRO B C 1
ATOM 2629 O O . PRO B 1 25 ? -11.945 39.938 8.102 1 94.5 25 PRO B O 1
ATOM 2632 N N . ASP B 1 26 ? -12 37.75 7.605 1 94 26 ASP B N 1
ATOM 2633 C CA . ASP B 1 26 ? -12.641 37.406 8.875 1 94 26 ASP B CA 1
ATOM 2634 C C . ASP B 1 26 ? -11.602 37.219 9.977 1 94 26 ASP B C 1
ATOM 2636 O O . ASP B 1 26 ? -11.945 36.938 11.125 1 94 26 ASP B O 1
ATOM 2640 N N . VAL B 1 27 ? -10.352 37.438 9.586 1 97.62 27 VAL B N 1
ATOM 2641 C CA . VAL B 1 27 ? -9.281 37.312 10.578 1 97.62 27 VAL B CA 1
ATOM 2642 C C . VAL B 1 27 ? -8.312 38.5 10.406 1 97.62 27 VAL B C 1
ATOM 2644 O O . VAL B 1 27 ? -8.312 39.156 9.375 1 97.62 27 VAL B O 1
ATOM 2647 N N . GLU B 1 28 ? -7.582 38.75 11.438 1 97.75 28 GLU B N 1
ATOM 2648 C CA . GLU B 1 28 ? -6.543 39.781 11.422 1 97.75 28 GLU B CA 1
ATOM 2649 C C . GLU B 1 28 ? -5.25 39.281 12.039 1 97.75 28 GLU B C 1
ATOM 2651 O O . GLU B 1 28 ? -5.238 38.844 13.195 1 97.75 28 GLU B O 1
ATOM 2656 N N . LEU B 1 29 ? -4.207 39.25 11.273 1 98 29 LEU B N 1
ATOM 2657 C CA . LEU B 1 29 ? -2.891 38.969 11.828 1 98 29 LEU B CA 1
ATOM 2658 C C . LEU B 1 29 ? -2.381 40.125 12.656 1 98 29 LEU B C 1
ATOM 2660 O O . LEU B 1 29 ? -2.088 41.188 12.109 1 98 29 LEU B O 1
ATOM 2664 N N . VAL B 1 30 ? -2.178 40 13.922 1 97.69 30 VAL B N 1
ATOM 2665 C CA . VAL B 1 30 ? -1.864 41.156 14.734 1 97.69 30 VAL B CA 1
ATOM 2666 C C . VAL B 1 30 ? -0.421 41.062 15.227 1 97.69 30 VAL B C 1
ATOM 2668 O O . VAL B 1 30 ? 0.206 42.094 15.508 1 97.69 30 VAL B O 1
ATOM 2671 N N . ALA B 1 31 ? 0.07 39.812 15.32 1 98.44 31 ALA B N 1
ATOM 2672 C CA . ALA B 1 31 ? 1.401 39.656 15.906 1 98.44 31 ALA B CA 1
ATOM 2673 C C . ALA B 1 31 ? 2.113 38.438 15.375 1 98.44 31 ALA B C 1
ATOM 2675 O O . ALA B 1 31 ? 1.466 37.438 14.984 1 98.44 31 ALA B O 1
ATOM 2676 N N . VAL B 1 32 ? 3.434 38.469 15.359 1 98.56 32 VAL B N 1
ATOM 2677 C CA . VAL B 1 32 ? 4.293 37.344 15.047 1 98.56 32 VAL B CA 1
ATOM 2678 C C . VAL B 1 32 ? 5.438 37.25 16.047 1 98.56 32 VAL B C 1
ATOM 2680 O O . VAL B 1 32 ? 5.992 38.281 16.453 1 98.56 32 VAL B O 1
ATOM 2683 N N . ALA B 1 33 ? 5.723 36.094 16.5 1 98.62 33 ALA B N 1
ATOM 2684 C CA . ALA B 1 33 ? 6.828 35.875 17.438 1 98.62 33 ALA B CA 1
ATOM 2685 C C . ALA B 1 33 ? 7.852 34.906 16.875 1 98.62 33 ALA B C 1
ATOM 2687 O O . ALA B 1 33 ? 7.484 33.875 16.328 1 98.62 33 ALA B O 1
ATOM 2688 N N . THR B 1 34 ? 9.117 35.188 16.922 1 97.56 34 THR B N 1
ATOM 2689 C CA . THR B 1 34 ? 10.258 34.312 16.703 1 97.56 34 THR B CA 1
ATOM 2690 C C . THR B 1 34 ? 11.273 34.469 17.828 1 97.56 34 THR B C 1
ATOM 2692 O O . THR B 1 34 ? 11.094 35.281 18.734 1 97.56 34 THR B O 1
ATOM 2695 N N . ALA B 1 35 ? 12.273 33.594 17.781 1 95.56 35 ALA B N 1
ATOM 2696 C CA . ALA B 1 35 ? 13.305 33.625 18.828 1 95.56 35 ALA B CA 1
ATOM 2697 C C . ALA B 1 35 ? 14.234 34.812 18.625 1 95.56 35 ALA B C 1
ATOM 2699 O O . ALA B 1 35 ? 14.938 35.219 19.547 1 95.56 35 ALA B O 1
ATOM 2700 N N . HIS B 1 36 ? 14.211 35.406 17.406 1 95.88 36 HIS B N 1
ATOM 2701 C CA . HIS B 1 36 ? 15.18 36.438 17.078 1 95.88 36 HIS B CA 1
ATOM 2702 C C . HIS B 1 36 ? 14.477 37.719 16.625 1 95.88 36 HIS B C 1
ATOM 2704 O O . HIS B 1 36 ? 13.57 37.688 15.789 1 95.88 36 HIS B O 1
ATOM 2710 N N . GLU B 1 37 ? 14.977 38.781 17.094 1 96.38 37 GLU B N 1
ATOM 2711 C CA . GLU B 1 37 ? 14.375 40.094 16.828 1 96.38 37 GLU B CA 1
ATOM 2712 C C . GLU B 1 37 ? 14.359 40.375 15.32 1 96.38 37 GLU B C 1
ATOM 2714 O O . GLU B 1 37 ? 13.344 40.812 14.781 1 96.38 37 GLU B O 1
ATOM 2719 N N . ASP B 1 38 ? 15.469 40.156 14.695 1 97 38 ASP B N 1
ATOM 2720 C CA . ASP B 1 38 ? 15.594 40.5 13.281 1 97 38 ASP B CA 1
ATOM 2721 C C . ASP B 1 38 ? 14.578 39.719 12.438 1 97 38 ASP B C 1
ATOM 2723 O O . ASP B 1 38 ? 13.93 40.312 11.562 1 97 38 ASP B O 1
ATOM 2727 N N . THR B 1 39 ? 14.469 38.438 12.758 1 96.12 39 THR B N 1
ATOM 2728 C CA . THR B 1 39 ? 13.531 37.625 12.016 1 96.12 39 THR B CA 1
ATOM 2729 C C . THR B 1 39 ? 12.094 38.031 12.297 1 96.12 39 THR B C 1
ATOM 2731 O O . THR B 1 39 ? 11.273 38.125 11.383 1 96.12 39 THR B O 1
ATOM 2734 N N . ALA B 1 40 ? 11.766 38.312 13.555 1 97.31 40 ALA B N 1
ATOM 2735 C CA . ALA B 1 40 ? 10.422 38.75 13.938 1 97.31 40 ALA B CA 1
ATOM 2736 C C . ALA B 1 40 ? 10.039 40.062 13.234 1 97.31 40 ALA B C 1
ATOM 2738 O O . ALA B 1 40 ? 8.945 40.156 12.688 1 97.31 40 ALA B O 1
ATOM 2739 N N . ARG B 1 41 ? 10.961 40.969 13.219 1 97.88 41 ARG B N 1
ATOM 2740 C CA . ARG B 1 41 ? 10.727 42.281 12.602 1 97.88 41 ARG B CA 1
ATOM 2741 C C . ARG B 1 41 ? 10.516 42.156 11.102 1 97.88 41 ARG B C 1
ATOM 2743 O O . ARG B 1 41 ? 9.609 42.75 10.539 1 97.88 41 ARG B O 1
ATOM 2750 N N . ALA B 1 42 ? 11.383 41.438 10.484 1 97.81 42 ALA B N 1
ATOM 2751 C CA . ALA B 1 42 ? 11.297 41.25 9.039 1 97.81 42 ALA B CA 1
ATOM 2752 C C . ALA B 1 42 ? 9.953 40.656 8.633 1 97.81 42 ALA B C 1
ATOM 2754 O O . ALA B 1 42 ? 9.312 41.125 7.691 1 97.81 42 ALA B O 1
ATOM 2755 N N . VAL B 1 43 ? 9.539 39.625 9.352 1 97.75 43 VAL B N 1
ATOM 2756 C CA . VAL B 1 43 ? 8.281 38.969 9.039 1 97.75 43 VAL B CA 1
ATOM 2757 C C . VAL B 1 43 ? 7.105 39.875 9.352 1 97.75 43 VAL B C 1
ATOM 2759 O O . VAL B 1 43 ? 6.164 39.969 8.562 1 97.75 43 VAL B O 1
ATOM 2762 N N . ALA B 1 44 ? 7.152 40.562 10.453 1 97.69 44 ALA B N 1
ATOM 2763 C CA . ALA B 1 44 ? 6.094 41.469 10.867 1 97.69 44 ALA B CA 1
ATOM 2764 C C . ALA B 1 44 ? 5.914 42.594 9.852 1 97.69 44 ALA B C 1
ATOM 2766 O O . ALA B 1 44 ? 4.789 42.969 9.539 1 97.69 44 ALA B O 1
ATOM 2767 N N . GLU B 1 45 ? 7.016 43.094 9.398 1 97.69 45 GLU B N 1
ATOM 2768 C CA . GLU B 1 45 ? 6.973 44.156 8.398 1 97.69 45 GLU B CA 1
ATOM 2769 C C . GLU B 1 45 ? 6.324 43.688 7.105 1 97.69 45 GLU B C 1
ATOM 2771 O O . GLU B 1 45 ? 5.496 44.375 6.52 1 97.69 45 GLU B O 1
ATOM 2776 N N . ARG B 1 46 ? 6.676 42.562 6.73 1 97.56 46 ARG B N 1
ATOM 2777 C CA . ARG B 1 46 ? 6.191 42 5.473 1 97.56 46 ARG B CA 1
ATOM 2778 C C . ARG B 1 46 ? 4.684 41.781 5.52 1 97.56 46 ARG B C 1
ATOM 2780 O O . ARG B 1 46 ? 3.994 41.938 4.512 1 97.56 46 ARG B O 1
ATOM 2787 N N . PHE B 1 47 ? 4.125 41.438 6.684 1 97.69 47 PHE B N 1
ATOM 2788 C CA . PHE B 1 47 ? 2.732 41.031 6.727 1 97.69 47 PHE B CA 1
ATOM 2789 C C . PHE B 1 47 ? 1.89 42 7.535 1 97.69 47 PHE B C 1
ATOM 2791 O O . PHE B 1 47 ? 0.699 41.781 7.754 1 97.69 47 PHE B O 1
ATOM 2798 N N . GLY B 1 48 ? 2.473 43.094 7.988 1 96.19 48 GLY B N 1
ATOM 2799 C CA . GLY B 1 48 ? 1.746 44.125 8.711 1 96.19 48 GLY B CA 1
ATOM 2800 C C . GLY B 1 48 ? 1.312 43.688 10.094 1 96.19 48 GLY B C 1
ATOM 2801 O O . GLY B 1 48 ? 0.144 43.844 10.461 1 96.19 48 GLY B O 1
ATOM 2802 N N . ALA B 1 49 ? 2.17 43.125 10.906 1 97.81 49 ALA B N 1
ATOM 2803 C CA . ALA B 1 49 ? 1.885 42.656 12.258 1 97.81 49 ALA B CA 1
ATOM 2804 C C . ALA B 1 49 ? 2.889 43.219 13.258 1 97.81 49 ALA B C 1
ATOM 2806 O O . ALA B 1 49 ? 3.832 43.938 12.875 1 97.81 49 ALA B O 1
ATOM 2807 N N . ARG B 1 50 ? 2.668 43.062 14.461 1 98.12 50 ARG B N 1
ATOM 2808 C CA . ARG B 1 50 ? 3.594 43.438 15.516 1 98.12 50 ARG B CA 1
ATOM 2809 C C . ARG B 1 50 ? 4.605 42.344 15.797 1 98.12 50 ARG B C 1
ATOM 2811 O O . ARG B 1 50 ? 4.227 41.188 16 1 98.12 50 ARG B O 1
ATOM 2818 N N . PRO B 1 51 ? 5.895 42.719 15.82 1 98.25 51 PRO B N 1
ATOM 2819 C CA . PRO B 1 51 ? 6.906 41.719 16.156 1 98.25 51 PRO B CA 1
ATOM 2820 C C . PRO B 1 51 ? 7.043 41.5 17.656 1 98.25 51 PRO B C 1
ATOM 2822 O O . PRO B 1 51 ? 6.953 42.438 18.438 1 98.25 51 PRO B O 1
ATOM 2825 N N . HIS B 1 52 ? 7.113 40.312 18.078 1 98.38 52 HIS B N 1
ATOM 2826 C CA . HIS B 1 52 ? 7.484 39.906 19.438 1 98.38 52 HIS B CA 1
ATOM 2827 C C . HIS B 1 52 ? 8.727 39.031 19.438 1 98.38 52 HIS B C 1
ATOM 2829 O O . HIS B 1 52 ? 8.914 38.219 18.516 1 98.38 52 HIS B O 1
ATOM 2835 N N . VAL B 1 53 ? 9.547 39.219 20.391 1 97.88 53 VAL B N 1
ATOM 2836 C CA . VAL B 1 53 ? 10.664 38.312 20.609 1 97.88 53 VAL B CA 1
ATOM 2837 C C . VAL B 1 53 ? 10.312 37.312 21.719 1 97.88 53 VAL B C 1
ATOM 2839 O O . VAL B 1 53 ? 10.164 37.688 22.875 1 97.88 53 VAL B O 1
ATOM 2842 N N . GLY B 1 54 ? 10.234 36.094 21.266 1 97.5 54 GLY B N 1
ATOM 2843 C CA . GLY B 1 54 ? 9.797 35.062 22.188 1 97.5 54 GLY B CA 1
ATOM 2844 C C . GLY B 1 54 ? 8.289 34.875 22.219 1 97.5 54 GLY B C 1
ATOM 2845 O O . GLY B 1 54 ? 7.539 35.875 22.094 1 97.5 54 GLY B O 1
ATOM 2846 N N . PHE B 1 55 ? 7.879 33.656 22.453 1 98.44 55 PHE B N 1
ATOM 2847 C CA . PHE B 1 55 ? 6.461 33.344 22.344 1 98.44 55 PHE B CA 1
ATOM 2848 C C . PHE B 1 55 ? 5.699 33.844 23.562 1 98.44 55 PHE B C 1
ATOM 2850 O O . PHE B 1 55 ? 4.508 34.156 23.469 1 98.44 55 PHE B O 1
ATOM 2857 N N . GLU B 1 56 ? 6.336 34 24.75 1 98.38 56 GLU B N 1
ATOM 2858 C CA . GLU B 1 56 ? 5.664 34.469 25.953 1 98.38 56 GLU B CA 1
ATOM 2859 C C . GLU B 1 56 ? 5.094 35.875 25.781 1 98.38 56 GLU B C 1
ATOM 2861 O O . GLU B 1 56 ? 3.979 36.156 26.234 1 98.38 56 GLU B O 1
ATOM 2866 N N . ALA B 1 57 ? 5.934 36.688 25.172 1 98.19 57 ALA B N 1
ATOM 2867 C CA . ALA B 1 57 ? 5.504 38.062 24.938 1 98.19 57 ALA B CA 1
ATOM 2868 C C . ALA B 1 57 ? 4.254 38.125 24.047 1 98.19 57 ALA B C 1
ATOM 2870 O O . ALA B 1 57 ? 3.344 38.906 24.297 1 98.19 57 ALA B O 1
ATOM 2871 N N . LEU B 1 58 ? 4.234 37.312 23.031 1 98.62 58 LEU B N 1
ATOM 2872 C CA . LEU B 1 58 ? 3.074 37.25 22.156 1 98.62 58 LEU B CA 1
ATOM 2873 C C . LEU B 1 58 ? 1.857 36.719 22.906 1 98.62 58 LEU B C 1
ATOM 2875 O O . LEU B 1 58 ? 0.75 37.219 22.75 1 98.62 58 LEU B O 1
ATOM 2879 N N . CYS B 1 59 ? 2.029 35.688 23.75 1 98.62 59 CYS B N 1
ATOM 2880 C CA . CYS B 1 59 ? 0.932 35.094 24.516 1 98.62 59 CYS B CA 1
ATOM 2881 C C . CYS B 1 59 ? 0.312 36.125 25.453 1 98.62 59 CYS B C 1
ATOM 2883 O O . CYS B 1 59 ? -0.888 36.062 25.734 1 98.62 59 CYS B O 1
ATOM 2885 N N . ALA B 1 60 ? 1.08 37.094 25.891 1 98.12 60 ALA B N 1
ATOM 2886 C CA . ALA B 1 60 ? 0.622 38.094 26.844 1 98.12 60 ALA B CA 1
ATOM 2887 C C . ALA B 1 60 ? -0.03 39.281 26.141 1 98.12 60 ALA B C 1
ATOM 2889 O O . ALA B 1 60 ? -0.608 40.156 26.781 1 98.12 60 ALA B O 1
ATOM 2890 N N . ASP B 1 61 ? 0.072 39.344 24.859 1 98.31 61 ASP B N 1
ATOM 2891 C CA . ASP B 1 61 ? -0.47 40.438 24.078 1 98.31 61 ASP B CA 1
ATOM 2892 C C . ASP B 1 61 ? -1.995 40.5 24.156 1 98.31 61 ASP B C 1
ATOM 2894 O O . ASP B 1 61 ? -2.668 39.562 23.688 1 98.31 61 ASP B O 1
ATOM 2898 N N . PRO B 1 62 ? -2.562 41.562 24.672 1 97.81 62 PRO B N 1
ATOM 2899 C CA . PRO B 1 62 ? -4.012 41.594 24.875 1 97.81 62 PRO B CA 1
ATOM 2900 C C . PRO B 1 62 ? -4.789 41.688 23.562 1 97.81 62 PRO B C 1
ATOM 2902 O O . PRO B 1 62 ? -6.004 41.469 23.547 1 97.81 62 PRO B O 1
ATOM 2905 N N . ASP B 1 63 ? -4.109 41.938 22.469 1 97.88 63 ASP B N 1
ATOM 2906 C CA . ASP B 1 63 ? -4.789 42.094 21.188 1 97.88 63 ASP B CA 1
ATOM 2907 C C . ASP B 1 63 ? -4.855 40.75 20.453 1 97.88 63 ASP B C 1
ATOM 2909 O O . ASP B 1 63 ? -5.367 40.688 19.328 1 97.88 63 ASP B O 1
ATOM 2913 N N . VAL B 1 64 ? -4.371 39.719 21.047 1 98.5 64 VAL B N 1
ATOM 2914 C CA . VAL B 1 64 ? -4.383 38.406 20.422 1 98.5 64 VAL B CA 1
ATOM 2915 C C . VAL B 1 64 ? -5.508 37.562 21.016 1 98.5 64 VAL B C 1
ATOM 2917 O O . VAL B 1 64 ? -5.594 37.375 22.234 1 98.5 64 VAL B O 1
ATOM 2920 N N . ASP B 1 65 ? -6.348 37.031 20.141 1 98.31 65 ASP B N 1
ATOM 2921 C CA . ASP B 1 65 ? -7.422 36.125 20.562 1 98.31 65 ASP B CA 1
ATOM 2922 C C . ASP B 1 65 ? -7.004 34.688 20.422 1 98.31 65 ASP B C 1
ATOM 2924 O O . ASP B 1 65 ? -7.363 33.844 21.266 1 98.31 65 ASP B O 1
ATOM 2928 N N . LEU B 1 66 ? -6.324 34.312 19.375 1 98.69 66 LEU B N 1
ATOM 2929 C CA . LEU B 1 66 ? -5.902 32.969 19 1 98.69 66 LEU B CA 1
ATOM 2930 C C . LEU B 1 66 ? -4.414 32.938 18.672 1 98.69 66 LEU B C 1
ATOM 2932 O O . LEU B 1 66 ? -3.918 33.781 17.938 1 98.69 66 LEU B O 1
ATOM 2936 N N . VAL B 1 67 ? -3.719 32 19.266 1 98.88 67 VAL B N 1
ATOM 2937 C CA . VAL B 1 67 ? -2.303 31.812 18.969 1 98.88 67 VAL B CA 1
ATOM 2938 C C . VAL B 1 67 ? -2.129 30.609 18.031 1 98.88 67 VAL B C 1
ATOM 2940 O O . VAL B 1 67 ? -2.572 29.5 18.344 1 98.88 67 VAL B O 1
ATOM 2943 N N . ASP B 1 68 ? -1.561 30.828 16.875 1 98.88 68 ASP B N 1
ATOM 2944 C CA . ASP B 1 68 ? -1.146 29.797 15.93 1 98.88 68 ASP B CA 1
ATOM 2945 C C . ASP B 1 68 ? 0.303 29.375 16.172 1 98.88 68 ASP B C 1
ATOM 2947 O O . ASP B 1 68 ? 1.229 30.156 15.922 1 98.88 68 ASP B O 1
ATOM 2951 N N . VAL B 1 69 ? 0.443 28.141 16.672 1 98.81 69 VAL B N 1
ATOM 2952 C CA . VAL B 1 69 ? 1.771 27.594 16.922 1 98.81 69 VAL B CA 1
ATOM 2953 C C . VAL B 1 69 ? 2.262 26.828 15.703 1 98.81 69 VAL B C 1
ATOM 2955 O O . VAL B 1 69 ? 1.861 25.672 15.484 1 98.81 69 VAL B O 1
ATOM 2958 N N . ALA B 1 70 ? 3.203 27.406 14.945 1 97.5 70 ALA B N 1
ATOM 2959 C CA . ALA B 1 70 ? 3.703 26.844 13.695 1 97.5 70 ALA B CA 1
ATOM 2960 C C . ALA B 1 70 ? 5.203 26.578 13.773 1 97.5 70 ALA B C 1
ATOM 2962 O O . ALA B 1 70 ? 5.969 27.047 12.93 1 97.5 70 ALA B O 1
ATOM 2963 N N . THR B 1 71 ? 5.645 25.828 14.773 1 96.62 71 THR B N 1
ATOM 2964 C CA . THR B 1 71 ? 7.031 25.438 15.016 1 96.62 71 THR B CA 1
ATOM 2965 C C . THR B 1 71 ? 7.195 23.922 14.977 1 96.62 71 THR B C 1
ATOM 2967 O O . THR B 1 71 ? 6.277 23.203 14.57 1 96.62 71 THR B O 1
ATOM 2970 N N . ARG B 1 72 ? 8.367 23.406 15.258 1 96.25 72 ARG B N 1
ATOM 2971 C CA . ARG B 1 72 ? 8.586 21.969 15.305 1 96.25 72 ARG B CA 1
ATOM 2972 C C . ARG B 1 72 ? 7.863 21.344 16.5 1 96.25 72 ARG B C 1
ATOM 2974 O O . ARG B 1 72 ? 7.734 21.984 17.547 1 96.25 72 ARG B O 1
ATOM 2981 N N . PRO B 1 73 ? 7.539 20.109 16.406 1 97.88 73 PRO B N 1
ATOM 2982 C CA . PRO B 1 73 ? 6.707 19.453 17.422 1 97.88 73 PRO B CA 1
ATOM 2983 C C . PRO B 1 73 ? 7.34 19.484 18.812 1 97.88 73 PRO B C 1
ATOM 2985 O O . PRO B 1 73 ? 6.633 19.656 19.812 1 97.88 73 PRO B O 1
ATOM 2988 N N . SER B 1 74 ? 8.594 19.406 18.922 1 97.81 74 SER B N 1
ATOM 2989 C CA . SER B 1 74 ? 9.266 19.359 20.219 1 97.81 74 SER B CA 1
ATOM 2990 C C . SER B 1 74 ? 9.023 20.641 21.016 1 97.81 74 SER B C 1
ATOM 2992 O O . SER B 1 74 ? 9.242 20.672 22.219 1 97.81 74 SER B O 1
ATOM 2994 N N . ARG B 1 75 ? 8.508 21.688 20.344 1 97.69 75 ARG B N 1
ATOM 2995 C CA . ARG B 1 75 ? 8.312 22.984 20.984 1 97.69 75 ARG B CA 1
ATOM 2996 C C . ARG B 1 75 ? 6.836 23.25 21.234 1 97.69 75 ARG B C 1
ATOM 2998 O O . ARG B 1 75 ? 6.484 24.219 21.922 1 97.69 75 ARG B O 1
ATOM 3005 N N . HIS B 1 76 ? 5.988 22.453 20.75 1 98.75 76 HIS B N 1
ATOM 3006 C CA . HIS B 1 76 ? 4.559 22.734 20.719 1 98.75 76 HIS B CA 1
ATOM 3007 C C . HIS B 1 76 ? 3.996 22.859 22.125 1 98.75 76 HIS B C 1
ATOM 3009 O O . HIS B 1 76 ? 3.256 23.797 22.438 1 98.75 76 HIS B O 1
ATOM 3015 N N . ARG B 1 77 ? 4.387 21.922 23 1 98.75 77 ARG B N 1
ATOM 3016 C CA . ARG B 1 77 ? 3.732 21.875 24.297 1 98.75 77 ARG B CA 1
ATOM 3017 C C . ARG B 1 77 ? 3.957 23.156 25.078 1 98.75 77 ARG B C 1
ATOM 3019 O O . ARG B 1 77 ? 2.998 23.797 25.531 1 98.75 77 ARG B O 1
ATOM 3026 N N . GLU B 1 78 ? 5.203 23.531 25.188 1 98.56 78 GLU B N 1
ATOM 3027 C CA . GLU B 1 78 ? 5.535 24.734 25.953 1 98.56 78 GLU B CA 1
ATOM 3028 C C . GLU B 1 78 ? 4.801 25.953 25.406 1 98.56 78 GLU B C 1
ATOM 3030 O O . GLU B 1 78 ? 4.246 26.75 26.172 1 98.56 78 GLU B O 1
ATOM 3035 N N . MET B 1 79 ? 4.707 26.078 24.141 1 98.81 79 MET B N 1
ATOM 3036 C CA . MET B 1 79 ? 4.121 27.234 23.484 1 98.81 79 MET B CA 1
ATOM 3037 C C . MET B 1 79 ? 2.6 27.219 23.594 1 98.81 79 MET B C 1
ATOM 3039 O O . MET B 1 79 ? 1.981 28.25 23.891 1 98.81 79 MET B O 1
ATOM 3043 N N . ALA B 1 80 ? 2.047 26.078 23.344 1 98.81 80 ALA B N 1
ATOM 3044 C CA . ALA B 1 80 ? 0.595 25.938 23.438 1 98.81 80 ALA B CA 1
ATOM 3045 C C . ALA B 1 80 ? 0.117 26.172 24.859 1 98.81 80 ALA B C 1
ATOM 3047 O O . ALA B 1 80 ? -0.863 26.891 25.094 1 98.81 80 ALA B O 1
ATOM 3048 N N . GLU B 1 81 ? 0.798 25.609 25.844 1 98.62 81 GLU B N 1
ATOM 3049 C CA . GLU B 1 81 ? 0.404 25.766 27.234 1 98.62 81 GLU B CA 1
ATOM 3050 C C . GLU B 1 81 ? 0.538 27.203 27.688 1 98.62 81 GLU B C 1
ATOM 3052 O O . GLU B 1 81 ? -0.287 27.703 28.469 1 98.62 81 GLU B O 1
ATOM 3057 N N . ALA B 1 82 ? 1.563 27.875 27.266 1 98.62 82 ALA B N 1
ATOM 3058 C CA . ALA B 1 82 ? 1.727 29.297 27.578 1 98.62 82 ALA B CA 1
ATOM 3059 C C . ALA B 1 82 ? 0.554 30.109 27.047 1 98.62 82 ALA B C 1
ATOM 3061 O O . ALA B 1 82 ? 0.021 30.984 27.75 1 98.62 82 ALA B O 1
ATOM 3062 N N . ALA B 1 83 ? 0.167 29.859 25.812 1 98.75 83 ALA B N 1
ATOM 3063 C CA . ALA B 1 83 ? -0.959 30.562 25.203 1 98.75 83 ALA B CA 1
ATOM 3064 C C . ALA B 1 83 ? -2.254 30.281 25.953 1 98.75 83 ALA B C 1
ATOM 3066 O O . ALA B 1 83 ? -3.008 31.203 26.266 1 98.75 83 ALA B O 1
ATOM 3067 N N . LEU B 1 84 ? -2.465 29.062 26.297 1 98.56 84 LEU B N 1
ATOM 3068 C CA . LEU B 1 84 ? -3.668 28.656 27 1 98.56 84 LEU B CA 1
ATOM 3069 C C . LEU B 1 84 ? -3.713 29.281 28.391 1 98.56 84 LEU B C 1
ATOM 3071 O O . LEU B 1 84 ? -4.766 29.75 28.828 1 98.56 84 LEU B O 1
ATOM 3075 N N . ALA B 1 85 ? -2.615 29.281 29.047 1 97.81 85 ALA B N 1
ATOM 3076 C CA . ALA B 1 85 ? -2.525 29.875 30.375 1 97.81 85 ALA B CA 1
ATOM 3077 C C . ALA B 1 85 ? -2.84 31.359 30.344 1 97.81 85 ALA B C 1
ATOM 3079 O O . ALA B 1 85 ? -3.363 31.922 31.312 1 97.81 85 ALA B O 1
ATOM 3080 N N . ALA B 1 86 ? -2.551 32 29.219 1 98.12 86 ALA B N 1
ATOM 3081 C CA . ALA B 1 86 ? -2.801 33.406 29.031 1 98.12 86 ALA B CA 1
ATOM 3082 C C . ALA B 1 86 ? -4.238 33.688 28.594 1 98.12 86 ALA B C 1
ATOM 3084 O O . ALA B 1 86 ? -4.613 34.812 28.297 1 98.12 86 ALA B O 1
ATOM 3085 N N . GLY B 1 87 ? -5.012 32.625 28.531 1 97.75 87 GLY B N 1
ATOM 3086 C CA . GLY B 1 87 ? -6.426 32.75 28.203 1 97.75 87 GLY B CA 1
ATOM 3087 C C . GLY B 1 87 ? -6.688 32.812 26.719 1 97.75 87 GLY B C 1
ATOM 3088 O O . GLY B 1 87 ? -7.73 33.312 26.297 1 97.75 87 GLY B O 1
ATOM 3089 N N . LYS B 1 88 ? -5.742 32.406 25.906 1 98.44 88 LYS B N 1
ATOM 3090 C CA . LYS B 1 88 ? -5.898 32.438 24.453 1 98.44 88 LYS B CA 1
ATOM 3091 C C . LYS B 1 88 ? -6.391 31.109 23.906 1 98.44 88 LYS B C 1
ATOM 3093 O O . LYS B 1 88 ? -6.094 30.047 24.469 1 98.44 88 LYS B O 1
ATOM 3098 N N . ASP B 1 89 ? -7.203 31.094 22.812 1 98.62 89 ASP B N 1
ATOM 3099 C CA . ASP B 1 89 ? -7.391 29.906 22 1 98.62 89 ASP B CA 1
ATOM 3100 C C . ASP B 1 89 ? -6.109 29.531 21.25 1 98.62 89 ASP B C 1
ATOM 3102 O O . ASP B 1 89 ? -5.219 30.375 21.109 1 98.62 89 ASP B O 1
ATOM 3106 N N . VAL B 1 90 ? -6.02 28.266 20.812 1 98.88 90 VAL B N 1
ATOM 3107 C CA . VAL B 1 90 ? -4.766 27.875 20.188 1 98.88 90 VAL B CA 1
ATOM 3108 C C . VAL B 1 90 ? -5.051 27.016 18.953 1 98.88 90 VAL B C 1
ATOM 3110 O O . VAL B 1 90 ? -5.996 26.219 18.953 1 98.88 90 VAL B O 1
ATOM 3113 N N . LEU B 1 91 ? -4.328 27.172 17.859 1 98.88 91 LEU B N 1
ATOM 3114 C CA . LEU B 1 91 ? -4.145 26.297 16.703 1 98.88 91 LEU B CA 1
ATOM 3115 C C . LEU B 1 91 ? -2.699 25.812 16.625 1 98.88 91 LEU B C 1
ATOM 3117 O O . LEU B 1 91 ? -1.771 26.625 16.578 1 98.88 91 LEU B O 1
ATOM 3121 N N . VAL B 1 92 ? -2.52 24.516 16.641 1 98.88 92 VAL B N 1
ATOM 3122 C CA . VAL B 1 92 ? -1.168 23.969 16.641 1 98.88 92 VAL B CA 1
ATOM 3123 C C . VAL B 1 92 ? -0.934 23.172 15.359 1 98.88 92 VAL B C 1
ATOM 3125 O O . VAL B 1 92 ? -1.787 22.375 14.945 1 98.88 92 VAL B O 1
ATOM 3128 N N . GLU B 1 93 ? 0.14 23.391 14.766 1 97.81 93 GLU B N 1
ATOM 3129 C CA . GLU B 1 93 ? 0.538 22.625 13.594 1 97.81 93 GLU B CA 1
ATOM 3130 C C . GLU B 1 93 ? 0.613 21.141 13.914 1 97.81 93 GLU B C 1
ATOM 3132 O O . GLU B 1 93 ? 0.946 20.75 15.031 1 97.81 93 GLU B O 1
ATOM 3137 N N . ALA B 1 94 ? 0.312 20.312 12.906 1 97.5 94 ALA B N 1
ATOM 3138 C CA . ALA B 1 94 ? 0.479 18.859 13.039 1 97.5 94 ALA B CA 1
ATOM 3139 C C . ALA B 1 94 ? 1.926 18.453 12.781 1 97.5 94 ALA B C 1
ATOM 3141 O O . ALA B 1 94 ? 2.596 19.031 11.914 1 97.5 94 ALA B O 1
ATOM 3142 N N . PRO B 1 95 ? 2.459 17.469 13.477 1 97.88 95 PRO B N 1
ATOM 3143 C CA . PRO B 1 95 ? 1.801 16.688 14.531 1 97.88 95 PRO B CA 1
ATOM 3144 C C . PRO B 1 95 ? 1.672 17.469 15.836 1 97.88 95 PRO B C 1
ATOM 3146 O O . PRO B 1 95 ? 2.475 18.359 16.109 1 97.88 95 PRO B O 1
ATOM 3149 N N . LEU B 1 96 ? 0.721 17.094 16.641 1 98.62 96 LEU B N 1
ATOM 3150 C CA . LEU B 1 96 ? 0.335 17.875 17.812 1 98.62 96 LEU B CA 1
ATOM 3151 C C . LEU B 1 96 ? 1.498 18 18.781 1 98.62 96 LEU B C 1
ATOM 3153 O O . LEU B 1 96 ? 1.725 19.062 19.359 1 98.62 96 LEU B O 1
ATOM 3157 N N . ALA B 1 97 ? 2.197 16.938 19.016 1 98.5 97 ALA B N 1
ATOM 3158 C CA . ALA B 1 97 ? 3.299 16.859 19.969 1 98.5 97 ALA B CA 1
ATOM 3159 C C . ALA B 1 97 ? 4.25 15.719 19.609 1 98.5 97 ALA B C 1
ATOM 3161 O O . ALA B 1 97 ? 3.945 14.891 18.75 1 98.5 97 ALA B O 1
ATOM 3162 N N . PRO B 1 98 ? 5.41 15.711 20.188 1 97.38 98 PRO B N 1
ATOM 3163 C CA . PRO B 1 98 ? 6.344 14.625 19.875 1 97.38 98 PRO B CA 1
ATOM 3164 C C . PRO B 1 98 ? 5.965 13.312 20.547 1 97.38 98 PRO B C 1
ATOM 3166 O O . PRO B 1 98 ? 6.43 12.242 20.141 1 97.38 98 PRO B O 1
ATOM 3169 N N . SER B 1 99 ? 5.16 13.391 21.594 1 97 99 SER B N 1
ATOM 3170 C CA . SER B 1 99 ? 4.758 12.188 22.312 1 97 99 SER B CA 1
ATOM 3171 C C . SER B 1 99 ? 3.291 12.25 22.734 1 97 99 SER B C 1
ATOM 3173 O O . SER B 1 99 ? 2.705 13.336 22.781 1 97 99 SER B O 1
ATOM 3175 N N . LEU B 1 100 ? 2.783 11.062 22.969 1 97.25 100 LEU B N 1
ATOM 3176 C CA . LEU B 1 100 ? 1.406 10.977 23.453 1 97.25 100 LEU B CA 1
ATOM 3177 C C . LEU B 1 100 ? 1.252 11.68 24.797 1 97.25 100 LEU B C 1
ATOM 3179 O O . LEU B 1 100 ? 0.264 12.383 25.031 1 97.25 100 LEU B O 1
ATOM 3183 N N . GLY B 1 101 ? 2.219 11.477 25.656 1 97.94 101 GLY B N 1
ATOM 3184 C CA . GLY B 1 101 ? 2.188 12.141 26.938 1 97.94 101 GLY B CA 1
ATOM 3185 C C . GLY B 1 101 ? 2.109 13.648 26.828 1 97.94 101 GLY B C 1
ATOM 3186 O O . GLY B 1 101 ? 1.309 14.289 27.516 1 97.94 101 GLY B O 1
ATOM 3187 N N . ASP B 1 102 ? 2.918 14.219 25.953 1 98.5 102 ASP B N 1
ATOM 3188 C CA . ASP B 1 102 ? 2.893 15.656 25.734 1 98.5 102 ASP B CA 1
ATOM 3189 C C . ASP B 1 102 ? 1.535 16.109 25.188 1 98.5 102 ASP B C 1
ATOM 3191 O O . ASP B 1 102 ? 0.99 17.125 25.625 1 98.5 102 ASP B O 1
ATOM 3195 N N . ALA B 1 103 ? 1.032 15.367 24.281 1 98.69 103 ALA B N 1
ATOM 3196 C CA . ALA B 1 103 ? -0.246 15.719 23.672 1 98.69 103 ALA B CA 1
ATOM 3197 C C . ALA B 1 103 ? -1.371 15.711 24.703 1 98.69 103 ALA B C 1
ATOM 3199 O O . ALA B 1 103 ? -2.219 16.609 24.719 1 98.69 103 ALA B O 1
ATOM 3200 N N . GLU B 1 104 ? -1.38 14.719 25.516 1 98.44 104 GLU B N 1
ATOM 3201 C CA . GLU B 1 104 ? -2.402 14.602 26.547 1 98.44 104 GLU B CA 1
ATOM 3202 C C . GLU B 1 104 ? -2.291 15.742 27.562 1 98.44 104 GLU B C 1
ATOM 3204 O O . GLU B 1 104 ? -3.307 16.266 28.016 1 98.44 104 GLU B O 1
ATOM 3209 N N . ALA B 1 105 ? -1.111 16.078 27.922 1 98.44 105 ALA B N 1
ATOM 3210 C CA . ALA B 1 105 ? -0.894 17.219 28.812 1 98.44 105 ALA B CA 1
ATOM 3211 C C . ALA B 1 105 ? -1.43 18.516 28.188 1 98.44 105 ALA B C 1
ATOM 3213 O O . ALA B 1 105 ? -2.068 19.312 28.875 1 98.44 105 ALA B O 1
ATOM 3214 N N . MET B 1 106 ? -1.169 18.703 26.938 1 98.69 106 MET B N 1
ATOM 3215 C CA . MET B 1 106 ? -1.66 19.875 26.219 1 98.69 106 MET B CA 1
ATOM 3216 C C . MET B 1 106 ? -3.184 19.922 26.234 1 98.69 106 MET B C 1
ATOM 3218 O O . MET B 1 106 ? -3.771 20.984 26.453 1 98.69 106 MET B O 1
ATOM 3222 N N . ALA B 1 107 ? -3.777 18.766 25.953 1 98.5 107 ALA B N 1
ATOM 3223 C CA . ALA B 1 107 ? -5.238 18.703 25.938 1 98.5 107 ALA B CA 1
ATOM 3224 C C . ALA B 1 107 ? -5.809 19.047 27.312 1 98.5 107 ALA B C 1
ATOM 3226 O O . ALA B 1 107 ? -6.82 19.75 27.406 1 98.5 107 ALA B O 1
ATOM 3227 N N . LYS B 1 108 ? -5.188 18.594 28.359 1 97.88 108 LYS B N 1
ATOM 3228 C CA . LYS B 1 108 ? -5.613 18.906 29.719 1 97.88 108 LYS B CA 1
ATOM 3229 C C . LYS B 1 108 ? -5.516 20.406 29.984 1 97.88 108 LYS B C 1
ATOM 3231 O O . LYS B 1 108 ? -6.398 21 30.625 1 97.88 108 LYS B O 1
ATOM 3236 N N . ALA B 1 109 ? -4.52 20.984 29.5 1 98 109 ALA B N 1
ATOM 3237 C CA . ALA B 1 109 ? -4.297 22.422 29.688 1 98 109 ALA B CA 1
ATOM 3238 C C . ALA B 1 109 ? -5.348 23.25 28.953 1 98 109 ALA B C 1
ATOM 3240 O O . ALA B 1 109 ? -5.578 24.406 29.281 1 98 109 ALA B O 1
ATOM 3241 N N . ALA B 1 110 ? -5.926 22.734 27.906 1 97.12 110 ALA B N 1
ATOM 3242 C CA . ALA B 1 110 ? -6.855 23.453 27.047 1 97.12 110 ALA B CA 1
ATOM 3243 C C . ALA B 1 110 ? -8.242 23.547 27.672 1 97.12 110 ALA B C 1
ATOM 3245 O O . ALA B 1 110 ? -9.172 24.078 27.078 1 97.12 110 ALA B O 1
ATOM 3246 N N . ALA B 1 111 ? -8.422 23.062 28.906 1 88.88 111 ALA B N 1
ATOM 3247 C CA . ALA B 1 111 ? -9.727 23.078 29.562 1 88.88 111 ALA B CA 1
ATOM 3248 C C . ALA B 1 111 ? -10.328 24.484 29.562 1 88.88 111 ALA B C 1
ATOM 3250 O O . ALA B 1 111 ? -9.711 25.438 30.047 1 88.88 111 ALA B O 1
ATOM 3251 N N . GLY B 1 112 ? -11.461 24.688 28.891 1 92.31 112 GLY B N 1
ATOM 3252 C CA . GLY B 1 112 ? -12.203 25.938 28.844 1 92.31 112 GLY B CA 1
ATOM 3253 C C . GLY B 1 112 ? -11.812 26.812 27.672 1 92.31 112 GLY B C 1
ATOM 3254 O O . GLY B 1 112 ? -12.305 27.938 27.547 1 92.31 112 GLY B O 1
ATOM 3255 N N . ARG B 1 113 ? -10.875 26.406 26.844 1 96.5 113 ARG B N 1
ATOM 3256 C CA . ARG B 1 113 ? -10.453 27.141 25.656 1 96.5 113 ARG B CA 1
ATOM 3257 C C . ARG B 1 113 ? -10.609 26.297 24.391 1 96.5 113 ARG B C 1
ATOM 3259 O O . ARG B 1 113 ? -10.68 25.062 24.484 1 96.5 113 ARG B O 1
ATOM 3266 N N . ASN B 1 114 ? -10.703 27 23.25 1 98.06 114 ASN B N 1
ATOM 3267 C CA . ASN B 1 114 ? -10.625 26.266 21.984 1 98.06 114 ASN B CA 1
ATOM 3268 C C . ASN B 1 114 ? -9.188 25.859 21.672 1 98.06 114 ASN B C 1
ATOM 3270 O O . ASN B 1 114 ? -8.266 26.672 21.797 1 98.06 114 ASN B O 1
ATOM 3274 N N . ALA B 1 115 ? -9.031 24.609 21.375 1 98.69 115 ALA B N 1
ATOM 3275 C CA . ALA B 1 115 ? -7.727 24.047 21.062 1 98.69 115 ALA B CA 1
ATOM 3276 C C . ALA B 1 115 ? -7.805 23.125 19.844 1 98.69 115 ALA B C 1
ATOM 3278 O O . ALA B 1 115 ? -8.398 22.047 19.922 1 98.69 115 ALA B O 1
ATOM 3279 N N . TRP B 1 116 ? -7.156 23.578 18.734 1 98.75 116 TRP B N 1
ATOM 3280 C CA . TRP B 1 116 ? -7.27 22.891 17.453 1 98.75 116 TRP B CA 1
ATOM 3281 C C . TRP B 1 116 ? -5.898 22.453 16.953 1 98.75 116 TRP B C 1
ATOM 3283 O O . TRP B 1 116 ? -4.871 22.984 17.375 1 98.75 116 TRP B O 1
ATOM 3293 N N . VAL B 1 117 ? -5.863 21.391 16.203 1 98.81 117 VAL B N 1
ATOM 3294 C CA . VAL B 1 117 ? -4.664 20.938 15.5 1 98.81 117 VAL B CA 1
ATOM 3295 C C . VAL B 1 117 ? -4.855 21.094 13.992 1 98.81 117 VAL B C 1
ATOM 3297 O O . VAL B 1 117 ? -5.934 20.828 13.461 1 98.81 117 VAL B O 1
ATOM 3300 N N . ASP B 1 118 ? -3.844 21.578 13.297 1 98.38 118 ASP B N 1
ATOM 3301 C CA . ASP B 1 118 ? -3.912 21.875 11.875 1 98.38 118 ASP B CA 1
ATOM 3302 C C . ASP B 1 118 ? -3.838 20.609 11.031 1 98.38 118 ASP B C 1
ATOM 3304 O O . ASP B 1 118 ? -2.793 20.297 10.461 1 98.38 118 ASP B O 1
ATOM 3308 N N . MET B 1 119 ? -4.898 19.906 10.891 1 98.12 119 MET B N 1
ATOM 3309 C CA . MET B 1 119 ? -5.109 18.812 9.953 1 98.12 119 MET B CA 1
ATOM 3310 C C . MET B 1 119 ? -5.875 19.281 8.727 1 98.12 119 MET B C 1
ATOM 3312 O O . MET B 1 119 ? -6.953 18.781 8.422 1 98.12 119 MET B O 1
ATOM 3316 N N . GLN B 1 120 ? -5.238 20.172 8.016 1 97.56 120 GLN B N 1
ATOM 3317 C CA . GLN B 1 120 ? -5.875 20.938 6.953 1 97.56 120 GLN B CA 1
ATOM 3318 C C . GLN B 1 120 ? -6.254 20.031 5.777 1 97.56 120 GLN B C 1
ATOM 3320 O O . GLN B 1 120 ? -7.086 20.406 4.949 1 97.56 120 GLN B O 1
ATOM 3325 N N . SER B 1 121 ? -5.703 18.812 5.715 1 97.94 121 SER B N 1
ATOM 3326 C CA . SER B 1 121 ? -5.934 17.906 4.594 1 97.94 121 SER B CA 1
ATOM 3327 C C . SER B 1 121 ? -7.41 17.562 4.457 1 97.94 121 SER B C 1
ATOM 3329 O O . SER B 1 121 ? -7.879 17.234 3.363 1 97.94 121 SER B O 1
ATOM 3331 N N . ARG B 1 122 ? -8.172 17.625 5.559 1 97.88 122 ARG B N 1
ATOM 3332 C CA . ARG B 1 122 ? -9.594 17.297 5.555 1 97.88 122 ARG B CA 1
ATOM 3333 C C . ARG B 1 122 ? -10.375 18.266 4.672 1 97.88 122 ARG B C 1
ATOM 3335 O O . ARG B 1 122 ? -11.477 17.938 4.219 1 97.88 122 ARG B O 1
ATOM 3342 N N . PHE B 1 123 ? -9.781 19.391 4.402 1 96.69 123 PHE B N 1
ATOM 3343 C CA . PHE B 1 123 ? -10.633 20.484 3.961 1 96.69 123 PHE B CA 1
ATOM 3344 C C . PHE B 1 123 ? -10.523 20.688 2.453 1 96.69 123 PHE B C 1
ATOM 3346 O O . PHE B 1 123 ? -11.188 21.562 1.888 1 96.69 123 PHE B O 1
ATOM 3353 N N . TRP B 1 124 ? -9.641 19.922 1.792 1 96.38 124 TRP B N 1
ATOM 3354 C CA . TRP B 1 124 ? -9.688 19.938 0.333 1 96.38 124 TRP B CA 1
ATOM 3355 C C . TRP B 1 124 ? -11.07 19.531 -0.171 1 96.38 124 TRP B C 1
ATOM 3357 O O . TRP B 1 124 ? -11.672 18.594 0.349 1 96.38 124 TRP B O 1
ATOM 3367 N N . PRO B 1 125 ? -11.562 20.203 -1.234 1 95.62 125 PRO B N 1
ATOM 3368 C CA . PRO B 1 125 ? -12.875 19.844 -1.772 1 95.62 125 PRO B CA 1
ATOM 3369 C C . PRO B 1 125 ? -12.969 18.359 -2.133 1 95.62 125 PRO B C 1
ATOM 3371 O O . PRO B 1 125 ? -14 17.719 -1.893 1 95.62 125 PRO B O 1
ATOM 3374 N N . GLY B 1 126 ? -11.93 17.812 -2.672 1 96 126 GLY B N 1
ATOM 3375 C CA . GLY B 1 126 ? -11.906 16.391 -3.008 1 96 126 GLY B CA 1
ATOM 3376 C C . GLY B 1 126 ? -12.117 15.492 -1.807 1 96 126 GLY B C 1
ATOM 3377 O O . GLY B 1 126 ? -12.828 14.492 -1.892 1 96 126 GLY B O 1
ATOM 3378 N N . MET B 1 127 ? -11.562 15.828 -0.669 1 97.12 127 MET B N 1
ATOM 3379 C CA . MET B 1 127 ? -11.703 15.016 0.539 1 97.12 127 MET B CA 1
ATOM 3380 C C . MET B 1 127 ? -13.078 15.219 1.172 1 97.12 127 MET B C 1
ATOM 3382 O O . MET B 1 127 ? -13.656 14.281 1.726 1 97.12 127 MET B O 1
ATOM 3386 N N . GLN B 1 128 ? -13.539 16.484 1.134 1 95.88 128 GLN B N 1
ATOM 3387 C CA . GLN B 1 128 ? -14.891 16.75 1.613 1 95.88 128 GLN B CA 1
ATOM 3388 C C . GLN B 1 128 ? -15.922 15.945 0.83 1 95.88 128 GLN B C 1
ATOM 3390 O O . GLN B 1 128 ? -16.828 15.359 1.415 1 95.88 128 GLN B O 1
ATOM 3395 N N . GLU B 1 129 ? -15.758 15.953 -0.49 1 96.06 129 GLU B N 1
ATOM 3396 C CA . GLU B 1 129 ? -16.656 15.141 -1.318 1 96.06 129 GLU B CA 1
ATOM 3397 C C . GLU B 1 129 ? -16.5 13.656 -1.005 1 96.06 129 GLU B C 1
ATOM 3399 O O . GLU B 1 129 ? -17.5 12.93 -0.925 1 96.06 129 GLU B O 1
ATOM 3404 N N . PHE B 1 130 ? -15.297 13.195 -0.875 1 98 130 PHE B N 1
ATOM 3405 C CA . PHE B 1 130 ? -15.039 11.812 -0.478 1 98 130 PHE B CA 1
ATOM 3406 C C . PHE B 1 130 ? -15.836 11.453 0.771 1 98 130 PHE B C 1
ATOM 3408 O O . PHE B 1 130 ? -16.547 10.445 0.792 1 98 130 PHE B O 1
ATOM 3415 N N . ARG B 1 131 ? -15.758 12.219 1.802 1 97.81 131 ARG B N 1
ATOM 3416 C CA . ARG B 1 131 ? -16.453 11.969 3.057 1 97.81 131 ARG B CA 1
ATOM 3417 C C . ARG B 1 131 ? -17.969 11.953 2.848 1 97.81 131 ARG B C 1
ATOM 3419 O O . ARG B 1 131 ? -18.672 11.094 3.391 1 97.81 131 ARG B O 1
ATOM 3426 N N . ALA B 1 132 ? -18.453 12.945 2.115 1 97.31 132 ALA B N 1
ATOM 3427 C CA . ALA B 1 132 ? -19.891 13 1.842 1 97.31 132 ALA B CA 1
ATOM 3428 C C . ALA B 1 132 ? -20.375 11.711 1.19 1 97.31 132 ALA B C 1
ATOM 3430 O O . ALA B 1 132 ? -21.438 11.195 1.535 1 97.31 132 ALA B O 1
ATOM 3431 N N . LEU B 1 133 ? -19.625 11.203 0.271 1 97.62 133 LEU B N 1
ATOM 3432 C CA . LEU B 1 133 ? -19.984 9.969 -0.428 1 97.62 133 LEU B CA 1
ATOM 3433 C C . LEU B 1 133 ? -19.938 8.773 0.52 1 97.62 133 LEU B C 1
ATOM 3435 O O . LEU B 1 133 ? -20.812 7.91 0.478 1 97.62 133 LEU B O 1
ATOM 3439 N N . VAL B 1 134 ? -18.938 8.68 1.372 1 98.38 134 VAL B N 1
ATOM 3440 C CA . VAL B 1 134 ? -18.859 7.621 2.373 1 98.38 134 VAL B CA 1
ATOM 3441 C C . VAL B 1 134 ? -20.094 7.672 3.279 1 98.38 134 VAL B C 1
ATOM 3443 O O . VAL B 1 134 ? -20.734 6.648 3.525 1 98.38 134 VAL B O 1
ATOM 3446 N N . GLU B 1 135 ? -20.422 8.852 3.736 1 97.88 135 GLU B N 1
ATOM 3447 C CA . GLU B 1 135 ? -21.531 9.039 4.668 1 97.88 135 GLU B CA 1
ATOM 3448 C C . GLU B 1 135 ? -22.859 8.711 4.004 1 97.88 135 GLU B C 1
ATOM 3450 O O . GLU B 1 135 ? -23.812 8.281 4.672 1 97.88 135 GLU B O 1
ATOM 3455 N N . SER B 1 136 ? -22.938 8.898 2.697 1 97.38 136 SER B N 1
ATOM 3456 C CA . SER B 1 136 ? -24.172 8.633 1.966 1 97.38 136 SER B CA 1
ATOM 3457 C C . SER B 1 136 ? -24.328 7.145 1.665 1 97.38 136 SER B C 1
ATOM 3459 O O . SER B 1 136 ? -25.328 6.723 1.093 1 97.38 136 SER B O 1
ATOM 3461 N N . GLY B 1 137 ? -23.312 6.355 1.983 1 97.12 137 GLY B N 1
ATOM 3462 C CA . GLY B 1 137 ? -23.375 4.922 1.745 1 97.12 137 GLY B CA 1
ATOM 3463 C C . GLY B 1 137 ? -22.891 4.527 0.364 1 97.12 137 GLY B C 1
ATOM 3464 O O . GLY B 1 137 ? -23.172 3.422 -0.107 1 97.12 137 GLY B O 1
ATOM 3465 N N . TRP B 1 138 ? -22.219 5.422 -0.306 1 95.56 138 TRP B N 1
ATOM 3466 C CA . TRP B 1 138 ? -21.734 5.23 -1.672 1 95.56 138 TRP B CA 1
ATOM 3467 C C . TRP B 1 138 ? -20.875 3.973 -1.775 1 95.56 138 TRP B C 1
ATOM 3469 O O . TRP B 1 138 ? -20.906 3.273 -2.791 1 95.56 138 TRP B O 1
ATOM 3479 N N . LEU B 1 139 ? -20.172 3.564 -0.759 1 97.62 139 LEU B N 1
ATOM 3480 C CA . LEU B 1 139 ? -19.219 2.453 -0.782 1 97.62 139 LEU B CA 1
ATOM 3481 C C . LEU B 1 139 ? -19.875 1.172 -0.275 1 97.62 139 LEU B C 1
ATOM 3483 O O . LEU B 1 139 ? -19.344 0.079 -0.46 1 97.62 139 LEU B O 1
ATOM 3487 N N . GLY B 1 140 ? -21.078 1.26 0.303 1 97.31 140 GLY B N 1
ATOM 3488 C CA . GLY B 1 140 ? -21.578 0.098 1.027 1 97.31 140 GLY B CA 1
ATOM 3489 C C . GLY B 1 140 ? -20.672 -0.306 2.184 1 97.31 140 GLY B C 1
ATOM 3490 O O . GLY B 1 140 ? -20.25 0.542 2.969 1 97.31 140 GLY B O 1
ATOM 3491 N N . THR B 1 141 ? -20.5 -1.606 2.318 1 96.81 141 THR B N 1
ATOM 3492 C CA . THR B 1 141 ? -19.562 -2.082 3.328 1 96.81 141 THR B CA 1
ATOM 3493 C C . THR B 1 141 ? -18.125 -1.885 2.863 1 96.81 141 THR B C 1
ATOM 3495 O O . THR B 1 141 ? -17.703 -2.447 1.847 1 96.81 141 THR B O 1
ATOM 3498 N N . VAL B 1 142 ? -17.359 -1.108 3.615 1 98.25 142 VAL B N 1
ATOM 3499 C CA . VAL B 1 142 ? -15.961 -0.882 3.273 1 98.25 142 VAL B CA 1
ATOM 3500 C C . VAL B 1 142 ? -15.156 -2.158 3.512 1 98.25 142 VAL B C 1
ATOM 3502 O O . VAL B 1 142 ? -15.242 -2.762 4.586 1 98.25 142 VAL B O 1
ATOM 3505 N N . GLU B 1 143 ? -14.359 -2.527 2.525 1 98.44 143 GLU B N 1
ATOM 3506 C CA . GLU B 1 143 ? -13.695 -3.826 2.578 1 98.44 143 GLU B CA 1
ATOM 3507 C C . GLU B 1 143 ? -12.18 -3.67 2.605 1 98.44 143 GLU B C 1
ATOM 3509 O O . GLU B 1 143 ? -11.492 -4.328 3.393 1 98.44 143 GLU B O 1
ATOM 3514 N N . ASN B 1 144 ? -11.641 -2.869 1.759 1 98.81 144 ASN B N 1
ATOM 3515 C CA . ASN B 1 144 ? -10.211 -2.615 1.667 1 98.81 144 ASN B CA 1
ATOM 3516 C C . ASN B 1 144 ? -9.906 -1.121 1.578 1 98.81 144 ASN B C 1
ATOM 3518 O O . ASN B 1 144 ? -10.578 -0.391 0.85 1 98.81 144 ASN B O 1
ATOM 3522 N N . VAL B 1 145 ? -8.938 -0.659 2.332 1 98.88 145 VAL B N 1
ATOM 3523 C CA . VAL B 1 145 ? -8.43 0.707 2.27 1 98.88 145 VAL B CA 1
ATOM 3524 C C . VAL B 1 145 ? -6.906 0.688 2.162 1 98.88 145 VAL B C 1
ATOM 3526 O O . VAL B 1 145 ? -6.227 0.101 3.008 1 98.88 145 VAL B O 1
ATOM 3529 N N . VAL B 1 146 ? -6.336 1.257 1.122 1 98.75 146 VAL B N 1
ATOM 3530 C CA . VAL B 1 146 ? -4.891 1.304 0.924 1 98.75 146 VAL B CA 1
ATOM 3531 C C . VAL B 1 146 ? -4.449 2.742 0.658 1 98.75 146 VAL B C 1
ATOM 3533 O O . VAL B 1 146 ? -5.109 3.471 -0.089 1 98.75 146 VAL B O 1
ATOM 3536 N N . ALA B 1 147 ? -3.426 3.16 1.335 1 98.88 147 ALA B N 1
ATOM 3537 C CA . ALA B 1 147 ? -2.883 4.496 1.11 1 98.88 147 ALA B CA 1
ATOM 3538 C C . ALA B 1 147 ? -1.365 4.457 0.959 1 98.88 147 ALA B C 1
ATOM 3540 O O . ALA B 1 147 ? -0.685 3.713 1.671 1 98.88 147 ALA B O 1
ATOM 3541 N N . THR B 1 148 ? -0.836 5.176 0.011 1 98.81 148 THR B N 1
ATOM 3542 C CA . THR B 1 148 ? 0.596 5.402 -0.155 1 98.81 148 THR B CA 1
ATOM 3543 C C . THR B 1 148 ? 0.905 6.895 -0.205 1 98.81 148 THR B C 1
ATOM 3545 O O . THR B 1 148 ? 0.11 7.684 -0.721 1 98.81 148 THR B O 1
ATOM 3548 N N . ALA B 1 149 ? 1.946 7.277 0.374 1 98.75 149 ALA B N 1
ATOM 3549 C CA . ALA B 1 149 ? 2.479 8.641 0.35 1 98.75 149 ALA B CA 1
ATOM 3550 C C . ALA B 1 149 ? 3.992 8.633 0.156 1 98.75 149 ALA B C 1
ATOM 3552 O O . ALA B 1 149 ? 4.746 8.484 1.12 1 98.75 149 ALA B O 1
ATOM 3553 N N . PHE B 1 150 ? 4.43 8.781 -1.059 1 98.44 150 PHE B N 1
ATOM 3554 C CA . PHE B 1 150 ? 5.844 8.75 -1.406 1 98.44 150 PHE B CA 1
ATOM 3555 C C . PHE B 1 150 ? 6.293 10.094 -1.967 1 98.44 150 PHE B C 1
ATOM 3557 O O . PHE B 1 150 ? 5.766 10.562 -2.979 1 98.44 150 PHE B O 1
ATOM 3564 N N . TYR B 1 151 ? 7.227 10.719 -1.282 1 97.06 151 TYR B N 1
ATOM 3565 C CA . TYR B 1 151 ? 7.699 12.047 -1.647 1 97.06 151 TYR B CA 1
ATOM 3566 C C . TYR B 1 151 ? 9.211 12.062 -1.807 1 97.06 151 TYR B C 1
ATOM 3568 O O . TYR B 1 151 ? 9.93 11.367 -1.08 1 97.06 151 TYR B O 1
ATOM 3576 N N . PRO B 1 152 ? 9.719 12.867 -2.715 1 95.38 152 PRO B N 1
ATOM 3577 C CA . PRO B 1 152 ? 11.164 13.008 -2.885 1 95.38 152 PRO B CA 1
ATOM 3578 C C . PRO B 1 152 ? 11.758 14.109 -2.006 1 95.38 152 PRO B C 1
ATOM 3580 O O . PRO B 1 152 ? 12.859 14.602 -2.281 1 95.38 152 PRO B O 1
ATOM 3583 N N . THR B 1 153 ? 11.031 14.516 -1.019 1 93.94 153 THR B N 1
ATOM 3584 C CA . THR B 1 153 ? 11.289 15.734 -0.266 1 93.94 153 THR B CA 1
ATOM 3585 C C . THR B 1 153 ? 12.758 15.812 0.157 1 93.94 153 THR B C 1
ATOM 3587 O O . THR B 1 153 ? 13.461 16.766 -0.198 1 93.94 153 THR B O 1
ATOM 3590 N N . PHE B 1 154 ? 13.281 14.797 0.802 1 95.38 154 PHE B N 1
ATOM 3591 C CA . PHE B 1 154 ? 14.602 14.922 1.403 1 95.38 154 PHE B CA 1
ATOM 3592 C C . PHE B 1 154 ? 15.648 14.203 0.562 1 95.38 154 PHE B C 1
ATOM 3594 O O . PHE B 1 154 ? 16.672 13.742 1.086 1 95.38 154 PHE B O 1
ATOM 3601 N N . THR B 1 155 ? 15.32 14.016 -0.735 1 92.88 155 THR B N 1
ATOM 3602 C CA . THR B 1 155 ? 16.297 13.578 -1.729 1 92.88 155 THR B CA 1
ATOM 3603 C C . THR B 1 155 ? 16.859 14.773 -2.49 1 92.88 155 THR B C 1
ATOM 3605 O O . THR B 1 155 ? 17.797 14.625 -3.277 1 92.88 155 THR B O 1
ATOM 3608 N N . ARG B 1 156 ? 16.266 15.945 -2.154 1 88.44 156 ARG B N 1
ATOM 3609 C CA . ARG B 1 156 ? 16.656 17.188 -2.826 1 88.44 156 ARG B CA 1
ATOM 3610 C C . ARG B 1 156 ? 17.266 18.172 -1.839 1 88.44 156 ARG B C 1
ATOM 3612 O O . ARG B 1 156 ? 16.672 18.469 -0.797 1 88.44 156 ARG B O 1
ATOM 3619 N N . PRO B 1 157 ? 18.328 18.797 -2.232 1 88.25 157 PRO B N 1
ATOM 3620 C CA . PRO B 1 157 ? 19 19.703 -1.308 1 88.25 157 PRO B CA 1
ATOM 3621 C C . PRO B 1 157 ? 18.141 20.875 -0.878 1 88.25 157 PRO B C 1
ATOM 3623 O O . PRO B 1 157 ? 18.188 21.312 0.279 1 88.25 157 PRO B O 1
ATOM 3626 N N . GLU B 1 158 ? 17.312 21.391 -1.742 1 85.94 158 GLU B N 1
ATOM 3627 C CA . GLU B 1 158 ? 16.5 22.562 -1.456 1 85.94 158 GLU B CA 1
ATOM 3628 C C . GLU B 1 158 ? 15.516 22.297 -0.327 1 85.94 158 GLU B C 1
ATOM 3630 O O . GLU B 1 158 ? 15.266 23.156 0.507 1 85.94 158 GLU B O 1
ATOM 3635 N N . ALA B 1 159 ? 14.984 21.172 -0.301 1 84.62 159 ALA B N 1
ATOM 3636 C CA . ALA B 1 159 ? 14.008 20.812 0.721 1 84.62 159 ALA B CA 1
ATOM 3637 C C . ALA B 1 159 ? 14.68 20.562 2.068 1 84.62 159 ALA B C 1
ATOM 3639 O O . ALA B 1 159 ? 14.102 20.859 3.119 1 84.62 159 ALA B O 1
ATOM 3640 N N . VAL B 1 160 ? 15.867 20.078 2.09 1 87.62 160 VAL B N 1
ATOM 3641 C CA . VAL B 1 160 ? 16.609 19.844 3.322 1 87.62 160 VAL B CA 1
ATOM 3642 C C . VAL B 1 160 ? 16.875 21.172 4.031 1 87.62 160 VAL B C 1
ATOM 3644 O O . VAL B 1 160 ? 16.688 21.281 5.246 1 87.62 160 VAL B O 1
ATOM 3647 N N . ALA B 1 161 ? 17.141 22.188 3.324 1 81.94 161 ALA B N 1
ATOM 3648 C CA . ALA B 1 161 ? 17.438 23.5 3.881 1 81.94 161 ALA B CA 1
ATOM 3649 C C . ALA B 1 161 ? 16.203 24.094 4.559 1 81.94 161 ALA B C 1
ATOM 3651 O O . ALA B 1 161 ? 16.297 24.703 5.625 1 81.94 161 ALA B O 1
ATOM 3652 N N . GLY B 1 162 ? 15.047 23.875 4.074 1 82.5 162 GLY B N 1
ATOM 3653 C CA . GLY B 1 162 ? 13.82 24.484 4.559 1 82.5 162 GLY B CA 1
ATOM 3654 C C . GLY B 1 162 ? 13.141 23.672 5.645 1 82.5 162 GLY B C 1
ATOM 3655 O O . GLY B 1 162 ? 12.359 24.203 6.434 1 82.5 162 GLY B O 1
ATOM 3656 N N . SER B 1 163 ? 13.508 22.391 5.691 1 89.88 163 SER B N 1
ATOM 3657 C CA . SER B 1 163 ? 12.828 21.484 6.609 1 89.88 163 SER B CA 1
ATOM 3658 C C . SER B 1 163 ? 13.828 20.578 7.32 1 89.88 163 SER B C 1
ATOM 3660 O O . SER B 1 163 ? 13.531 19.406 7.574 1 89.88 163 SER B O 1
ATOM 3662 N N . GLY B 1 164 ? 14.969 21.156 7.605 1 90.56 164 GLY B N 1
ATOM 3663 C CA . GLY B 1 164 ? 16.047 20.391 8.195 1 90.56 164 GLY B CA 1
ATOM 3664 C C . GLY B 1 164 ? 15.727 19.844 9.57 1 90.56 164 GLY B C 1
ATOM 3665 O O . GLY B 1 164 ? 16.297 18.844 10 1 90.56 164 GLY B O 1
ATOM 3666 N N . TRP B 1 165 ? 14.789 20.5 10.266 1 93.06 165 TRP B N 1
ATOM 3667 C CA . TRP B 1 165 ? 14.398 20.047 11.594 1 93.06 165 TRP B CA 1
ATOM 3668 C C . TRP B 1 165 ? 13.852 18.625 11.555 1 93.06 165 TRP B C 1
ATOM 3670 O O . TRP B 1 165 ? 13.883 17.906 12.555 1 93.06 165 TRP B O 1
ATOM 3680 N N . CYS B 1 166 ? 13.422 18.141 10.445 1 96.62 166 CYS B N 1
ATOM 3681 C CA . CYS B 1 166 ? 12.844 16.812 10.281 1 96.62 166 CYS B CA 1
ATOM 3682 C C . CYS B 1 166 ? 13.922 15.742 10.383 1 96.62 166 CYS B C 1
ATOM 3684 O O . CYS B 1 166 ? 13.609 14.562 10.578 1 96.62 166 CYS B O 1
ATOM 3686 N N . ALA B 1 167 ? 15.188 16.125 10.203 1 97.19 167 ALA B N 1
ATOM 3687 C CA . ALA B 1 167 ? 16.266 15.148 10.188 1 97.19 167 ALA B CA 1
ATOM 3688 C C . ALA B 1 167 ? 16.484 14.547 11.578 1 97.19 167 ALA B C 1
ATOM 3690 O O . ALA B 1 167 ? 16.906 13.391 11.703 1 97.19 167 ALA B O 1
ATOM 3691 N N . ASP B 1 168 ? 16.203 15.305 12.57 1 97.31 168 ASP B N 1
ATOM 3692 C CA . ASP B 1 168 ? 16.453 14.906 13.953 1 97.31 168 ASP B CA 1
ATOM 3693 C C . ASP B 1 168 ? 15.18 14.336 14.594 1 97.31 168 ASP B C 1
ATOM 3695 O O . ASP B 1 168 ? 14.234 15.078 14.875 1 97.31 168 ASP B O 1
ATOM 3699 N N . ALA B 1 169 ? 15.211 13.086 14.945 1 97.25 169 ALA B N 1
ATOM 3700 C CA . ALA B 1 169 ? 14.062 12.406 15.555 1 97.25 169 ALA B CA 1
ATOM 3701 C C . ALA B 1 169 ? 13.656 13.078 16.859 1 97.25 169 ALA B C 1
ATOM 3703 O O . ALA B 1 169 ? 12.477 13.062 17.234 1 97.25 169 ALA B O 1
ATOM 3704 N N . ALA B 1 170 ? 14.547 13.711 17.516 1 96.69 170 ALA B N 1
ATOM 3705 C CA . ALA B 1 170 ? 14.281 14.359 18.797 1 96.69 170 ALA B CA 1
ATOM 3706 C C . ALA B 1 170 ? 13.312 15.531 18.625 1 96.69 170 ALA B C 1
ATOM 3708 O O . ALA B 1 170 ? 12.719 15.992 19.609 1 96.69 170 ALA B O 1
ATOM 3709 N N . ASN B 1 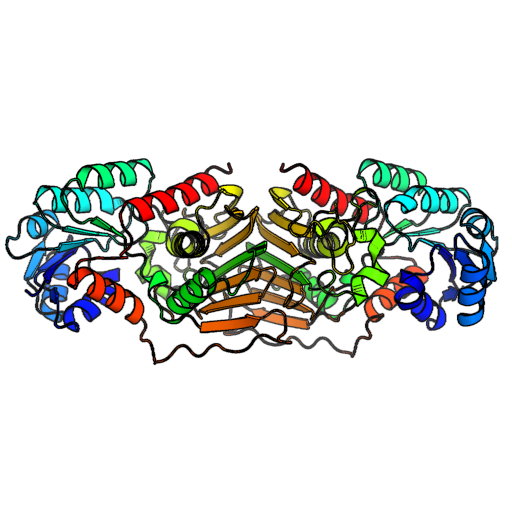171 ? 13.102 15.953 17.438 1 97.06 171 ASN B N 1
ATOM 3710 C CA . ASN B 1 171 ? 12.156 17.031 17.141 1 97.06 171 ASN B CA 1
ATOM 3711 C C . ASN B 1 171 ? 10.734 16.5 16.984 1 97.06 171 ASN B C 1
ATOM 3713 O O . ASN B 1 171 ? 9.797 17.266 16.766 1 97.06 171 ASN B O 1
ATOM 3717 N N . GLY B 1 172 ? 10.523 15.203 17.125 1 96.81 172 GLY B N 1
ATOM 3718 C CA . GLY B 1 172 ? 9.219 14.594 16.938 1 96.81 172 GLY B CA 1
ATOM 3719 C C . GLY B 1 172 ? 8.867 14.352 15.484 1 96.81 172 GLY B C 1
ATOM 3720 O O . GLY B 1 172 ? 7.691 14.352 15.109 1 96.81 172 GLY B O 1
ATOM 3721 N N . ALA B 1 173 ? 9.961 14.172 14.719 1 96.81 173 ALA B N 1
ATOM 3722 C CA . ALA B 1 173 ? 9.75 14.07 13.273 1 96.81 173 ALA B CA 1
ATOM 3723 C C . ALA B 1 173 ? 9.969 12.648 12.781 1 96.81 173 ALA B C 1
ATOM 3725 O O . ALA B 1 173 ? 10.852 11.938 13.281 1 96.81 173 ALA B O 1
ATOM 3726 N N . SER B 1 174 ? 9.289 12.203 11.875 1 97.69 174 SER B N 1
ATOM 3727 C CA . SER B 1 174 ? 9.43 11.023 11.023 1 97.69 174 SER B CA 1
ATOM 3728 C C . SER B 1 174 ? 8.5 11.109 9.82 1 97.69 174 SER B C 1
ATOM 3730 O O . SER B 1 174 ? 7.613 11.961 9.766 1 97.69 174 SER B O 1
ATOM 3732 N N . SER B 1 175 ? 8.742 10.234 8.852 1 97.69 175 SER B N 1
ATOM 3733 C CA . SER B 1 175 ? 7.852 10.211 7.699 1 97.69 175 SER B CA 1
ATOM 3734 C C . SER B 1 175 ? 6.41 9.945 8.117 1 97.69 175 SER B C 1
ATOM 3736 O O . SER B 1 175 ? 5.473 10.461 7.504 1 97.69 175 SER B O 1
ATOM 3738 N N . LEU B 1 176 ? 6.23 9.164 9.117 1 98.31 176 LEU B N 1
ATOM 3739 C CA . LEU B 1 176 ? 4.898 8.883 9.641 1 98.31 176 LEU B CA 1
ATOM 3740 C C . LEU B 1 176 ? 4.336 10.094 10.383 1 98.31 176 LEU B C 1
ATOM 3742 O O . LEU B 1 176 ? 3.211 10.516 10.117 1 98.31 176 LEU B O 1
ATOM 3746 N N . ARG B 1 177 ? 5.051 10.719 11.219 1 97.94 177 ARG B N 1
ATOM 3747 C CA . ARG B 1 177 ? 4.551 11.75 12.125 1 97.94 177 ARG B CA 1
ATOM 3748 C C . ARG B 1 177 ? 4.246 13.039 11.375 1 97.94 177 ARG B C 1
ATOM 3750 O O . ARG B 1 177 ? 3.291 13.742 11.703 1 97.94 177 ARG B O 1
ATOM 3757 N N . VAL B 1 178 ? 5.039 13.32 10.359 1 96.56 178 VAL B N 1
ATOM 3758 C CA . VAL B 1 178 ? 4.891 14.602 9.68 1 96.56 178 VAL B CA 1
ATOM 3759 C C . VAL B 1 178 ? 3.906 14.469 8.523 1 96.56 178 VAL B C 1
ATOM 3761 O O . VAL B 1 178 ? 2.906 15.188 8.461 1 96.56 178 VAL B O 1
ATOM 3764 N N . HIS B 1 179 ? 4.125 13.523 7.645 1 95.88 179 HIS B N 1
ATOM 3765 C CA . HIS B 1 179 ? 3.254 13.359 6.484 1 95.88 179 HIS B CA 1
ATOM 3766 C C . HIS B 1 179 ? 2.225 12.258 6.719 1 95.88 179 HIS B C 1
ATOM 3768 O O . HIS B 1 179 ? 1.043 12.43 6.414 1 95.88 179 HIS B O 1
ATOM 3774 N N . GLY B 1 180 ? 2.668 11.211 7.312 1 97.75 180 GLY B N 1
ATOM 3775 C CA . GLY B 1 180 ? 1.85 10.016 7.441 1 97.75 180 GLY B CA 1
ATOM 3776 C C . GLY B 1 180 ? 0.68 10.188 8.391 1 97.75 180 GLY B C 1
ATOM 3777 O O . GLY B 1 180 ? -0.357 9.539 8.234 1 97.75 180 GLY B O 1
ATOM 3778 N N . LEU B 1 181 ? 0.798 11.031 9.391 1 98.12 181 LEU B N 1
ATOM 3779 C CA . LEU B 1 181 ? -0.295 11.211 10.336 1 98.12 181 LEU B CA 1
ATOM 3780 C C . LEU B 1 181 ? -1.469 11.93 9.68 1 98.12 181 LEU B C 1
ATOM 3782 O O . LEU B 1 181 ? -2.617 11.766 10.102 1 98.12 181 LEU B O 1
ATOM 3786 N N . HIS B 1 182 ? -1.163 12.812 8.664 1 98.56 182 HIS B N 1
ATOM 3787 C CA . HIS B 1 182 ? -2.266 13.352 7.875 1 98.56 182 HIS B CA 1
ATOM 3788 C C . HIS B 1 182 ? -3.031 12.234 7.164 1 98.56 182 HIS B C 1
ATOM 3790 O O . HIS B 1 182 ? -4.262 12.281 7.086 1 98.56 182 HIS B O 1
ATOM 3796 N N . THR B 1 183 ? -2.305 11.242 6.688 1 98.75 183 THR B N 1
ATOM 3797 C CA . THR B 1 183 ? -2.934 10.094 6.039 1 98.75 183 THR B CA 1
ATOM 3798 C C . THR B 1 183 ? -3.766 9.297 7.043 1 98.75 183 THR B C 1
ATOM 3800 O O . THR B 1 183 ? -4.926 8.977 6.777 1 98.75 183 THR B O 1
ATOM 3803 N N . ALA B 1 184 ? -3.17 9.023 8.172 1 98.62 184 ALA B N 1
ATOM 3804 C CA . ALA B 1 184 ? -3.891 8.297 9.219 1 98.62 184 ALA B CA 1
ATOM 3805 C C . ALA B 1 184 ? -5.137 9.062 9.648 1 98.62 184 ALA B C 1
ATOM 3807 O O . ALA B 1 184 ? -6.191 8.461 9.883 1 98.62 184 ALA B O 1
ATOM 3808 N N . ASP B 1 185 ? -5.008 10.344 9.781 1 98.81 185 ASP B N 1
ATOM 3809 C CA . ASP B 1 185 ? -6.133 11.188 10.172 1 98.81 185 ASP B CA 1
ATOM 3810 C C . ASP B 1 185 ? -7.258 11.109 9.141 1 98.81 185 ASP B C 1
ATOM 3812 O O . ASP B 1 185 ? -8.43 11 9.508 1 98.81 185 ASP B O 1
ATOM 3816 N N . LEU B 1 186 ? -6.906 11.234 7.848 1 98.94 186 LEU B N 1
ATOM 3817 C CA . LEU B 1 186 ? -7.91 11.148 6.793 1 98.94 186 LEU B CA 1
ATOM 3818 C C . LEU B 1 186 ? -8.633 9.812 6.84 1 98.94 186 LEU B C 1
ATOM 3820 O O . LEU B 1 186 ? -9.867 9.766 6.73 1 98.94 186 LEU B O 1
ATOM 3824 N N . ILE B 1 187 ? -7.914 8.727 7.043 1 98.94 187 ILE B N 1
ATOM 3825 C CA . ILE B 1 187 ? -8.523 7.398 7.094 1 98.94 187 ILE B CA 1
ATOM 3826 C C . ILE B 1 187 ? -9.445 7.301 8.305 1 98.94 187 ILE B C 1
ATOM 3828 O O . ILE B 1 187 ? -10.578 6.812 8.188 1 98.94 187 ILE B O 1
ATOM 3832 N N . ARG B 1 188 ? -8.992 7.789 9.453 1 98.69 188 ARG B N 1
ATOM 3833 C CA . ARG B 1 188 ? -9.805 7.793 10.664 1 98.69 188 ARG B CA 1
ATOM 3834 C C . ARG B 1 188 ? -11.062 8.625 10.477 1 98.69 188 ARG B C 1
ATOM 3836 O O . ARG B 1 188 ? -12.156 8.227 10.891 1 98.69 188 ARG B O 1
ATOM 3843 N N . TRP B 1 189 ? -10.867 9.789 9.883 1 98.69 189 TRP B N 1
ATOM 3844 C CA . TRP B 1 189 ? -11.945 10.734 9.648 1 98.69 189 TRP B CA 1
ATOM 3845 C C . TRP B 1 189 ? -12.992 10.148 8.711 1 98.69 189 TRP B C 1
ATOM 3847 O O . TRP B 1 189 ? -14.188 10.406 8.867 1 98.69 189 TRP B O 1
ATOM 3857 N N . LEU B 1 190 ? -12.594 9.359 7.793 1 98.81 190 LEU B N 1
ATOM 3858 C CA . LEU B 1 190 ? -13.477 8.781 6.785 1 98.81 190 LEU B CA 1
ATOM 3859 C C . LEU B 1 190 ? -14.133 7.508 7.297 1 98.81 190 LEU B C 1
ATOM 3861 O O . LEU B 1 190 ? -15.297 7.242 7.004 1 98.81 190 LEU B O 1
ATOM 3865 N N . PHE B 1 191 ? -13.352 6.691 8.078 1 98.69 191 PHE B N 1
ATOM 3866 C CA . PHE B 1 191 ? -13.789 5.312 8.234 1 98.69 191 PHE B CA 1
ATOM 3867 C C . PHE B 1 191 ? -13.781 4.906 9.703 1 98.69 191 PHE B C 1
ATOM 3869 O O . PHE B 1 191 ? -14.18 3.791 10.047 1 98.69 191 PHE B O 1
ATOM 3876 N N . GLY B 1 192 ? -13.305 5.73 10.609 1 98.06 192 GLY B N 1
ATOM 3877 C CA . GLY B 1 192 ? -13.234 5.422 12.031 1 98.06 192 GLY B CA 1
ATOM 3878 C C . GLY B 1 192 ? -11.836 5.059 12.492 1 98.06 192 GLY B C 1
ATOM 3879 O O . GLY B 1 192 ? -10.891 5.066 11.695 1 98.06 192 GLY B O 1
ATOM 3880 N N . ASP B 1 193 ? -11.688 4.746 13.75 1 97.62 193 ASP B N 1
ATOM 3881 C CA . ASP B 1 193 ? -10.383 4.559 14.383 1 97.62 193 ASP B CA 1
ATOM 3882 C C . ASP B 1 193 ? -9.68 3.322 13.836 1 97.62 193 ASP B C 1
ATOM 3884 O O . ASP B 1 193 ? -10.312 2.289 13.602 1 97.62 193 ASP B O 1
ATOM 3888 N N . LEU B 1 194 ? -8.398 3.449 13.664 1 96 194 LEU B N 1
ATOM 3889 C CA . LEU B 1 194 ? -7.535 2.377 13.18 1 96 194 LEU B CA 1
ATOM 3890 C C . LEU B 1 194 ? -7.043 1.51 14.336 1 96 194 LEU B C 1
ATOM 3892 O O . LEU B 1 194 ? -6.672 2.027 15.391 1 96 194 LEU B O 1
ATOM 3896 N N . GLU B 1 195 ? -7.094 0.23 14.164 1 97.38 195 GLU B N 1
ATOM 3897 C CA . GLU B 1 195 ? -6.391 -0.705 15.039 1 97.38 195 GLU B CA 1
ATOM 3898 C C . GLU B 1 195 ? -5.156 -1.283 14.344 1 97.38 195 GLU B C 1
ATOM 3900 O O . GLU B 1 195 ? -5.273 -2.188 13.516 1 97.38 195 GLU B O 1
ATOM 3905 N N . VAL B 1 196 ? -3.982 -0.809 14.734 1 98 196 VAL B N 1
ATOM 3906 C CA . VAL B 1 196 ? -2.738 -1.225 14.094 1 98 196 VAL B CA 1
ATOM 3907 C C . VAL B 1 196 ? -2.459 -2.691 14.414 1 98 196 VAL B C 1
ATOM 3909 O O . VAL B 1 196 ? -2.557 -3.113 15.562 1 98 196 VAL B O 1
ATOM 3912 N N . THR B 1 197 ? -2.107 -3.443 13.367 1 96.75 197 THR B N 1
ATOM 3913 C CA . THR B 1 197 ? -1.894 -4.875 13.539 1 96.75 197 THR B CA 1
ATOM 3914 C C . THR B 1 197 ? -0.438 -5.242 13.266 1 96.75 197 THR B C 1
ATOM 3916 O O . THR B 1 197 ? -0.013 -6.367 13.539 1 96.75 197 THR B O 1
ATOM 3919 N N . GLY B 1 198 ? 0.363 -4.367 12.766 1 96.06 198 GLY B N 1
ATOM 3920 C CA . GLY B 1 198 ? 1.777 -4.562 12.484 1 96.06 198 GLY B CA 1
ATOM 3921 C C . GLY B 1 198 ? 2.4 -3.404 11.734 1 96.06 198 GLY B C 1
ATOM 3922 O O . GLY B 1 198 ? 1.692 -2.596 11.133 1 96.06 198 GLY B O 1
ATOM 3923 N N . ALA B 1 199 ? 3.76 -3.373 11.758 1 97.75 199 ALA B N 1
ATOM 3924 C CA . ALA B 1 199 ? 4.422 -2.238 11.125 1 97.75 199 ALA B CA 1
ATOM 3925 C C . ALA B 1 199 ? 5.895 -2.545 10.852 1 97.75 199 ALA B C 1
ATOM 3927 O O . ALA B 1 199 ? 6.457 -3.475 11.43 1 97.75 199 ALA B O 1
ATOM 3928 N N . THR B 1 200 ? 6.434 -1.861 9.906 1 97.88 200 THR B N 1
ATOM 3929 C CA . THR B 1 200 ? 7.867 -1.764 9.648 1 97.88 200 THR B CA 1
ATOM 3930 C C . THR B 1 200 ? 8.305 -0.304 9.594 1 97.88 200 THR B C 1
ATOM 3932 O O . THR B 1 200 ? 7.723 0.503 8.875 1 97.88 200 THR B O 1
ATOM 3935 N N . VAL B 1 201 ? 9.242 0.057 10.414 1 98.12 201 VAL B N 1
ATOM 3936 C CA . VAL B 1 201 ? 9.789 1.406 10.508 1 98.12 201 VAL B CA 1
ATOM 3937 C C . VAL B 1 201 ? 11.289 1.376 10.227 1 98.12 201 VAL B C 1
ATOM 3939 O O . VAL B 1 201 ? 12.008 0.5 10.727 1 98.12 201 VAL B O 1
ATOM 3942 N N . ALA B 1 202 ? 11.781 2.334 9.375 1 98.12 202 ALA B N 1
ATOM 3943 C CA . ALA B 1 202 ? 13.211 2.293 9.055 1 98.12 202 ALA B CA 1
ATOM 3944 C C . ALA B 1 202 ? 13.75 3.689 8.766 1 98.12 202 ALA B C 1
ATOM 3946 O O . ALA B 1 202 ? 12.992 4.582 8.367 1 98.12 202 ALA B O 1
ATOM 3947 N N . THR B 1 203 ? 15.008 3.93 9.078 1 98.19 203 THR B N 1
ATOM 3948 C CA . THR B 1 203 ? 15.82 5.02 8.539 1 98.19 203 THR B CA 1
ATOM 3949 C C . THR B 1 203 ? 16.703 4.52 7.402 1 98.19 203 THR B C 1
ATOM 3951 O O . THR B 1 203 ? 17.75 3.908 7.645 1 98.19 203 THR B O 1
ATOM 3954 N N . ARG B 1 204 ? 16.297 4.805 6.188 1 97.94 204 ARG B N 1
ATOM 3955 C CA . ARG B 1 204 ? 16.969 4.254 5.02 1 97.94 204 ARG B CA 1
ATOM 3956 C C . ARG B 1 204 ? 18.109 5.164 4.574 1 97.94 204 ARG B C 1
ATOM 3958 O O . ARG B 1 204 ? 19.094 4.695 4 1 97.94 204 ARG B O 1
ATOM 3965 N N . ARG B 1 205 ? 17.922 6.441 4.82 1 97.06 205 ARG B N 1
ATOM 3966 C CA . ARG B 1 205 ? 18.953 7.426 4.5 1 97.06 205 ARG B CA 1
ATOM 3967 C C . ARG B 1 205 ? 19.438 8.141 5.758 1 97.06 205 ARG B C 1
ATOM 3969 O O . ARG B 1 205 ? 18.922 9.211 6.102 1 97.06 205 ARG B O 1
ATOM 3976 N N . PRO B 1 206 ? 20.453 7.66 6.34 1 96.62 206 PRO B N 1
ATOM 3977 C CA . PRO B 1 206 ? 20.953 8.258 7.582 1 96.62 206 PRO B CA 1
ATOM 3978 C C . PRO B 1 206 ? 21.703 9.562 7.352 1 96.62 206 PRO B C 1
ATOM 3980 O O . PRO B 1 206 ? 22.141 10.211 8.312 1 96.62 206 PRO B O 1
ATOM 3983 N N . GLU B 1 207 ? 21.844 9.914 6.102 1 96.62 207 GLU B N 1
ATOM 3984 C CA . GLU B 1 207 ? 22.438 11.188 5.703 1 96.62 207 GLU B CA 1
ATOM 3985 C C . GLU B 1 207 ? 21.688 11.789 4.512 1 96.62 207 GLU B C 1
ATOM 3987 O O . GLU B 1 207 ? 21.484 11.109 3.502 1 96.62 207 GLU B O 1
ATOM 3992 N N . TRP B 1 208 ? 21.297 13.047 4.656 1 96.25 208 TRP B N 1
ATOM 3993 C CA . TRP B 1 208 ? 20.578 13.742 3.59 1 96.25 208 TRP B CA 1
ATOM 3994 C C . TRP B 1 208 ? 21.531 14.594 2.758 1 96.25 208 TRP B C 1
ATOM 3996 O O . TRP B 1 208 ? 22.703 14.766 3.121 1 96.25 208 TRP B O 1
ATOM 4006 N N . PRO B 1 209 ? 21.031 14.961 1.555 1 92.81 209 PRO B N 1
ATOM 4007 C CA . PRO B 1 209 ? 21.875 15.844 0.744 1 92.81 209 PRO B CA 1
ATOM 4008 C C . PRO B 1 209 ? 22.453 17.016 1.542 1 92.81 209 PRO B C 1
ATOM 4010 O O . PRO B 1 209 ? 21.766 17.578 2.391 1 92.81 209 PRO B O 1
ATOM 4013 N N . GLY B 1 210 ? 23.734 17.328 1.248 1 92.31 210 GLY B N 1
ATOM 4014 C CA . GLY B 1 210 ? 24.422 18.375 1.979 1 92.31 210 GLY B CA 1
ATOM 4015 C C . GLY B 1 210 ? 25.109 17.875 3.24 1 92.31 210 GLY B C 1
ATOM 4016 O O . GLY B 1 210 ? 25.672 18.672 3.998 1 92.31 210 GLY B O 1
ATOM 4017 N N . GLY B 1 211 ? 25 16.609 3.428 1 93.31 211 GLY B N 1
ATOM 4018 C CA . GLY B 1 211 ? 25.719 16.016 4.547 1 93.31 211 GLY B CA 1
ATOM 4019 C C . GLY B 1 211 ? 25 16.188 5.871 1 93.31 211 GLY B C 1
ATOM 4020 O O . GLY B 1 211 ? 25.625 16.25 6.926 1 93.31 211 GLY B O 1
ATOM 4021 N N . VAL B 1 212 ? 23.719 16.297 5.855 1 95.31 212 VAL B N 1
ATOM 4022 C CA . VAL B 1 212 ? 22.938 16.484 7.07 1 95.31 212 VAL B CA 1
ATOM 4023 C C . VAL B 1 212 ? 22.609 15.125 7.691 1 95.31 212 VAL B C 1
ATOM 4025 O O . VAL B 1 212 ? 21.875 14.328 7.105 1 95.31 212 VAL B O 1
ATOM 4028 N N . PRO B 1 213 ? 23.172 14.891 8.836 1 96.69 213 PRO B N 1
ATOM 4029 C CA . PRO B 1 213 ? 22.812 13.633 9.492 1 96.69 213 PRO B CA 1
ATOM 4030 C C . PRO B 1 213 ? 21.312 13.531 9.789 1 96.69 213 PRO B C 1
ATOM 4032 O O . PRO B 1 213 ? 20.688 14.523 10.164 1 96.69 213 PRO B O 1
ATOM 4035 N N . ALA B 1 214 ? 20.75 12.367 9.555 1 97.94 214 ALA B N 1
ATOM 4036 C CA . ALA B 1 214 ? 19.312 12.156 9.75 1 97.94 214 ALA B CA 1
ATOM 4037 C C . ALA B 1 214 ? 19.047 10.945 10.641 1 97.94 214 ALA B C 1
ATOM 4039 O O . ALA B 1 214 ? 19.438 9.828 10.297 1 97.94 214 ALA B O 1
ATOM 4040 N N . THR B 1 215 ? 18.375 11.164 11.773 1 98.06 215 THR B N 1
ATOM 4041 C CA . THR B 1 215 ? 18.047 10.094 12.711 1 98.06 215 THR B CA 1
ATOM 4042 C C . THR B 1 215 ? 16.562 9.742 12.641 1 98.06 215 THR B C 1
ATOM 4044 O O . THR B 1 215 ? 16.141 8.711 13.164 1 98.06 215 THR B O 1
ATOM 4047 N N . SER B 1 216 ? 15.734 10.586 12.031 1 97.88 216 SER B N 1
ATOM 4048 C CA . SER B 1 216 ? 14.297 10.352 11.93 1 97.88 216 SER B CA 1
ATOM 4049 C C . SER B 1 216 ? 13.992 9.203 10.977 1 97.88 216 SER B C 1
ATOM 4051 O O . SER B 1 216 ? 14.656 9.047 9.945 1 97.88 216 SER B O 1
ATOM 4053 N N . ALA B 1 217 ? 13.016 8.406 11.352 1 98.19 217 ALA B N 1
ATOM 4054 C CA . ALA B 1 217 ? 12.555 7.375 10.422 1 98.19 217 ALA B CA 1
ATOM 4055 C C . ALA B 1 217 ? 12 8 9.148 1 98.19 217 ALA B C 1
ATOM 4057 O O . ALA B 1 217 ? 11.133 8.875 9.203 1 98.19 217 ALA B O 1
ATOM 4058 N N . ASP B 1 218 ? 12.492 7.535 8.016 1 98.44 218 ASP B N 1
ATOM 4059 C CA . ASP B 1 218 ? 12.109 8.18 6.766 1 98.44 218 ASP B CA 1
ATOM 4060 C C . ASP B 1 218 ? 11.188 7.281 5.945 1 98.44 218 ASP B C 1
ATOM 4062 O O . ASP B 1 218 ? 10.641 7.711 4.926 1 98.44 218 ASP B O 1
ATOM 4066 N N . SER B 1 219 ? 10.984 6.043 6.379 1 98.56 219 SER B N 1
ATOM 4067 C CA . SER B 1 219 ? 10.141 5.07 5.691 1 98.56 219 SER B CA 1
ATOM 4068 C C . SER B 1 219 ? 9.367 4.211 6.684 1 98.56 219 SER B C 1
ATOM 4070 O O . SER B 1 219 ? 9.953 3.629 7.598 1 98.56 219 SER B O 1
ATOM 4072 N N . VAL B 1 220 ? 8.047 4.137 6.473 1 98.69 220 VAL B N 1
ATOM 4073 C CA . VAL B 1 220 ? 7.188 3.426 7.41 1 98.69 220 VAL B CA 1
ATOM 4074 C C . VAL B 1 220 ? 6.051 2.744 6.648 1 98.69 220 VAL B C 1
ATOM 4076 O O . VAL B 1 220 ? 5.469 3.332 5.73 1 98.69 220 VAL B O 1
ATOM 4079 N N . ALA B 1 221 ? 5.805 1.518 6.965 1 98.69 221 ALA B N 1
ATOM 4080 C CA . ALA B 1 221 ? 4.609 0.812 6.512 1 98.69 221 ALA B CA 1
ATOM 4081 C C . ALA B 1 221 ? 3.883 0.16 7.684 1 98.69 221 ALA B C 1
ATOM 4083 O O . ALA B 1 221 ? 4.52 -0.372 8.602 1 98.69 221 ALA B O 1
ATOM 4084 N N . PHE B 1 222 ? 2.547 0.197 7.629 1 98.69 222 PHE B N 1
ATOM 4085 C CA . PHE B 1 222 ? 1.812 -0.51 8.672 1 98.69 222 PHE B CA 1
ATOM 4086 C C . PHE B 1 222 ? 0.488 -1.042 8.133 1 98.69 222 PHE B C 1
ATOM 4088 O O . PHE B 1 222 ? 0.003 -0.583 7.098 1 98.69 222 PHE B O 1
ATOM 4095 N N . THR B 1 223 ? -0.056 -2.061 8.781 1 98.12 223 THR B N 1
ATOM 4096 C CA . THR B 1 223 ? -1.391 -2.598 8.547 1 98.12 223 THR B CA 1
ATOM 4097 C C . THR B 1 223 ? -2.303 -2.328 9.734 1 98.12 223 THR B C 1
ATOM 4099 O O . THR B 1 223 ? -1.825 -2.129 10.859 1 98.12 223 THR B O 1
ATOM 4102 N N . ALA B 1 224 ? -3.551 -2.277 9.414 1 98.5 224 ALA B N 1
ATOM 4103 C CA . ALA B 1 224 ? -4.531 -2.014 10.469 1 98.5 224 ALA B CA 1
ATOM 4104 C C . ALA B 1 224 ? -5.891 -2.607 10.109 1 98.5 224 ALA B C 1
ATOM 4106 O O . ALA B 1 224 ? -6.117 -3.02 8.969 1 98.5 224 ALA B O 1
ATOM 4107 N N . ARG B 1 225 ? -6.711 -2.701 11.094 1 98.31 225 ARG B N 1
ATOM 4108 C CA . ARG B 1 225 ? -8.125 -3.012 10.938 1 98.31 225 ARG B CA 1
ATOM 4109 C C . ARG B 1 225 ? -8.992 -1.791 11.227 1 98.31 225 ARG B C 1
ATOM 4111 O O . ARG B 1 225 ? -8.711 -1.031 12.156 1 98.31 225 ARG B O 1
ATOM 4118 N N . LEU B 1 226 ? -9.969 -1.612 10.43 1 98.38 226 LEU B N 1
ATOM 4119 C CA . LEU B 1 226 ? -10.945 -0.554 10.656 1 98.38 226 LEU B CA 1
ATOM 4120 C C . LEU B 1 226 ? -12.172 -1.095 11.375 1 98.38 226 LEU B C 1
ATOM 4122 O O . LEU B 1 226 ? -12.367 -2.311 11.461 1 98.38 226 LEU B O 1
ATOM 4126 N N . PRO B 1 227 ? -13 -0.209 11.938 1 97.56 227 PRO B N 1
ATOM 4127 C CA . PRO B 1 227 ? -14.172 -0.684 12.68 1 97.56 227 PRO B CA 1
ATOM 4128 C C . PRO B 1 227 ? -15.102 -1.549 11.828 1 97.56 227 PRO B C 1
ATOM 4130 O O . PRO B 1 227 ? -15.719 -2.486 12.336 1 97.56 227 PRO B O 1
ATOM 4133 N N . SER B 1 228 ? -15.219 -1.312 10.555 1 96.44 228 SER B N 1
ATOM 4134 C CA . SER B 1 228 ? -16.047 -2.088 9.641 1 96.44 228 SER B CA 1
ATOM 4135 C C . SER B 1 228 ? -15.5 -3.498 9.461 1 96.44 228 SER B C 1
ATOM 4137 O O . SER B 1 228 ? -16.188 -4.371 8.922 1 96.44 228 SER B O 1
ATOM 4139 N N . GLY B 1 229 ? -14.289 -3.74 9.867 1 97.44 229 GLY B N 1
ATOM 4140 C CA . GLY B 1 229 ? -13.594 -4.984 9.586 1 97.44 229 GLY B CA 1
ATOM 4141 C C . GLY B 1 229 ? -12.688 -4.898 8.367 1 97.44 229 GLY B C 1
ATOM 4142 O O . GLY B 1 229 ? -11.969 -5.848 8.055 1 97.44 229 GLY B O 1
ATOM 4143 N N . ALA B 1 230 ? -12.672 -3.781 7.738 1 98.44 230 ALA B N 1
ATOM 4144 C CA . ALA B 1 230 ? -11.891 -3.586 6.52 1 98.44 230 ALA B CA 1
ATOM 4145 C C . ALA B 1 230 ? -10.398 -3.744 6.793 1 98.44 230 ALA B C 1
ATOM 4147 O O . ALA B 1 230 ? -9.922 -3.385 7.867 1 98.44 230 ALA B O 1
ATOM 4148 N N . VAL B 1 231 ? -9.695 -4.332 5.832 1 98.69 231 VAL B N 1
ATOM 4149 C CA . VAL B 1 231 ? -8.234 -4.398 5.852 1 98.69 231 VAL B CA 1
ATOM 4150 C C . VAL B 1 231 ? -7.652 -3.076 5.359 1 98.69 231 VAL B C 1
ATOM 4152 O O . VAL B 1 231 ? -8.055 -2.562 4.312 1 98.69 231 VAL B O 1
ATOM 4155 N N . CYS B 1 232 ? -6.746 -2.545 6.141 1 98.81 232 CYS B N 1
ATOM 4156 C CA . CYS B 1 232 ? -6.141 -1.258 5.82 1 98.81 232 CYS B CA 1
ATOM 4157 C C . CYS B 1 232 ? -4.621 -1.366 5.777 1 98.81 232 CYS B C 1
ATOM 4159 O O . CYS B 1 232 ? -4.02 -2.053 6.605 1 98.81 232 CYS B O 1
ATOM 4161 N N . SER B 1 233 ? -3.973 -0.759 4.789 1 98.81 233 SER B N 1
ATOM 4162 C CA . SER B 1 233 ? -2.518 -0.648 4.75 1 98.81 233 SER B CA 1
ATOM 4163 C C . SER B 1 233 ? -2.08 0.762 4.371 1 98.81 233 SER B C 1
ATOM 4165 O O . SER B 1 233 ? -2.725 1.417 3.551 1 98.81 233 SER B O 1
ATOM 4167 N N . VAL B 1 234 ? -1.024 1.214 4.992 1 98.88 234 VAL B N 1
ATOM 4168 C CA . VAL B 1 234 ? -0.43 2.52 4.727 1 98.88 234 VAL B CA 1
ATOM 4169 C C . VAL B 1 234 ? 1.08 2.375 4.551 1 98.88 234 VAL B C 1
ATOM 4171 O O . VAL B 1 234 ? 1.732 1.65 5.305 1 98.88 234 VAL B O 1
ATOM 4174 N N . HIS B 1 235 ? 1.657 3 3.516 1 98.94 235 HIS B N 1
ATOM 4175 C CA . HIS B 1 235 ? 3.094 3.035 3.268 1 98.94 235 HIS B CA 1
ATOM 4176 C C . HIS B 1 235 ? 3.559 4.445 2.92 1 98.94 235 HIS B C 1
ATOM 4178 O O . HIS B 1 235 ? 3.102 5.027 1.936 1 98.94 235 HIS B O 1
ATOM 4184 N N . THR B 1 236 ? 4.441 4.996 3.742 1 98.75 236 THR B N 1
ATOM 4185 C CA . THR B 1 236 ? 4.895 6.367 3.541 1 98.75 236 THR B CA 1
ATOM 4186 C C . THR B 1 236 ? 6.418 6.43 3.496 1 98.75 236 THR B C 1
ATOM 4188 O O . THR B 1 236 ? 7.098 5.66 4.18 1 98.75 236 THR B O 1
ATOM 4191 N N . SER B 1 237 ? 6.945 7.34 2.699 1 98.75 237 SER B N 1
ATOM 4192 C CA . SER B 1 237 ? 8.367 7.688 2.688 1 98.75 237 SER B CA 1
ATOM 4193 C C . SER B 1 237 ? 8.578 9.117 2.199 1 98.75 237 SER B C 1
ATOM 4195 O O . SER B 1 237 ? 7.848 9.602 1.332 1 98.75 237 SER B O 1
ATOM 4197 N N . TRP B 1 238 ? 9.555 9.805 2.809 1 98 238 TRP B N 1
ATOM 4198 C CA . TRP B 1 238 ? 9.875 11.133 2.297 1 98 238 TRP B CA 1
ATOM 4199 C C . TRP B 1 238 ? 11.242 11.133 1.616 1 98 238 TRP B C 1
ATOM 4201 O O . TRP B 1 238 ? 11.781 12.195 1.3 1 98 238 TRP B O 1
ATOM 4211 N N . VAL B 1 239 ? 11.805 9.875 1.365 1 97.12 239 VAL B N 1
ATOM 4212 C CA . VAL B 1 239 ? 13.062 9.742 0.64 1 97.12 239 VAL B CA 1
ATOM 4213 C C . VAL B 1 239 ? 12.844 8.938 -0.639 1 97.12 239 VAL B C 1
ATOM 4215 O O . VAL B 1 239 ? 13.758 8.258 -1.114 1 97.12 239 VAL B O 1
ATOM 4218 N N . ALA B 1 240 ? 11.68 8.984 -1.226 1 96.69 240 ALA B N 1
ATOM 4219 C CA . ALA B 1 240 ? 11.359 8.312 -2.484 1 96.69 240 ALA B CA 1
ATOM 4220 C C . ALA B 1 240 ? 11.641 9.227 -3.676 1 96.69 240 ALA B C 1
ATOM 4222 O O . ALA B 1 240 ? 10.836 10.102 -3.998 1 96.69 240 ALA B O 1
ATOM 4223 N N . ARG B 1 241 ? 12.75 9.109 -4.398 1 90 241 ARG B N 1
ATOM 4224 C CA . ARG B 1 241 ? 13.281 10.016 -5.406 1 90 241 ARG B CA 1
ATOM 4225 C C . ARG B 1 241 ? 12.227 10.336 -6.461 1 90 241 ARG B C 1
ATOM 4227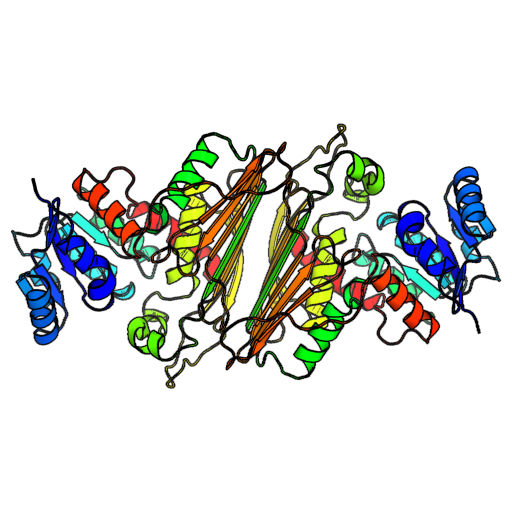 O O . ARG B 1 241 ? 12.086 11.492 -6.867 1 90 241 ARG B O 1
ATOM 4234 N N . HIS B 1 242 ? 11.414 9.406 -6.965 1 95.06 242 HIS B N 1
ATOM 4235 C CA . HIS B 1 242 ? 10.367 9.594 -7.965 1 95.06 242 HIS B CA 1
ATOM 4236 C C . HIS B 1 242 ? 8.984 9.305 -7.383 1 95.06 242 HIS B C 1
ATOM 4238 O O . HIS B 1 242 ? 8.125 8.758 -8.07 1 95.06 242 HIS B O 1
ATOM 4244 N N . GLY B 1 243 ? 8.914 9.719 -6.066 1 95.56 243 GLY B N 1
ATOM 4245 C CA . GLY B 1 243 ? 7.605 9.531 -5.453 1 95.56 243 GLY B CA 1
ATOM 4246 C C . GLY B 1 243 ? 6.488 10.234 -6.203 1 95.56 243 GLY B C 1
ATOM 4247 O O . GLY B 1 243 ? 6.66 11.367 -6.652 1 95.56 243 GLY B O 1
ATOM 4248 N N . ASP B 1 244 ? 5.348 9.586 -6.336 1 93.25 244 ASP B N 1
ATOM 4249 C CA . ASP B 1 244 ? 4.27 10.086 -7.184 1 93.25 244 ASP B CA 1
ATOM 4250 C C . ASP B 1 244 ? 3.172 10.734 -6.344 1 93.25 244 ASP B C 1
ATOM 4252 O O . ASP B 1 244 ? 2.02 10.82 -6.777 1 93.25 244 ASP B O 1
ATOM 4256 N N . GLY B 1 245 ? 3.516 11.148 -5.168 1 97.75 245 GLY B N 1
ATOM 4257 C CA . GLY B 1 245 ? 2.555 11.867 -4.352 1 97.75 245 GLY B CA 1
ATOM 4258 C C . GLY B 1 245 ? 1.759 10.969 -3.428 1 97.75 245 GLY B C 1
ATOM 4259 O O . GLY B 1 245 ? 2.314 10.055 -2.807 1 97.75 245 GLY B O 1
ATOM 4260 N N . TRP B 1 246 ? 0.499 11.359 -3.246 1 98.62 246 TRP B N 1
ATOM 4261 C CA . TRP B 1 246 ? -0.398 10.719 -2.287 1 98.62 246 TRP B CA 1
ATOM 4262 C C . TRP B 1 246 ? -1.565 10.047 -2.998 1 98.62 246 TRP B C 1
ATOM 4264 O O . TRP B 1 246 ? -2.111 10.586 -3.963 1 98.62 246 TRP B O 1
ATOM 4274 N N . ARG B 1 247 ? -1.914 8.836 -2.523 1 98.69 247 ARG B N 1
ATOM 4275 C CA . ARG B 1 247 ? -3.023 8.078 -3.09 1 98.69 247 ARG B CA 1
ATOM 4276 C C . ARG B 1 247 ? -3.762 7.293 -2.008 1 98.69 247 ARG B C 1
ATOM 4278 O O . ARG B 1 247 ? -3.133 6.684 -1.139 1 98.69 247 ARG B O 1
ATOM 4285 N N . LEU B 1 248 ? -5.059 7.379 -1.957 1 98.81 248 LEU B N 1
ATOM 4286 C CA . LEU B 1 248 ? -5.938 6.605 -1.089 1 98.81 248 LEU B CA 1
ATOM 4287 C C . LEU B 1 248 ? -7.035 5.922 -1.897 1 98.81 248 LEU B C 1
ATOM 4289 O O . LEU B 1 248 ? -7.77 6.586 -2.637 1 98.81 248 LEU B O 1
ATOM 4293 N N . VAL B 1 249 ? -7.148 4.625 -1.802 1 98.81 249 VAL B N 1
ATOM 4294 C CA . VAL B 1 249 ? -8.18 3.848 -2.479 1 98.81 249 VAL B CA 1
ATOM 4295 C C . VAL B 1 249 ? -9.055 3.139 -1.444 1 98.81 249 VAL B C 1
ATOM 4297 O O . VAL B 1 249 ? -8.539 2.506 -0.519 1 98.81 249 VAL B O 1
ATOM 4300 N N . ALA B 1 250 ? -10.297 3.266 -1.562 1 98.81 250 ALA B N 1
ATOM 4301 C CA . ALA B 1 250 ? -11.258 2.533 -0.746 1 98.81 250 ALA B CA 1
ATOM 4302 C C . ALA B 1 250 ? -12.18 1.676 -1.615 1 98.81 250 ALA B C 1
ATOM 4304 O O . ALA B 1 250 ? -12.883 2.195 -2.482 1 98.81 250 ALA B O 1
ATOM 4305 N N . HIS B 1 251 ? -12.117 0.389 -1.435 1 98.31 251 HIS B N 1
ATOM 4306 C CA . HIS B 1 251 ? -13.039 -0.549 -2.07 1 98.31 251 HIS B CA 1
ATOM 4307 C C . HIS B 1 251 ? -14.156 -0.957 -1.115 1 98.31 251 HIS B C 1
ATOM 4309 O O . HIS B 1 251 ? -13.891 -1.365 0.018 1 98.31 251 HIS B O 1
ATOM 4315 N N . GLY B 1 252 ? -15.328 -0.867 -1.562 1 97.75 252 GLY B N 1
ATOM 4316 C CA . GLY B 1 252 ? -16.5 -1.335 -0.824 1 97.75 252 GLY B CA 1
ATOM 4317 C C . GLY B 1 252 ? -17.375 -2.262 -1.633 1 97.75 252 GLY B C 1
ATOM 4318 O O . GLY B 1 252 ? -17.141 -2.477 -2.824 1 97.75 252 GLY B O 1
ATOM 4319 N N . SER B 1 253 ? -18.391 -2.871 -0.989 1 96 253 SER B N 1
ATOM 4320 C CA . SER B 1 253 ? -19.312 -3.816 -1.619 1 96 253 SER B CA 1
ATOM 4321 C C . SER B 1 253 ? -20.078 -3.16 -2.762 1 96 253 SER B C 1
ATOM 4323 O O . SER B 1 253 ? -20.469 -3.832 -3.717 1 96 253 SER B O 1
ATOM 4325 N N . ASP B 1 254 ? -20.234 -1.779 -2.682 1 96.38 254 ASP B N 1
ATOM 4326 C CA . ASP B 1 254 ? -21.172 -1.141 -3.611 1 96.38 254 ASP B CA 1
ATOM 4327 C C . ASP B 1 254 ? -20.453 -0.112 -4.484 1 96.38 254 ASP B C 1
ATOM 4329 O O . ASP B 1 254 ? -21.062 0.516 -5.348 1 96.38 254 ASP B O 1
ATOM 4333 N N . GLY B 1 255 ? -19.172 0.048 -4.25 1 96.88 255 GLY B N 1
ATOM 4334 C CA . GLY B 1 255 ? -18.453 1.031 -5.051 1 96.88 255 GLY B CA 1
ATOM 4335 C C . GLY B 1 255 ? -17 1.184 -4.648 1 96.88 255 GLY B C 1
ATOM 4336 O O . GLY B 1 255 ? -16.531 0.506 -3.732 1 96.88 255 GLY B O 1
ATOM 4337 N N . THR B 1 256 ? -16.297 1.979 -5.43 1 98.38 256 THR B N 1
ATOM 4338 C CA . THR B 1 256 ? -14.883 2.299 -5.207 1 98.38 256 THR B CA 1
ATOM 4339 C C . THR B 1 256 ? -14.648 3.803 -5.305 1 98.38 256 THR B C 1
ATOM 4341 O O . THR B 1 256 ? -15.234 4.473 -6.156 1 98.38 256 THR B O 1
ATOM 4344 N N . LEU B 1 257 ? -13.828 4.324 -4.383 1 98.56 257 LEU B N 1
ATOM 4345 C CA . LEU B 1 257 ? -13.375 5.707 -4.434 1 98.56 257 LEU B CA 1
ATOM 4346 C C . LEU B 1 257 ? -11.852 5.777 -4.414 1 98.56 257 LEU B C 1
ATOM 4348 O O . LEU B 1 257 ? -11.195 5.031 -3.682 1 98.56 257 LEU B O 1
ATOM 4352 N N . VAL B 1 258 ? -11.258 6.633 -5.258 1 98.5 258 VAL B N 1
ATOM 4353 C CA . VAL B 1 258 ? -9.82 6.863 -5.34 1 98.5 258 VAL B CA 1
ATOM 4354 C C . VAL B 1 258 ? -9.523 8.352 -5.211 1 98.5 258 VAL B C 1
ATOM 4356 O O . VAL B 1 258 ? -10.008 9.156 -6.016 1 98.5 258 VAL B O 1
ATOM 4359 N N . ALA B 1 259 ? -8.789 8.711 -4.219 1 98.31 259 ALA B N 1
ATOM 4360 C CA . ALA B 1 259 ? -8.297 10.078 -4.047 1 98.31 259 ALA B CA 1
ATOM 4361 C C . ALA B 1 259 ? -6.793 10.156 -4.312 1 98.31 259 ALA B C 1
ATOM 4363 O O . ALA B 1 259 ? -6.031 9.297 -3.869 1 98.31 259 ALA B O 1
ATOM 4364 N N . THR B 1 260 ? -6.383 11.164 -5.07 1 97.75 260 THR B N 1
ATOM 4365 C CA . THR B 1 260 ? -4.965 11.328 -5.375 1 97.75 260 THR B CA 1
ATOM 4366 C C . THR B 1 260 ? -4.547 12.789 -5.238 1 97.75 260 THR B C 1
ATOM 4368 O O . THR B 1 260 ? -5.371 13.695 -5.398 1 97.75 260 THR B O 1
ATOM 4371 N N . ALA B 1 261 ? -3.324 13.016 -4.879 1 97.19 261 ALA B N 1
ATOM 4372 C CA . ALA B 1 261 ? -2.668 14.32 -4.875 1 97.19 261 ALA B CA 1
ATOM 4373 C C . ALA B 1 261 ? -1.234 14.211 -5.387 1 97.19 261 ALA B C 1
ATOM 4375 O O . ALA B 1 261 ? -0.542 13.234 -5.113 1 97.19 261 ALA B O 1
ATOM 4376 N N . ALA B 1 262 ? -0.759 15.234 -6.094 1 95.56 262 ALA B N 1
ATOM 4377 C CA . ALA B 1 262 ? 0.57 15.227 -6.699 1 95.56 262 ALA B CA 1
ATOM 4378 C C . ALA B 1 262 ? 1.659 15.305 -5.633 1 95.56 262 ALA B C 1
ATOM 4380 O O . ALA B 1 262 ? 2.816 14.969 -5.895 1 95.56 262 ALA B O 1
ATOM 4381 N N . GLY B 1 263 ? 1.366 15.742 -4.52 1 95.94 263 GLY B N 1
ATOM 4382 C CA . GLY B 1 263 ? 2.221 15.867 -3.352 1 95.94 263 GLY B CA 1
ATOM 4383 C C . GLY B 1 263 ? 1.467 15.727 -2.041 1 95.94 263 GLY B C 1
ATOM 4384 O O . GLY B 1 263 ? 0.409 15.094 -1.994 1 95.94 263 GLY B O 1
ATOM 4385 N N . HIS B 1 264 ? 2.027 16.219 -1.009 1 96 264 HIS B N 1
ATOM 4386 C CA . HIS B 1 264 ? 1.425 16.109 0.315 1 96 264 HIS B CA 1
ATOM 4387 C C . HIS B 1 264 ? 0.076 16.828 0.361 1 96 264 HIS B C 1
ATOM 4389 O O . HIS B 1 264 ? -0.042 17.969 -0.077 1 96 264 HIS B O 1
ATOM 4395 N N . THR B 1 265 ? -0.913 16.281 0.954 1 96.44 265 THR B N 1
ATOM 4396 C CA . THR B 1 265 ? -2.297 16.734 0.924 1 96.44 265 THR B CA 1
ATOM 4397 C C . THR B 1 265 ? -2.457 18.016 1.737 1 96.44 265 THR B C 1
ATOM 4399 O O . THR B 1 265 ? -3.49 18.688 1.659 1 96.44 265 THR B O 1
ATOM 4402 N N . GLY B 1 266 ? -1.44 18.391 2.475 1 94.62 266 GLY B N 1
ATOM 4403 C CA . GLY B 1 266 ? -1.484 19.688 3.141 1 94.62 266 GLY B CA 1
ATOM 4404 C C . GLY B 1 266 ? -1.298 20.844 2.188 1 94.62 266 GLY B C 1
ATOM 4405 O O . GLY B 1 266 ? -1.652 21.984 2.512 1 94.62 266 GLY B O 1
ATOM 4406 N N . HIS B 1 267 ? -0.757 20.531 0.971 1 93.94 267 HIS B N 1
ATOM 4407 C CA . HIS B 1 267 ? -0.363 21.625 0.096 1 93.94 267 HIS B CA 1
ATOM 4408 C C . HIS B 1 267 ? -0.817 21.375 -1.339 1 93.94 267 HIS B C 1
ATOM 4410 O O . HIS B 1 267 ? -0.701 22.266 -2.193 1 93.94 267 HIS B O 1
ATOM 4416 N N . PHE B 1 268 ? -1.261 20.203 -1.644 1 95.06 268 PHE B N 1
ATOM 4417 C CA . PHE B 1 268 ? -1.676 19.859 -3 1 95.06 268 PHE B CA 1
ATOM 4418 C C . PHE B 1 268 ? -3.148 19.469 -3.033 1 95.06 268 PHE B C 1
ATOM 4420 O O . PHE B 1 268 ? -3.619 18.734 -2.17 1 95.06 268 PHE B O 1
ATOM 4427 N N . PRO B 1 269 ? -3.799 19.922 -4.082 1 94.69 269 PRO B N 1
ATOM 4428 C CA . PRO B 1 269 ? -5.215 19.578 -4.199 1 94.69 269 PRO B CA 1
ATOM 4429 C C . PRO B 1 269 ? -5.445 18.078 -4.352 1 94.69 269 PRO B C 1
ATOM 4431 O O . PRO B 1 269 ? -4.582 17.375 -4.879 1 94.69 269 PRO B O 1
ATOM 4434 N N . VAL B 1 270 ? -6.602 17.641 -3.879 1 96.12 270 VAL B N 1
ATOM 4435 C CA . VAL B 1 270 ? -6.969 16.234 -3.967 1 96.12 270 VAL B CA 1
ATOM 4436 C C . VAL B 1 270 ? -7.98 16.031 -5.094 1 96.12 270 VAL B C 1
ATOM 4438 O O . VAL B 1 270 ? -9.031 16.672 -5.117 1 96.12 270 VAL B O 1
ATOM 4441 N N . ARG B 1 271 ? -7.613 15.156 -5.992 1 95.94 271 ARG B N 1
ATOM 4442 C CA . ARG B 1 271 ? -8.531 14.719 -7.039 1 95.94 271 ARG B CA 1
ATOM 4443 C C . ARG B 1 271 ? -9.281 13.461 -6.617 1 95.94 271 ARG B C 1
ATOM 4445 O O . ARG B 1 271 ? -8.781 12.672 -5.816 1 95.94 271 ARG B O 1
ATOM 4452 N N . LEU B 1 272 ? -10.492 13.359 -7.125 1 96.88 272 LEU B N 1
ATOM 4453 C CA . LEU B 1 272 ? -11.336 12.242 -6.715 1 96.88 272 LEU B CA 1
ATOM 4454 C C . LEU B 1 272 ? -11.891 11.508 -7.926 1 96.88 272 LEU B C 1
ATOM 4456 O O . LEU B 1 272 ? -12.383 12.133 -8.875 1 96.88 272 LEU B O 1
ATOM 4460 N N . GLN B 1 273 ? -11.758 10.219 -7.953 1 97.88 273 GLN B N 1
ATOM 4461 C CA . GLN B 1 273 ? -12.414 9.32 -8.906 1 97.88 273 GLN B CA 1
ATOM 4462 C C . GLN B 1 273 ? -13.312 8.32 -8.188 1 97.88 273 GLN B C 1
ATOM 4464 O O . GLN B 1 273 ? -13.156 8.086 -6.988 1 97.88 273 GLN B O 1
ATOM 4469 N N . GLY B 1 274 ? -14.312 7.82 -8.836 1 97.75 274 GLY B N 1
ATOM 4470 C CA . GLY B 1 274 ? -15.188 6.828 -8.234 1 97.75 274 GLY B CA 1
ATOM 4471 C C . GLY B 1 274 ? -16.047 6.094 -9.25 1 97.75 274 GLY B C 1
ATOM 4472 O O . GLY B 1 274 ? -16.094 6.48 -10.422 1 97.75 274 GLY B O 1
ATOM 4473 N N . ALA B 1 275 ? -16.547 4.973 -8.859 1 97.88 275 ALA B N 1
ATOM 4474 C CA . ALA B 1 275 ? -17.516 4.184 -9.617 1 97.88 275 ALA B CA 1
ATOM 4475 C C . ALA B 1 275 ? -18.406 3.354 -8.688 1 97.88 275 ALA B C 1
ATOM 4477 O O . ALA B 1 275 ? -17.922 2.803 -7.691 1 97.88 275 ALA B O 1
ATOM 4478 N N . ARG B 1 276 ? -19.641 3.311 -8.984 1 96.69 276 ARG B N 1
ATOM 4479 C CA . ARG B 1 276 ? -20.547 2.393 -8.32 1 96.69 276 ARG B CA 1
ATOM 4480 C C . ARG B 1 276 ? -20.453 0.989 -8.906 1 96.69 276 ARG B C 1
ATOM 4482 O O . ARG B 1 276 ? -19.906 0.808 -10 1 96.69 276 ARG B O 1
ATOM 4489 N N . ALA B 1 277 ? -21.016 0.035 -8.188 1 91.62 277 ALA B N 1
ATOM 4490 C CA . ALA B 1 277 ? -20.875 -1.372 -8.555 1 91.62 277 ALA B CA 1
ATOM 4491 C C . ALA B 1 277 ? -21.422 -1.631 -9.961 1 91.62 277 ALA B C 1
ATOM 4493 O O . ALA B 1 277 ? -20.906 -2.496 -10.672 1 91.62 277 ALA B O 1
ATOM 4494 N N . ASP B 1 278 ? -22.359 -0.886 -10.375 1 91.5 278 ASP B N 1
ATOM 4495 C CA . ASP B 1 278 ? -23.016 -1.116 -11.664 1 91.5 278 ASP B CA 1
ATOM 4496 C C . ASP B 1 278 ? -22.328 -0.311 -12.766 1 91.5 278 ASP B C 1
ATOM 4498 O O . ASP B 1 278 ? -22.703 -0.415 -13.938 1 91.5 278 ASP B O 1
ATOM 4502 N N . GLU B 1 279 ? -21.375 0.483 -12.375 1 93.62 279 GLU B N 1
ATOM 4503 C CA . GLU B 1 279 ? -20.609 1.244 -13.352 1 93.62 279 GLU B CA 1
ATOM 4504 C C . GLU B 1 279 ? -19.328 0.509 -13.742 1 93.62 279 GLU B C 1
ATOM 4506 O O . GLU B 1 279 ? -18.656 -0.067 -12.891 1 93.62 279 GLU B O 1
ATOM 4511 N N . PRO B 1 280 ? -18.969 0.495 -14.945 1 89.06 280 PRO B N 1
ATOM 4512 C CA . PRO B 1 280 ? -17.906 -0.384 -15.43 1 89.06 280 PRO B CA 1
ATOM 4513 C C . PRO B 1 280 ? -16.516 0.11 -15.039 1 89.06 280 PRO B C 1
ATOM 4515 O O . PRO B 1 280 ? -15.586 -0.692 -14.891 1 89.06 280 PRO B O 1
ATOM 4518 N N . GLN B 1 281 ? -16.375 1.42 -14.992 1 92.94 281 GLN B N 1
ATOM 4519 C CA . GLN B 1 281 ? -15.039 1.947 -14.734 1 92.94 281 GLN B CA 1
ATOM 4520 C C . GLN B 1 281 ? -15.102 3.201 -13.867 1 92.94 281 GLN B C 1
ATOM 4522 O O . GLN B 1 281 ? -16.125 3.881 -13.82 1 92.94 281 GLN B O 1
ATOM 4527 N N . LEU B 1 282 ? -13.961 3.457 -13.258 1 95.81 282 LEU B N 1
ATOM 4528 C CA . LEU B 1 282 ? -13.805 4.688 -12.492 1 95.81 282 LEU B CA 1
ATOM 4529 C C . LEU B 1 282 ? -13.898 5.91 -13.398 1 95.81 282 LEU B C 1
ATOM 4531 O O . LEU B 1 282 ? -13.438 5.875 -14.539 1 95.81 282 LEU B O 1
ATOM 4535 N N . ARG B 1 283 ? -14.516 6.953 -12.898 1 95.75 283 ARG B N 1
ATOM 4536 C CA . ARG B 1 283 ? -14.562 8.242 -13.578 1 95.75 283 ARG B CA 1
ATOM 4537 C C . ARG B 1 283 ? -14.156 9.375 -12.648 1 95.75 283 ARG B C 1
ATOM 4539 O O . ARG B 1 283 ? -14.234 9.234 -11.422 1 95.75 283 ARG B O 1
ATOM 4546 N N . ASP B 1 284 ? -13.688 10.414 -13.266 1 95 284 ASP B N 1
ATOM 4547 C CA . ASP B 1 284 ? -13.398 11.609 -12.477 1 95 284 ASP B CA 1
ATOM 4548 C C . ASP B 1 284 ? -14.672 12.18 -11.859 1 95 284 ASP B C 1
ATOM 4550 O O . ASP B 1 284 ? -15.695 12.32 -12.547 1 95 284 ASP B O 1
ATOM 4554 N N . LEU B 1 285 ? -14.57 12.375 -10.578 1 92.75 285 LEU B N 1
ATOM 4555 C CA . LEU B 1 285 ? -15.68 13.055 -9.914 1 92.75 285 LEU B CA 1
ATOM 4556 C C . LEU B 1 285 ? -15.414 14.555 -9.82 1 92.75 285 LEU B C 1
ATOM 4558 O O . LEU B 1 285 ? -14.297 14.977 -9.508 1 92.75 285 LEU B O 1
ATOM 4562 N N . VAL B 1 286 ? -16.266 15.336 -10.344 1 80.62 286 VAL B N 1
ATOM 4563 C CA . VAL B 1 286 ? -16.094 16.781 -10.461 1 80.62 286 VAL B CA 1
ATOM 4564 C C . VAL B 1 286 ? -16.047 17.422 -9.07 1 80.62 286 VAL B C 1
ATOM 4566 O O . VAL B 1 286 ? -16.969 17.234 -8.266 1 80.62 286 VAL B O 1
ATOM 4569 N N . VAL B 1 287 ? -14.836 17.844 -8.734 1 77.56 287 VAL B N 1
ATOM 4570 C CA . VAL B 1 287 ? -14.656 18.688 -7.551 1 77.56 287 VAL B CA 1
ATOM 4571 C C . VAL B 1 287 ? -14.391 20.125 -7.973 1 77.56 287 VAL B C 1
ATOM 4573 O O . VAL B 1 287 ? -13.383 20.406 -8.625 1 77.56 287 VAL B O 1
ATOM 4576 N N . PRO B 1 288 ? -15.297 20.953 -7.824 1 66.31 288 PRO B N 1
ATOM 4577 C CA . PRO B 1 288 ? -15.195 22.297 -8.398 1 66.31 288 PRO B CA 1
ATOM 4578 C C . PRO B 1 288 ? -14.031 23.109 -7.816 1 66.31 288 PRO B C 1
ATOM 4580 O O . PRO B 1 288 ? -13.719 22.984 -6.629 1 66.31 288 PRO B O 1
ATOM 4583 N N . GLY B 1 289 ? -13.352 23.922 -8.781 1 64.81 289 GLY B N 1
ATOM 4584 C CA . GLY B 1 289 ? -12.586 25.125 -8.531 1 64.81 289 GLY B CA 1
ATOM 4585 C C . GLY B 1 289 ? -11.086 24.891 -8.523 1 64.81 289 GLY B C 1
ATOM 4586 O O . GLY B 1 289 ? -10.633 23.734 -8.453 1 64.81 289 GLY B O 1
ATOM 4587 N N . GLU B 1 290 ? -10.375 25.797 -8.938 1 67.81 290 GLU B N 1
ATOM 4588 C CA . GLU B 1 290 ? -8.938 25.859 -8.727 1 67.81 290 GLU B CA 1
ATOM 4589 C C . GLU B 1 290 ? -8.609 26.109 -7.254 1 67.81 290 GLU B C 1
ATOM 4591 O O . GLU B 1 290 ? -9.195 26.984 -6.613 1 67.81 290 GLU B O 1
ATOM 4596 N N . GLU B 1 291 ? -7.699 25.188 -6.844 1 79.62 291 GLU B N 1
ATOM 4597 C CA . GLU B 1 291 ? -7.387 25.297 -5.422 1 79.62 291 GLU B CA 1
ATOM 4598 C C . GLU B 1 291 ? -5.902 25.594 -5.207 1 79.62 291 GLU B C 1
ATOM 4600 O O . GLU B 1 291 ? -5.059 24.719 -5.445 1 79.62 291 GLU B O 1
ATOM 4605 N N . PRO B 1 292 ? -5.691 26.844 -4.832 1 86.06 292 PRO B N 1
ATOM 4606 C CA . PRO B 1 292 ? -4.289 27.109 -4.5 1 86.06 292 PRO B CA 1
ATOM 4607 C C . PRO B 1 292 ? -3.77 26.234 -3.371 1 86.06 292 PRO B C 1
ATOM 4609 O O . PRO B 1 292 ? -4.555 25.562 -2.688 1 86.06 292 PRO B O 1
ATOM 4612 N N . ALA B 1 293 ? -2.484 26.219 -3.193 1 88.69 293 ALA B N 1
ATOM 4613 C CA . ALA B 1 293 ? -1.815 25.391 -2.193 1 88.69 293 ALA B CA 1
ATOM 4614 C C . ALA B 1 293 ? -2.301 25.734 -0.787 1 88.69 293 ALA B C 1
ATOM 4616 O O . ALA B 1 293 ? -2.252 24.891 0.113 1 88.69 293 ALA B O 1
ATOM 4617 N N . THR B 1 294 ? -2.82 26.969 -0.597 1 93.38 294 THR B N 1
ATOM 4618 C CA . THR B 1 294 ? -3.232 27.422 0.725 1 93.38 294 THR B CA 1
ATOM 4619 C C . THR B 1 294 ? -4.723 27.188 0.942 1 93.38 294 THR B C 1
ATOM 4621 O O . THR B 1 294 ? -5.262 27.5 2.006 1 93.38 294 THR B O 1
ATOM 4624 N N . PHE B 1 295 ? -5.359 26.641 -0.019 1 93.69 295 PHE B N 1
ATOM 4625 C CA . PHE B 1 295 ? -6.809 26.516 0.01 1 93.69 295 PHE B CA 1
ATOM 4626 C C . PHE B 1 295 ? -7.266 25.781 1.263 1 93.69 295 PHE B C 1
ATOM 4628 O O . PHE B 1 295 ? -8.148 26.25 1.984 1 93.69 295 PHE B O 1
ATOM 4635 N N . ALA B 1 296 ? -6.672 24.656 1.498 1 95.81 296 ALA B N 1
ATOM 4636 C CA . ALA B 1 296 ? -7.117 23.812 2.607 1 95.81 296 ALA B CA 1
ATOM 4637 C C . ALA B 1 296 ? -6.941 24.531 3.943 1 95.81 296 ALA B C 1
ATOM 4639 O O . ALA B 1 296 ? -7.824 24.484 4.805 1 95.81 296 ALA B O 1
ATOM 4640 N N . PHE B 1 297 ? -5.848 25.188 4.098 1 97.31 297 PHE B N 1
ATOM 4641 C CA . PHE B 1 297 ? -5.617 25.922 5.332 1 97.31 297 PHE B CA 1
ATOM 4642 C C . PHE B 1 297 ? -6.578 27.109 5.438 1 97.31 297 PHE B C 1
ATOM 4644 O O . PHE B 1 297 ? -7.098 27.391 6.52 1 97.31 297 PHE B O 1
ATOM 4651 N N . ALA B 1 298 ? -6.824 27.812 4.375 1 97.06 298 ALA B N 1
ATOM 4652 C CA . ALA B 1 298 ? -7.762 28.922 4.371 1 97.06 298 ALA B CA 1
ATOM 4653 C C . ALA B 1 298 ? -9.156 28.484 4.812 1 97.06 298 ALA B C 1
ATOM 4655 O O . ALA B 1 298 ? -9.812 29.172 5.59 1 97.06 298 ALA B O 1
ATOM 4656 N N . GLU B 1 299 ? -9.5 27.328 4.312 1 96.19 299 GLU B N 1
ATOM 4657 C CA . GLU B 1 299 ? -10.805 26.812 4.695 1 96.19 299 GLU B CA 1
ATOM 4658 C C . GLU B 1 299 ? -10.844 26.453 6.184 1 96.19 299 GLU B C 1
ATOM 4660 O O . GLU B 1 299 ? -11.844 26.703 6.859 1 96.19 299 GLU B O 1
ATOM 4665 N N . LEU B 1 300 ? -9.797 25.859 6.688 1 97.69 300 LEU B N 1
ATOM 4666 C CA . LEU B 1 300 ? -9.68 25.578 8.109 1 97.69 300 LEU B CA 1
ATOM 4667 C C . LEU B 1 300 ? -9.828 26.844 8.938 1 97.69 300 LEU B C 1
ATOM 4669 O O . LEU B 1 300 ? -10.609 26.875 9.891 1 97.69 300 LEU B O 1
ATOM 4673 N N . VAL B 1 301 ? -9.195 27.922 8.555 1 97.88 301 VAL B N 1
ATOM 4674 C CA . VAL B 1 301 ? -9.203 29.188 9.273 1 97.88 301 VAL B CA 1
ATOM 4675 C C . VAL B 1 301 ? -10.602 29.812 9.211 1 97.88 301 VAL B C 1
ATOM 4677 O O . VAL B 1 301 ? -11.086 30.359 10.203 1 97.88 301 VAL B O 1
ATOM 4680 N N . ARG B 1 302 ? -11.25 29.734 8.062 1 97.12 302 ARG B N 1
ATOM 4681 C CA . ARG B 1 302 ? -12.609 30.25 7.934 1 97.12 302 ARG B CA 1
ATOM 4682 C C . ARG B 1 302 ? -13.547 29.562 8.922 1 97.12 302 ARG B C 1
ATOM 4684 O O . ARG B 1 302 ? -14.391 30.219 9.531 1 97.12 302 ARG B O 1
ATOM 4691 N N . ARG B 1 303 ? -13.359 28.297 9.023 1 97.31 303 ARG B N 1
ATOM 4692 C CA . ARG B 1 303 ? -14.211 27.562 9.953 1 97.31 303 ARG B CA 1
ATOM 4693 C C . ARG B 1 303 ? -13.922 27.953 11.398 1 97.31 303 ARG B C 1
ATOM 4695 O O . ARG B 1 303 ? -14.844 28.047 12.219 1 97.31 303 ARG B O 1
ATOM 4702 N N . ILE B 1 304 ? -12.68 28.125 11.711 1 98.06 304 ILE B N 1
ATOM 4703 C CA . ILE B 1 304 ? -12.32 28.594 13.047 1 98.06 304 ILE B CA 1
ATOM 4704 C C . ILE B 1 304 ? -12.977 29.938 13.32 1 98.06 304 ILE B C 1
ATOM 4706 O O . ILE B 1 304 ? -13.594 30.141 14.375 1 98.06 304 ILE B O 1
ATOM 4710 N N . ALA B 1 305 ? -12.906 30.875 12.383 1 97.38 305 ALA B N 1
ATOM 4711 C CA . ALA B 1 305 ? -13.469 32.219 12.523 1 97.38 305 ALA B CA 1
ATOM 4712 C C . ALA B 1 305 ? -14.984 32.156 12.68 1 97.38 305 ALA B C 1
ATOM 4714 O O . ALA B 1 305 ? -15.586 33.062 13.297 1 97.38 305 ALA B O 1
ATOM 4715 N N . ALA B 1 306 ? -15.547 31.109 12.133 1 96.62 306 ALA B N 1
ATOM 4716 C CA . ALA B 1 306 ? -17 30.969 12.164 1 96.62 306 ALA B CA 1
ATOM 4717 C C . ALA B 1 306 ? -17.438 30.188 13.398 1 96.62 306 ALA B C 1
ATOM 4719 O O . ALA B 1 306 ? -18.625 29.844 13.531 1 96.62 306 ALA B O 1
ATOM 4720 N N . GLY B 1 307 ? -16.531 29.812 14.242 1 95.56 307 GLY B N 1
ATOM 4721 C CA . GLY B 1 307 ? -16.938 29.172 15.477 1 95.56 307 GLY B CA 1
ATOM 4722 C C . GLY B 1 307 ? -16.234 27.844 15.711 1 95.56 307 GLY B C 1
ATOM 4723 O O . GLY B 1 307 ? -16.391 27.234 16.781 1 95.56 307 GLY B O 1
ATOM 4724 N N . GLY B 1 308 ? -15.633 27.344 14.727 1 97.19 308 GLY B N 1
ATOM 4725 C CA . GLY B 1 308 ? -14.711 26.234 14.914 1 97.19 308 GLY B CA 1
ATOM 4726 C C . GLY B 1 308 ? -15.383 24.875 14.797 1 97.19 308 GLY B C 1
ATOM 4727 O O . GLY B 1 308 ? -14.805 23.859 15.164 1 97.19 308 GLY B O 1
ATOM 4728 N N . GLU B 1 309 ? -16.641 24.844 14.312 1 95.69 309 GLU B N 1
ATOM 4729 C CA . GLU B 1 309 ? -17.312 23.562 14.141 1 95.69 309 GLU B CA 1
ATOM 4730 C C . GLU B 1 309 ? -16.609 22.703 13.102 1 95.69 309 GLU B C 1
ATOM 4732 O O . GLU B 1 309 ? -16.25 23.172 12.023 1 95.69 309 GLU B O 1
ATOM 4737 N N . GLY B 1 310 ? -16.344 21.422 13.43 1 96.31 310 GLY B N 1
ATOM 4738 C CA . GLY B 1 310 ? -15.766 20.469 12.492 1 96.31 310 GLY B CA 1
ATOM 4739 C C . GLY B 1 310 ? -14.258 20.609 12.367 1 96.31 310 GLY B C 1
ATOM 4740 O O . GLY B 1 310 ? -13.625 19.844 11.625 1 96.31 310 GLY B O 1
ATOM 4741 N N . VAL B 1 311 ? -13.688 21.578 13.062 1 98.5 311 VAL B N 1
ATOM 4742 C CA . VAL B 1 311 ? -12.234 21.75 13.016 1 98.5 311 VAL B CA 1
ATOM 4743 C C . VAL B 1 311 ? -11.57 20.719 13.938 1 98.5 311 VAL B C 1
ATOM 4745 O O . VAL B 1 311 ? -11.992 20.531 15.078 1 98.5 311 VAL B O 1
ATOM 4748 N N . PRO B 1 312 ? -10.492 20.031 13.414 1 98.75 312 PRO B N 1
ATOM 4749 C CA . PRO B 1 312 ? -9.82 19.016 14.234 1 98.75 312 PRO B CA 1
ATOM 4750 C C . PRO B 1 312 ? -9.312 19.578 15.562 1 98.75 312 PRO B C 1
ATOM 4752 O O . PRO B 1 312 ? -8.742 20.672 15.602 1 98.75 312 PRO B O 1
ATOM 4755 N N . THR B 1 313 ? -9.523 18.859 16.609 1 98.56 313 THR B N 1
ATOM 4756 C CA . THR B 1 313 ? -9.164 19.281 17.953 1 98.56 313 THR B CA 1
ATOM 4757 C C . THR B 1 313 ? -7.922 18.547 18.438 1 98.56 313 THR B C 1
ATOM 4759 O O . THR B 1 313 ? -7.387 17.688 17.734 1 98.56 313 THR B O 1
ATOM 4762 N N . PHE B 1 314 ? -7.473 18.938 19.672 1 98.75 314 PHE B N 1
ATOM 4763 C CA . PHE B 1 314 ? -6.352 18.25 20.297 1 98.75 314 PHE B CA 1
ATOM 4764 C C . PHE B 1 314 ? -6.656 16.766 20.469 1 98.75 314 PHE B C 1
ATOM 4766 O O . PHE B 1 314 ? -5.758 15.922 20.391 1 98.75 314 PHE B O 1
ATOM 4773 N N . GLU B 1 315 ? -7.953 16.422 20.641 1 98.12 315 GLU B N 1
ATOM 4774 C CA . GLU B 1 315 ? -8.336 15.023 20.734 1 98.12 315 GLU B CA 1
ATOM 4775 C C . GLU B 1 315 ? -8.062 14.289 19.422 1 98.12 315 GLU B C 1
ATOM 4777 O O . GLU B 1 315 ? -7.668 13.125 19.422 1 98.12 315 GLU B O 1
ATOM 4782 N N . ASP B 1 316 ? -8.32 14.938 18.297 1 98.38 316 ASP B N 1
ATOM 4783 C CA . ASP B 1 316 ? -7.98 14.352 17 1 98.38 316 ASP B CA 1
ATOM 4784 C C . ASP B 1 316 ? -6.473 14.125 16.875 1 98.38 316 ASP B C 1
ATOM 4786 O O . ASP B 1 316 ? -6.031 13.102 16.359 1 98.38 316 ASP B O 1
ATOM 4790 N N . GLY B 1 317 ? -5.719 15.164 17.328 1 98.62 317 GLY B N 1
ATOM 4791 C CA . GLY B 1 317 ? -4.273 15.016 17.328 1 98.62 317 GLY B CA 1
ATOM 4792 C C . GLY B 1 317 ? -3.799 13.844 18.172 1 98.62 317 GLY B C 1
ATOM 4793 O O . GLY B 1 317 ? -2.893 13.109 17.781 1 98.62 317 GLY B O 1
ATOM 4794 N N . ILE B 1 318 ? -4.387 13.703 19.344 1 98.69 318 ILE B N 1
ATOM 4795 C CA . ILE B 1 318 ? -4.062 12.609 20.25 1 98.69 318 ILE B CA 1
ATOM 4796 C C . ILE B 1 318 ? -4.367 11.273 19.562 1 98.69 318 ILE B C 1
ATOM 4798 O O . ILE B 1 318 ? -3.566 10.336 19.641 1 98.69 318 ILE B O 1
ATOM 4802 N N . ALA B 1 319 ? -5.504 11.164 18.922 1 98.44 319 ALA B N 1
ATOM 4803 C CA . ALA B 1 319 ? -5.902 9.938 18.234 1 98.44 319 ALA B CA 1
ATOM 4804 C C . ALA B 1 319 ? -4.871 9.531 17.188 1 98.44 319 ALA B C 1
ATOM 4806 O O . ALA B 1 319 ? -4.527 8.352 17.062 1 98.44 319 ALA B O 1
ATOM 4807 N N . THR B 1 320 ? -4.379 10.453 16.438 1 97.94 320 THR B N 1
ATOM 4808 C CA . THR B 1 320 ? -3.402 10.125 15.406 1 97.94 320 THR B CA 1
ATOM 4809 C C . THR B 1 320 ? -2.059 9.758 16.031 1 97.94 320 THR B C 1
ATOM 4811 O O . THR B 1 320 ? -1.346 8.898 15.508 1 97.94 320 THR B O 1
ATOM 4814 N N . LEU B 1 321 ? -1.679 10.445 17.141 1 98.19 321 LEU B N 1
ATOM 4815 C CA . LEU B 1 321 ? -0.425 10.109 17.797 1 98.19 321 LEU B CA 1
ATOM 4816 C C . LEU B 1 321 ? -0.483 8.711 18.406 1 98.19 321 LEU B C 1
ATOM 4818 O O . LEU B 1 321 ? 0.537 8.023 18.484 1 98.19 321 LEU B O 1
ATOM 4822 N N . ARG B 1 322 ? -1.688 8.266 18.812 1 98.06 322 ARG B N 1
ATOM 4823 C CA . ARG B 1 322 ? -1.848 6.887 19.25 1 98.06 322 ARG B CA 1
ATOM 4824 C C . ARG B 1 322 ? -1.5 5.906 18.141 1 98.06 322 ARG B C 1
ATOM 4826 O O . ARG B 1 322 ? -0.892 4.863 18.391 1 98.06 322 ARG B O 1
ATOM 4833 N N . VAL B 1 323 ? -1.879 6.215 16.922 1 97.94 323 VAL B N 1
ATOM 4834 C CA . VAL B 1 323 ? -1.528 5.391 15.781 1 97.94 323 VAL B CA 1
ATOM 4835 C C . VAL B 1 323 ? -0.011 5.359 15.609 1 97.94 323 VAL B C 1
ATOM 4837 O O . VAL B 1 323 ? 0.58 4.289 15.43 1 97.94 323 VAL B O 1
ATOM 4840 N N . ALA B 1 324 ? 0.603 6.559 15.688 1 97.56 324 ALA B N 1
ATOM 4841 C CA . ALA B 1 324 ? 2.053 6.641 15.523 1 97.56 324 ALA B CA 1
ATOM 4842 C C . ALA B 1 324 ? 2.768 5.801 16.578 1 97.56 324 ALA B C 1
ATOM 4844 O O . ALA B 1 324 ? 3.719 5.082 16.266 1 97.56 324 ALA B O 1
ATOM 4845 N N . GLU B 1 325 ? 2.334 5.926 17.812 1 96.69 325 GLU B N 1
ATOM 4846 C CA . GLU B 1 325 ? 2.957 5.168 18.891 1 96.69 325 GLU B CA 1
ATOM 4847 C C . GLU B 1 325 ? 2.812 3.666 18.656 1 96.69 325 GLU B C 1
ATOM 4849 O O . GLU B 1 325 ? 3.771 2.91 18.844 1 96.69 325 GLU B O 1
ATOM 4854 N N . ALA B 1 326 ? 1.639 3.246 18.281 1 97.12 326 ALA B N 1
ATOM 4855 C CA . ALA B 1 326 ? 1.404 1.83 18 1 97.12 326 ALA B CA 1
ATOM 4856 C C . ALA B 1 326 ? 2.318 1.326 16.891 1 97.12 326 ALA B C 1
ATOM 4858 O O . ALA B 1 326 ? 2.873 0.228 16.984 1 97.12 326 ALA B O 1
ATOM 4859 N N . VAL B 1 327 ? 2.502 2.055 15.875 1 97.62 327 VAL B N 1
ATOM 4860 C CA . VAL B 1 327 ? 3.311 1.697 14.719 1 97.62 327 VAL B CA 1
ATOM 4861 C C . VAL B 1 327 ? 4.785 1.636 15.117 1 97.62 327 VAL B C 1
ATOM 4863 O O . VAL B 1 327 ? 5.484 0.68 14.773 1 97.62 327 VAL B O 1
ATOM 4866 N N . GLU B 1 328 ? 5.289 2.67 15.812 1 95 328 GLU B N 1
ATOM 4867 C CA . GLU B 1 328 ? 6.703 2.826 16.125 1 95 328 GLU B CA 1
ATOM 4868 C C . GLU B 1 328 ? 7.133 1.857 17.219 1 95 328 GLU B C 1
ATOM 4870 O O . GLU B 1 328 ? 8.305 1.485 17.312 1 95 328 GLU B O 1
ATOM 4875 N N . GLU B 1 329 ? 6.207 1.418 18.062 1 85.75 329 GLU B N 1
ATOM 4876 C CA . GLU B 1 329 ? 6.508 0.424 19.078 1 85.75 329 GLU B CA 1
ATOM 4877 C C . GLU B 1 329 ? 6.371 -0.994 18.531 1 85.75 329 GLU B C 1
ATOM 4879 O O . GLU B 1 329 ? 6.824 -1.953 19.172 1 85.75 329 GLU B O 1
ATOM 4884 N N . GLY B 1 330 ? 6.008 -1.158 17.234 1 74.12 330 GLY B N 1
ATOM 4885 C CA . GLY B 1 330 ? 5.906 -2.455 16.578 1 74.12 330 GLY B CA 1
ATOM 4886 C C . GLY B 1 330 ? 4.77 -3.307 17.109 1 74.12 330 GLY B C 1
ATOM 4887 O O . GLY B 1 330 ? 4.859 -4.535 17.125 1 74.12 330 GLY B O 1
ATOM 4888 N N . ARG B 1 331 ? 3.789 -2.746 17.859 1 58.91 331 ARG B N 1
ATOM 4889 C CA . ARG B 1 331 ? 2.68 -3.494 18.453 1 58.91 331 ARG B CA 1
ATOM 4890 C C . ARG B 1 331 ? 1.489 -3.539 17.5 1 58.91 331 ARG B C 1
ATOM 4892 O O . ARG B 1 331 ? 1.307 -2.635 16.672 1 58.91 331 ARG B O 1
#

Nearest PDB structures (foldseek):
  3q2k-assembly2_P  TM=8.605E-01  e=7.071E-24  Bordetella pertussis Tohama I
  3q2k-assembly2_M  TM=8.253E-01  e=2.285E-23  Bordetella pertussis Tohama I
  3db2-assembly2_B  TM=8.411E-01  e=3.911E-22  Desulfitobacterium hafniense DCB-2
  3q2k-assembly1_F  TM=8.520E-01  e=5.325E-22  Bordetella pertussis Tohama I
  3db2-assembly2_A  TM=8.262E-01  e=5.006E-22  Desulfitobacterium hafniense DCB-2

Organism: Pseudonocardia thermophila (NCBI:txid1848)

Secondary structure (DSSP, 8-state):
--EEEEEE-STTGGGTHHHHHHH-TTEEEEEEEESSHHHHHHHHHHHT-EEEESHHHHHT-TT-SEEEE-S-HHHHHHHHHHHHHTT-EEEEESS--SSHHHHHHHHHHTTTS-EEEE-GGGGSHHHHHHHHHHHTTTTSSEEEEEEEEE--GGGSHHHHHHSGGGG-GGGT--HIIIIIHHHHHHHHHHH---EEEEEEEE-S-SEETTTEE--S--EEEEEEE-TT--EEEEEEES--TT--EEEEEEEESSEEEEEEESS-TTTSPPEEEEEETTSSS-EEE---S---TTHHHHHHHHHHHTT-TT--BHHHHHHHHHHHHHHHTT-/-PEEEEEE-STTGGGTHHHHHHH-TTEEEEEEEESSHHHHHHHHHHHT-EEEESHHHHHT-TT-SEEEE-S-HHHHHHHHHHHHHTT-EEEEESS--SSHHHHHHHHHHTTTS-EEEE-GGGGSHHHHHHHHHHHTTTTSSEEEEEEEEE--GGGSHHHHHHSGGGG-GGGT--IIIIIIHHHHHHHHHHH---EEEEEEEE---SEETTTEE--S--EEEEEEE-TT--EEEEEEES--TT--EEEEEEEESSEEEEEEESS-TTTSPPEEEEEETTSSS-EEE---S---TTHHHHHHHHHHHTT-TT--BHHHHHHHHHHHHHHHTT-

pLDDT: mean 96.12, std 5.06, range [58.5, 98.94]

Sequence (662 aa):
MTLRIGVIGANYAVGTHLPVYAALPDVELVAVATAHEDTARAVAERFGARPHVGFEALCADPDVDLVDVATRPSRHREMAEAALAAGKDVLVEAPLAPSLGDAEAMAKAAAGRNAWVDMQSRFWPGMQEFRALVESGWLGTVENVVATAFYPTFTRPEAVAGSGWCADAANGASSLRVHGLHTADLIRWLFGDLEVTGATVATRRPEWPGGVPATSADSVAFTARLPSGAVCSVHTSWVARHGDGWRLVAHGSDGTLVATAAGHTGHFPVRLQGARADEPQLRDLVVPGEEPATFAFAELVRRIAAGGEGVPTFEDGIATLRVAEAVEEGRMTLRIGVIGANYAVGTHLPVYAALPDVELVAVATAHEDTARAVAERFGARPHVGFEALCADPDVDLVDVATRPSRHREMAEAALAAGKDVLVEAPLAPSLGDAEAMAKAAAGRNAWVDMQSRFWPGMQEFRALVESGWLGTVENVVATAFYPTFTRPEAVAGSGWCADAANGASSLRVHGLHTADLIRWLFGDLEVTGATVATRRPEWPGGVPATSADSVAFTARLPSGAVCSVHTSWVARHGDGWRLVAHGSDGTLVATAAGHTGHFPVRLQGARADEPQLRDLVVPGEEPATFAFAELVRRIAAGGEGVPTFEDGIATLRVAEAVEEGR